Protein AF-A0A8D0NKV9-F1 (afdb_monomer_lite)

Sequence (385 aa):
MSQAYSSSQRVSSYRRTFGGAPSFPLGSPLSASPVFPRAGFGTKGSSSSVTSRVYQVSRTSGGAGGLGPLRASRLGATRVPSSSYGAGELLDFSLADAVNQEFLTTRTNEKVELQELNDRFANYIEKVRFLEQQNAALAAEVNRLKGREPTRVAEIYEEELRELRRQDVDAATLARIDLERRIESLNEEIAFLKKVHEEEIRELQAQLQEQQVQVEMDMSKPDLTAALRDIRAQYETIAAKNISEAEEWYKSKVSDLTQAANKNNDALRQAKQEMMEYRHQIQSYTCEIDALKGTNDSLMRQMRELEDRFASEASGYQDNIARLEEEIRHLKDEMARHLREYQDLLNVKMALDVEIATYRKLLEGEESRINLPIQTFSALNFRGE

Foldseek 3Di:
DDDDDDDDDDDDDDDDDDDDDDDDDDDDDDDDDDDDDDDDDDDDDDDDDDDDDDDDDDDDDDDDDDDDDDDDDDDDDDDDDDDDDDDDDDPPCVVVVVVVVVVVVVVVVVVVVVVVVVVVVVVVVVVVVVVVVVVVVVVVVVVVCVVCPPVVVVVVVVVVVVVVVVVVVVVVVVVVVVVVVVVVVVVVVVVVVVVVVVVVVVVVVVVVVVVVPDDDDDDDDDPCVVVVVVVVVVVVVVVVVVVVVVVVVVVVVVVVVVVVVVVVVVVVVVVVVVVVVVVVVVVVVVVVVVVVVVVVVVVVVVVVVVVVVVVVVVVVVVVVVVVVVVVVVVVVVVVVVVVVVVVVVVVVVVVVVVVVVVVVVVVVVVVVVVPDPPPPPDDDDDDDD

Organism: Sus scrofa (NCBI:txid9823)

Structure (mmCIF, N/CA/C/O backbone):
data_AF-A0A8D0NKV9-F1
#
_entry.id   AF-A0A8D0NKV9-F1
#
loop_
_atom_site.group_PDB
_atom_site.id
_atom_site.type_symbol
_atom_site.label_atom_id
_atom_site.label_alt_id
_atom_site.label_comp_id
_atom_site.label_asym_id
_atom_site.label_entity_id
_atom_site.label_seq_id
_atom_site.pdbx_PDB_ins_code
_atom_site.Cartn_x
_atom_site.Cartn_y
_atom_site.Cartn_z
_atom_site.occupancy
_atom_site.B_iso_or_equiv
_atom_site.auth_seq_id
_atom_site.auth_comp_id
_atom_site.auth_asym_id
_atom_site.auth_atom_id
_atom_site.pdbx_PDB_model_num
ATOM 1 N N . MET A 1 1 ? 23.474 -35.790 44.692 1.00 37.50 1 MET A N 1
ATOM 2 C CA . MET A 1 1 ? 23.752 -37.194 45.070 1.00 37.50 1 MET A CA 1
ATOM 3 C C . MET A 1 1 ? 23.475 -37.322 46.562 1.00 37.50 1 MET A C 1
ATOM 5 O O . MET A 1 1 ? 23.985 -36.480 47.282 1.00 37.50 1 MET A O 1
ATOM 9 N N . SER A 1 2 ? 22.668 -38.245 47.086 1.00 37.56 2 SER A N 1
ATOM 10 C CA . SER A 1 2 ? 21.790 -39.246 46.456 1.00 37.56 2 SER A CA 1
ATOM 11 C C . SER A 1 2 ? 20.716 -39.697 47.463 1.00 37.56 2 SER A C 1
ATOM 13 O O . SER A 1 2 ? 21.002 -39.698 48.649 1.00 37.56 2 SER A O 1
ATOM 15 N N . GLN A 1 3 ? 19.542 -40.097 46.953 1.00 39.59 3 GLN A N 1
ATOM 16 C CA . GLN A 1 3 ? 18.559 -41.069 47.493 1.00 39.59 3 GLN A CA 1
ATOM 17 C C . GLN A 1 3 ? 18.235 -41.054 49.014 1.00 39.59 3 GLN A C 1
ATOM 19 O O . GLN A 1 3 ? 19.085 -41.320 49.848 1.00 39.59 3 GLN A O 1
ATOM 24 N N . ALA A 1 4 ? 17.025 -40.677 49.444 1.00 46.28 4 ALA A N 1
ATOM 25 C CA . ALA A 1 4 ? 15.717 -41.349 49.283 1.00 46.28 4 ALA A CA 1
ATOM 26 C C . ALA A 1 4 ? 15.426 -42.443 50.331 1.00 46.28 4 ALA A C 1
ATOM 28 O O . ALA A 1 4 ? 16.180 -43.398 50.461 1.00 46.28 4 ALA A O 1
ATOM 29 N N . TYR A 1 5 ? 14.259 -42.340 50.977 1.00 37.50 5 TYR A N 1
ATOM 30 C CA . TYR A 1 5 ? 13.490 -43.467 51.518 1.00 37.50 5 TYR A CA 1
ATOM 31 C C . TYR A 1 5 ? 11.991 -43.228 51.279 1.00 37.50 5 TYR A C 1
ATOM 33 O O . TYR A 1 5 ? 11.564 -42.102 51.034 1.00 37.50 5 TYR A O 1
ATOM 41 N N . SER A 1 6 ? 11.220 -44.314 51.249 1.00 43.34 6 SER A N 1
ATOM 42 C CA . SER A 1 6 ? 9.898 -44.410 50.615 1.00 43.34 6 SER A CA 1
ATOM 43 C C . SER A 1 6 ? 8.874 -45.102 51.529 1.00 43.34 6 SER A C 1
ATOM 45 O O . SER A 1 6 ? 9.253 -45.717 52.526 1.00 43.34 6 SER A O 1
ATOM 47 N N . SER A 1 7 ? 7.610 -45.116 51.080 1.00 42.78 7 SER A N 1
ATOM 48 C CA . SER A 1 7 ? 6.491 -45.972 51.525 1.00 42.78 7 SER A CA 1
ATOM 49 C C . SER A 1 7 ? 5.678 -45.456 52.743 1.00 42.78 7 SER A C 1
ATOM 51 O O . SER A 1 7 ? 6.221 -44.747 53.579 1.00 42.78 7 SER A O 1
ATOM 53 N N . SER A 1 8 ? 4.371 -45.746 52.899 1.00 42.25 8 SER A N 1
ATOM 54 C CA . SER A 1 8 ? 3.478 -46.626 52.109 1.00 42.25 8 SER A CA 1
ATOM 55 C C . SER A 1 8 ? 1.965 -46.419 52.397 1.00 42.25 8 SER A C 1
ATOM 57 O O . SER A 1 8 ? 1.619 -45.688 53.314 1.00 42.25 8 SER A O 1
ATOM 59 N N . GLN A 1 9 ? 1.116 -47.204 51.696 1.00 38.25 9 GLN A N 1
ATOM 60 C CA . GLN A 1 9 ? -0.330 -47.517 51.919 1.00 38.25 9 GLN A CA 1
ATOM 61 C C . GLN A 1 9 ? -1.363 -46.475 51.406 1.00 38.25 9 GLN A C 1
ATOM 63 O O . GLN A 1 9 ? -1.316 -45.320 51.797 1.00 38.25 9 GLN A O 1
ATOM 68 N N . ARG A 1 10 ? -2.185 -46.755 50.363 1.00 43.94 10 ARG A N 1
ATOM 69 C CA . ARG A 1 10 ? -3.327 -47.719 50.152 1.00 43.94 10 ARG A CA 1
ATOM 70 C C . ARG A 1 10 ? -4.640 -47.199 50.786 1.00 43.94 10 ARG A C 1
ATOM 72 O O . ARG A 1 10 ? -4.572 -46.609 51.847 1.00 43.94 10 ARG A O 1
ATOM 79 N N . VAL A 1 11 ? -5.842 -47.284 50.184 1.00 34.66 11 VAL A N 1
ATOM 80 C CA . VAL A 1 11 ? -6.679 -48.419 49.679 1.00 34.66 11 VAL A CA 1
ATOM 81 C C . VAL A 1 11 ? -7.663 -47.824 48.612 1.00 34.66 11 VAL A C 1
ATOM 83 O O . VAL A 1 11 ? -8.124 -46.713 48.816 1.00 34.66 11 VAL A O 1
ATOM 86 N N . SER A 1 12 ? -7.846 -48.302 47.364 1.00 35.84 12 SER A N 1
ATOM 87 C CA . SER A 1 12 ? -8.710 -49.416 46.864 1.00 35.84 12 SER A CA 1
ATOM 88 C C . SER A 1 12 ? -10.222 -49.330 47.236 1.00 35.84 12 SER A C 1
ATOM 90 O O . SER A 1 12 ? -10.547 -48.828 48.296 1.00 35.84 12 SER A O 1
ATOM 92 N N . SER A 1 13 ? -11.227 -49.814 46.480 1.00 37.94 13 SER A N 1
ATOM 93 C CA . SER A 1 13 ? -11.366 -50.215 45.053 1.00 37.94 13 SER A CA 1
ATOM 94 C C . SER A 1 13 ? -12.820 -50.670 44.747 1.00 37.94 13 SER A C 1
ATOM 96 O O . SER A 1 13 ? -13.356 -51.424 45.557 1.00 37.94 13 SER A O 1
ATOM 98 N N . TYR A 1 14 ? -13.421 -50.380 43.573 1.00 33.28 14 TYR A N 1
ATOM 99 C CA . TYR A 1 14 ? -14.574 -51.168 43.064 1.00 33.28 14 TYR A CA 1
ATOM 100 C C . TYR A 1 14 ? -14.653 -51.271 41.528 1.00 33.28 14 TYR A C 1
ATOM 102 O O . TYR A 1 14 ? -14.447 -50.296 40.812 1.00 33.28 14 TYR A O 1
ATOM 110 N N . ARG A 1 15 ? -14.987 -52.469 41.029 1.00 39.03 15 ARG A N 1
ATOM 111 C CA . ARG A 1 15 ? -15.218 -52.806 39.612 1.00 39.03 15 ARG A CA 1
ATOM 112 C C . ARG A 1 15 ? -16.426 -53.743 39.554 1.00 39.03 15 ARG A C 1
ATOM 114 O O . ARG A 1 15 ? -16.374 -54.809 40.163 1.00 39.03 15 ARG A O 1
ATOM 121 N N . ARG A 1 16 ? -17.482 -53.403 38.809 1.00 42.22 16 ARG A N 1
ATOM 122 C CA . ARG A 1 16 ? -18.534 -54.359 38.411 1.00 42.22 16 ARG A CA 1
ATOM 123 C C . ARG A 1 16 ? -18.977 -54.110 36.976 1.00 42.22 16 ARG A C 1
ATOM 125 O O . ARG A 1 16 ? -19.066 -52.972 36.535 1.00 42.22 16 ARG A O 1
ATOM 132 N N . THR A 1 17 ? -19.228 -55.206 36.270 1.00 38.75 17 THR A N 1
ATOM 133 C CA . THR A 1 17 ? -19.561 -55.261 34.845 1.00 38.75 17 THR A CA 1
ATOM 134 C C . THR A 1 17 ? -20.658 -56.298 34.621 1.00 38.75 17 THR A C 1
ATOM 136 O O . THR A 1 17 ? -20.405 -57.478 34.838 1.00 38.75 17 THR A O 1
ATOM 139 N N . PHE A 1 18 ? -21.828 -55.856 34.165 1.00 40.69 18 PHE A N 1
ATOM 140 C CA . PHE A 1 18 ? -22.885 -56.609 33.469 1.00 40.69 18 PHE A CA 1
ATOM 141 C C . PHE A 1 18 ? -23.744 -55.537 32.757 1.00 40.69 18 PHE A C 1
ATOM 143 O O . PHE A 1 18 ? -23.969 -54.487 33.349 1.00 40.69 18 PHE A O 1
ATOM 150 N N . GLY A 1 19 ? -24.225 -55.662 31.518 1.00 33.34 19 GLY A N 1
ATOM 151 C CA . GLY A 1 19 ? -24.092 -56.746 30.543 1.00 33.34 19 GLY A CA 1
ATOM 152 C C . GLY A 1 19 ? -25.449 -57.092 29.918 1.00 33.34 19 GLY A C 1
ATOM 153 O O . GLY A 1 19 ? -26.158 -57.915 30.483 1.00 33.34 19 GLY A O 1
ATOM 154 N N . GLY A 1 20 ? -25.804 -56.493 28.772 1.00 31.64 20 GLY A N 1
ATOM 155 C CA . GLY A 1 20 ? -27.033 -56.827 28.028 1.00 31.64 20 GLY A CA 1
ATOM 156 C C . GLY A 1 20 ? -27.544 -55.707 27.107 1.00 31.64 20 GLY A C 1
ATOM 157 O O . GLY A 1 20 ? -28.004 -54.679 27.587 1.00 31.64 20 GLY A O 1
ATOM 158 N N . ALA A 1 21 ? -27.458 -55.920 25.790 1.00 41.00 21 ALA A N 1
ATOM 159 C CA . ALA A 1 21 ? -28.088 -55.110 24.725 1.00 41.00 21 ALA A CA 1
ATOM 160 C C . ALA A 1 21 ? -29.430 -55.795 24.288 1.00 41.00 21 ALA A C 1
ATOM 162 O O . ALA A 1 21 ? -29.786 -56.742 24.997 1.00 41.00 21 ALA A O 1
ATOM 163 N N . PRO A 1 22 ? -30.184 -55.448 23.200 1.00 53.50 22 PRO A N 1
ATOM 164 C CA . PRO A 1 22 ? -29.752 -54.808 21.934 1.00 53.50 22 PRO A CA 1
ATOM 165 C C . PRO A 1 22 ? -30.721 -53.810 21.232 1.00 53.50 22 PRO A C 1
ATOM 167 O O . PRO A 1 22 ? -31.932 -53.911 21.369 1.00 53.50 22 PRO A O 1
ATOM 170 N N . SER A 1 23 ? -30.184 -52.964 20.334 1.00 35.22 23 SER A N 1
ATOM 171 C CA . SER A 1 23 ? -30.701 -52.739 18.955 1.00 35.22 23 SER A CA 1
ATOM 172 C C . SER A 1 23 ? -29.837 -51.724 18.170 1.00 35.22 23 SER A C 1
ATOM 174 O O . SER A 1 23 ? -29.266 -50.809 18.756 1.00 35.22 23 SER A O 1
ATOM 176 N N . PHE A 1 24 ? -29.716 -51.915 16.851 1.00 37.56 24 PHE A N 1
ATOM 177 C CA . PHE A 1 24 ? -28.836 -51.187 15.908 1.00 37.56 24 PHE A CA 1
ATOM 178 C C . PHE A 1 24 ? -29.619 -50.114 15.086 1.00 37.56 24 PHE A C 1
ATOM 180 O O . PHE A 1 24 ? -30.815 -49.957 15.317 1.00 37.56 24 PHE A O 1
ATOM 187 N N . PRO A 1 25 ? -29.055 -49.487 14.026 1.00 52.72 25 PRO A N 1
ATOM 188 C CA . PRO A 1 25 ? -27.925 -48.542 14.018 1.00 52.72 25 PRO A CA 1
ATOM 189 C C . PRO A 1 25 ? -28.240 -47.247 13.220 1.00 52.72 25 PRO A C 1
ATOM 191 O O . PRO A 1 25 ? -29.028 -47.294 12.280 1.00 52.72 25 PRO A O 1
ATOM 194 N N . LEU A 1 26 ? -27.525 -46.132 13.446 1.00 34.00 26 LEU A N 1
ATOM 195 C CA . LEU A 1 26 ? -27.241 -45.183 12.349 1.00 34.00 26 LEU A CA 1
ATOM 196 C C . LEU A 1 26 ? -26.061 -44.243 12.644 1.00 34.00 26 LEU A C 1
ATOM 198 O O . LEU A 1 26 ? -26.023 -43.583 13.678 1.00 34.00 26 LEU A O 1
ATOM 202 N N . GLY A 1 27 ? -25.126 -44.159 11.697 1.00 35.34 27 GLY A N 1
ATOM 203 C CA . GLY A 1 27 ? -24.030 -43.192 11.664 1.00 35.34 27 GLY A CA 1
ATOM 204 C C . GLY A 1 27 ? -23.747 -42.797 10.213 1.00 35.34 27 GLY A C 1
ATOM 205 O O . GLY A 1 27 ? -23.648 -43.663 9.347 1.00 35.34 27 GLY A O 1
ATOM 206 N N . SER A 1 28 ? -23.704 -41.492 9.960 1.00 41.34 28 SER A N 1
ATOM 207 C CA . SER A 1 28 ? -23.596 -40.820 8.652 1.00 41.34 28 SER A CA 1
ATOM 208 C C . SER A 1 28 ? -22.167 -40.897 8.054 1.00 41.34 28 SER A C 1
ATOM 210 O O . SER A 1 28 ? -21.309 -41.532 8.669 1.00 41.34 28 SER A O 1
ATOM 212 N N . PRO A 1 29 ? -21.815 -40.180 6.955 1.00 47.41 29 PRO A N 1
ATOM 213 C CA . PRO A 1 29 ? -22.640 -39.467 5.958 1.00 47.41 29 PRO A CA 1
ATOM 214 C C . PRO A 1 29 ? -22.266 -39.773 4.482 1.00 47.41 29 PRO A C 1
ATOM 216 O O . PRO A 1 29 ? -21.177 -40.261 4.194 1.00 47.41 29 PRO A O 1
ATOM 219 N N . LEU A 1 30 ? -23.116 -39.385 3.515 1.00 33.41 30 LEU A N 1
ATOM 220 C CA . LEU A 1 30 ? -22.753 -39.345 2.085 1.00 33.41 30 LEU A CA 1
ATOM 221 C C . LEU A 1 30 ? -23.382 -38.163 1.318 1.00 33.41 30 LEU A C 1
ATOM 223 O O . LEU A 1 30 ? -24.601 -38.029 1.282 1.00 33.41 30 LEU A O 1
ATOM 227 N N . SER A 1 31 ? -22.529 -37.453 0.562 1.00 36.91 31 SER A N 1
ATOM 228 C CA . SER A 1 31 ? -22.850 -36.594 -0.604 1.00 36.91 31 SER A CA 1
ATOM 229 C C . SER A 1 31 ? -23.639 -35.284 -0.337 1.00 36.91 31 SER A C 1
ATOM 231 O O . SER A 1 31 ? -24.351 -35.178 0.652 1.00 36.91 31 SER A O 1
ATOM 233 N N . ALA A 1 32 ? -23.568 -34.234 -1.169 1.00 35.41 32 ALA A N 1
ATOM 234 C CA . ALA A 1 32 ? -22.734 -33.988 -2.356 1.00 35.41 32 ALA A CA 1
ATOM 235 C C . ALA A 1 32 ? -22.660 -32.479 -2.685 1.00 35.41 32 ALA A C 1
ATOM 237 O O . ALA A 1 32 ? -23.609 -31.743 -2.427 1.00 35.41 32 ALA A O 1
ATOM 238 N N . SER A 1 33 ? -21.584 -32.044 -3.353 1.00 33.25 33 SER A N 1
ATOM 239 C CA . SER A 1 33 ? -21.570 -30.919 -4.314 1.00 33.25 33 SER A CA 1
ATOM 240 C C . SER A 1 33 ? -20.283 -30.959 -5.165 1.00 33.25 33 SER A C 1
ATOM 242 O O . SER A 1 33 ? -19.340 -31.655 -4.780 1.00 33.25 33 SER A O 1
ATOM 244 N N . PRO A 1 34 ? -20.270 -30.372 -6.378 1.00 49.59 34 PRO A N 1
ATOM 245 C CA . PRO A 1 34 ? -19.651 -31.045 -7.523 1.00 49.59 34 PRO A CA 1
ATOM 246 C C . PRO A 1 34 ? -18.180 -30.704 -7.793 1.00 49.59 34 PRO A C 1
ATOM 248 O O . PRO A 1 34 ? -17.725 -29.576 -7.617 1.00 49.59 34 PRO A O 1
ATOM 251 N N . VAL A 1 35 ? -17.466 -31.691 -8.343 1.00 40.88 35 VAL A N 1
ATOM 252 C CA . VAL A 1 35 ? -16.112 -31.557 -8.899 1.00 40.88 35 VAL A CA 1
ATOM 253 C C . VAL A 1 35 ? -16.202 -31.381 -10.417 1.00 40.88 35 VAL A C 1
ATOM 255 O O . VAL A 1 35 ? -16.782 -32.219 -11.106 1.00 40.88 35 VAL A O 1
ATOM 258 N N . PHE A 1 36 ? -15.591 -30.321 -10.950 1.00 38.03 36 PHE A N 1
ATOM 259 C CA . PHE A 1 36 ? -15.428 -30.131 -12.395 1.00 38.03 36 PHE A CA 1
ATOM 260 C C . PHE A 1 36 ? -14.220 -30.931 -12.926 1.00 38.03 36 PHE A C 1
ATOM 262 O O . PHE A 1 36 ? -13.148 -30.888 -12.315 1.00 38.03 36 PHE A O 1
ATOM 269 N N . PRO A 1 37 ? -14.330 -31.626 -14.075 1.00 42.84 37 PRO A N 1
ATOM 270 C CA . PRO A 1 37 ? -13.218 -32.378 -14.646 1.00 42.84 37 PRO A CA 1
ATOM 271 C C . PRO A 1 37 ? -12.280 -31.460 -15.444 1.00 42.84 37 PRO A C 1
ATOM 273 O O . PRO A 1 37 ? -12.620 -30.995 -16.532 1.00 42.84 37 PRO A O 1
ATOM 276 N N . ARG A 1 38 ? -11.057 -31.234 -14.949 1.00 36.72 38 ARG A N 1
ATOM 277 C CA . ARG A 1 38 ? -9.996 -30.598 -15.746 1.00 36.72 38 ARG A CA 1
ATOM 278 C C . ARG A 1 38 ? -9.284 -31.655 -16.590 1.00 36.72 38 ARG A C 1
ATOM 280 O O . ARG A 1 38 ? -8.613 -32.531 -16.052 1.00 36.72 38 ARG A O 1
ATOM 287 N N . ALA A 1 39 ? -9.417 -31.555 -17.911 1.00 36.66 39 ALA A N 1
ATOM 288 C CA . ALA A 1 39 ? -8.768 -32.461 -18.853 1.00 36.66 39 ALA A CA 1
ATOM 289 C C . ALA A 1 39 ? -7.233 -32.420 -18.725 1.00 36.66 39 ALA A C 1
ATOM 291 O O . ALA A 1 39 ? -6.617 -31.354 -18.797 1.00 36.66 39 ALA A O 1
ATOM 292 N N . GLY A 1 40 ? -6.615 -33.593 -18.574 1.00 31.95 40 GLY A N 1
ATOM 293 C CA . GLY A 1 40 ? -5.165 -33.752 -18.613 1.00 31.95 40 GLY A CA 1
ATOM 294 C C . GLY A 1 40 ? -4.662 -33.856 -20.050 1.00 31.95 40 GLY A C 1
ATOM 295 O O . GLY A 1 40 ? -4.670 -34.941 -20.627 1.00 31.95 40 GLY A O 1
ATOM 296 N N . PHE A 1 41 ? -4.185 -32.748 -20.621 1.00 35.38 41 PHE A N 1
ATOM 297 C CA . PHE A 1 41 ? -3.395 -32.788 -21.853 1.00 35.38 41 PHE A CA 1
ATOM 298 C C . PHE A 1 41 ? -1.959 -33.208 -21.519 1.00 35.38 41 PHE A C 1
ATOM 300 O O . PHE A 1 41 ? -1.168 -32.417 -21.008 1.00 35.38 41 PHE A O 1
ATOM 307 N N . GLY A 1 42 ? -1.622 -34.468 -21.792 1.00 33.19 42 GLY A N 1
ATOM 308 C CA . GLY A 1 42 ? -0.254 -34.961 -21.666 1.00 33.19 42 GLY A CA 1
ATOM 309 C C . GLY A 1 42 ? 0.595 -34.546 -22.865 1.00 33.19 42 GLY A C 1
ATOM 310 O O . GLY A 1 42 ? 0.474 -35.140 -23.935 1.00 33.19 42 GLY A O 1
ATOM 311 N N . THR A 1 43 ? 1.492 -33.576 -22.690 1.00 35.06 43 THR A N 1
ATOM 312 C CA . THR A 1 43 ? 2.549 -33.276 -23.665 1.00 35.06 43 THR A CA 1
ATOM 313 C C . THR A 1 43 ? 3.856 -33.944 -23.238 1.00 35.06 43 THR A C 1
ATOM 315 O O . THR A 1 43 ? 4.393 -33.703 -22.157 1.00 35.06 43 THR A O 1
ATOM 318 N N . LYS A 1 44 ? 4.386 -34.826 -24.092 1.00 39.19 44 LYS A N 1
ATOM 319 C CA . LYS A 1 44 ? 5.700 -35.447 -23.886 1.00 39.19 44 LYS A CA 1
ATOM 320 C C . LYS A 1 44 ? 6.793 -34.436 -24.238 1.00 39.19 44 LYS A C 1
ATOM 322 O O . LYS A 1 44 ? 7.098 -34.255 -25.412 1.00 39.19 44 LYS A O 1
ATOM 327 N N . GLY A 1 45 ? 7.379 -33.797 -23.229 1.00 30.08 45 GLY A N 1
ATOM 328 C CA . GLY A 1 45 ? 8.586 -32.982 -23.371 1.00 30.08 45 GLY A CA 1
ATOM 329 C C . GLY A 1 45 ? 9.827 -33.767 -22.953 1.00 30.08 45 GLY A C 1
ATOM 330 O O . GLY A 1 45 ? 10.133 -33.843 -21.767 1.00 30.08 45 GLY A O 1
ATOM 331 N N . SER A 1 46 ? 10.546 -34.357 -23.909 1.00 42.69 46 SER A N 1
ATOM 332 C CA . SER A 1 46 ? 11.860 -34.951 -23.644 1.00 42.69 46 SER A CA 1
ATOM 333 C C . SER A 1 46 ? 12.905 -33.852 -23.445 1.00 42.69 46 SER A C 1
ATOM 335 O O . SER A 1 46 ? 13.247 -33.160 -24.398 1.00 42.69 46 SER A O 1
ATOM 337 N N . SER A 1 47 ? 13.465 -33.732 -22.240 1.00 33.19 47 SER A N 1
ATOM 338 C CA . SER A 1 47 ? 14.684 -32.957 -21.988 1.00 33.19 47 SER A CA 1
ATOM 339 C C . SER A 1 47 ? 15.832 -33.897 -21.613 1.00 33.19 47 SER A C 1
ATOM 341 O O . SER A 1 47 ? 15.916 -34.443 -20.514 1.00 33.19 47 SER A O 1
ATOM 343 N N . SER A 1 48 ? 16.731 -34.119 -22.569 1.00 35.91 48 SER A N 1
ATOM 344 C CA . SER A 1 48 ? 17.958 -34.887 -22.369 1.00 35.91 48 SER A CA 1
ATOM 345 C C . SER A 1 48 ? 18.922 -34.123 -21.459 1.00 35.91 48 SER A C 1
ATOM 347 O O . SER A 1 48 ? 19.508 -33.122 -21.875 1.00 35.91 48 SER A O 1
ATOM 349 N N . SER A 1 49 ? 19.121 -34.610 -20.233 1.00 32.50 49 SER A N 1
ATOM 350 C CA . SER A 1 49 ? 20.180 -34.111 -19.353 1.00 32.50 49 SER A CA 1
ATOM 351 C C . SER A 1 49 ? 21.553 -34.510 -19.902 1.00 32.50 49 SER A C 1
ATOM 353 O O . SER A 1 49 ? 21.962 -35.667 -19.804 1.00 32.50 49 SER A O 1
ATOM 355 N N . VAL A 1 50 ? 22.274 -33.549 -20.482 1.00 37.38 50 VAL A N 1
ATOM 356 C CA . VAL A 1 50 ? 23.686 -33.713 -20.850 1.00 37.38 50 VAL A CA 1
ATOM 357 C C . VAL A 1 50 ? 24.535 -33.297 -19.653 1.00 37.38 50 VAL A C 1
ATOM 359 O O . VAL A 1 50 ? 24.815 -32.120 -19.439 1.00 37.38 50 VAL A O 1
ATOM 362 N N . THR A 1 51 ? 24.942 -34.274 -18.842 1.00 36.41 51 THR A N 1
ATOM 363 C CA . THR A 1 51 ? 25.865 -34.040 -17.723 1.00 36.41 51 THR A CA 1
ATOM 364 C C . THR A 1 51 ? 27.274 -33.760 -18.252 1.00 36.41 51 THR A C 1
ATOM 366 O O . THR A 1 51 ? 28.041 -34.685 -18.523 1.00 36.41 51 THR A O 1
ATOM 369 N N . SER A 1 52 ? 27.633 -32.481 -18.381 1.00 35.19 52 SER A N 1
ATOM 370 C CA . SER A 1 52 ? 29.013 -32.077 -18.667 1.00 35.19 52 SER A CA 1
ATOM 371 C C . SER A 1 52 ? 29.903 -32.326 -17.445 1.00 35.19 52 SER A C 1
ATOM 373 O O . SER A 1 52 ? 29.667 -31.781 -16.365 1.00 35.19 52 SER A O 1
ATOM 375 N N . ARG A 1 53 ? 30.930 -33.171 -17.597 1.00 41.72 53 ARG A N 1
ATOM 376 C CA . ARG A 1 53 ? 31.921 -33.430 -16.542 1.00 41.72 53 ARG A CA 1
ATOM 377 C C . ARG A 1 53 ? 32.962 -32.313 -16.528 1.00 41.72 53 ARG A C 1
ATOM 379 O O . ARG A 1 53 ? 33.860 -32.289 -17.365 1.00 41.72 53 ARG A O 1
ATOM 386 N N . VAL A 1 54 ? 32.869 -31.423 -15.544 1.00 34.44 54 VAL A N 1
ATOM 387 C CA . VAL A 1 54 ? 33.912 -30.427 -15.265 1.00 34.44 54 VAL A CA 1
ATOM 388 C C . VAL A 1 54 ? 35.136 -31.130 -14.674 1.00 34.44 54 VAL A C 1
ATOM 390 O O . VAL A 1 54 ? 35.070 -31.678 -13.574 1.00 34.44 54 VAL A O 1
ATOM 393 N N . TYR A 1 55 ? 36.269 -31.081 -15.375 1.00 34.09 55 TYR A N 1
ATOM 394 C CA . TYR A 1 55 ? 37.561 -31.440 -14.791 1.00 34.09 55 TYR A CA 1
ATOM 395 C C . TYR A 1 55 ? 38.001 -30.339 -13.820 1.00 34.09 55 TYR A C 1
ATOM 397 O O . TYR A 1 55 ? 38.402 -29.251 -14.230 1.00 34.09 55 TYR A O 1
ATOM 405 N N . GLN A 1 56 ? 37.934 -30.626 -12.520 1.00 35.94 56 GLN A N 1
ATOM 406 C CA . GLN A 1 56 ? 38.546 -29.782 -11.498 1.00 35.94 56 GLN A CA 1
ATOM 407 C C . GLN A 1 56 ? 40.069 -29.968 -11.523 1.00 35.94 56 GLN A C 1
ATOM 409 O O . GLN A 1 56 ? 40.565 -31.073 -11.315 1.00 35.94 56 GLN A O 1
ATOM 414 N N . VAL A 1 57 ? 40.813 -28.879 -11.730 1.00 33.44 57 VAL A N 1
ATOM 415 C CA . VAL A 1 57 ? 42.262 -28.841 -11.489 1.00 33.44 57 VAL A CA 1
ATOM 416 C C . VAL A 1 57 ? 42.501 -28.180 -10.137 1.00 33.44 57 VAL A C 1
ATOM 418 O O . VAL A 1 57 ? 42.408 -26.958 -9.998 1.00 33.44 57 VAL A O 1
ATOM 421 N N . SER A 1 58 ? 42.798 -28.999 -9.130 1.00 33.59 58 SER A N 1
ATOM 422 C CA . SER A 1 58 ? 43.139 -28.539 -7.784 1.00 33.59 58 SER A CA 1
ATOM 423 C C . SER A 1 58 ? 44.426 -27.715 -7.802 1.00 33.59 58 SER A C 1
ATOM 425 O O . SER A 1 58 ? 45.495 -28.220 -8.142 1.00 33.59 58 SER A O 1
ATOM 427 N N . ARG A 1 59 ? 44.340 -26.444 -7.398 1.00 35.94 59 ARG A N 1
ATOM 428 C CA . ARG A 1 59 ? 45.510 -25.582 -7.186 1.00 35.94 59 ARG A CA 1
ATOM 429 C C . ARG A 1 59 ? 46.049 -25.802 -5.774 1.00 35.94 59 ARG A C 1
ATOM 431 O O . ARG A 1 59 ? 45.431 -25.358 -4.812 1.00 35.94 59 ARG A O 1
ATOM 438 N N . THR A 1 60 ? 47.201 -26.452 -5.640 1.00 36.19 60 THR A N 1
ATOM 439 C CA . THR A 1 60 ? 47.916 -26.554 -4.359 1.00 36.19 60 THR A CA 1
ATOM 440 C C . THR A 1 60 ? 48.884 -25.386 -4.195 1.00 36.19 60 THR A C 1
ATOM 442 O O . THR A 1 60 ? 49.900 -25.311 -4.884 1.00 36.19 60 THR A O 1
ATOM 445 N N . SER A 1 61 ? 48.588 -24.485 -3.263 1.00 40.56 61 SER A N 1
ATOM 446 C CA . SER A 1 61 ? 49.529 -23.470 -2.785 1.00 40.56 61 SER A CA 1
ATOM 447 C C . SER A 1 61 ? 50.559 -24.096 -1.838 1.00 40.56 61 SER A C 1
ATOM 449 O O . SER A 1 61 ? 50.177 -24.663 -0.816 1.00 40.56 61 SER A O 1
ATOM 451 N N . GLY A 1 62 ? 51.851 -23.950 -2.134 1.00 35.28 62 GLY A N 1
ATOM 452 C CA . GLY A 1 62 ? 52.949 -24.371 -1.259 1.00 35.28 62 GLY A CA 1
ATOM 453 C C . GLY A 1 62 ? 54.215 -23.582 -1.583 1.00 35.28 62 GLY A C 1
ATOM 454 O O . GLY A 1 62 ? 54.653 -23.571 -2.731 1.00 35.28 62 GLY A O 1
ATOM 455 N N . GLY A 1 63 ? 54.754 -22.860 -0.600 1.00 34.69 63 GLY A N 1
ATOM 456 C CA . GLY A 1 63 ? 55.882 -21.947 -0.790 1.00 34.69 63 GLY A CA 1
ATOM 457 C C . GLY A 1 63 ? 57.255 -22.559 -0.493 1.00 34.69 63 GLY A C 1
ATOM 458 O O . GLY A 1 63 ? 57.366 -23.544 0.226 1.00 34.69 63 GLY A O 1
ATOM 459 N N . ALA A 1 64 ? 58.280 -21.903 -1.045 1.00 41.44 64 ALA A N 1
ATOM 460 C CA . ALA A 1 64 ? 59.684 -21.842 -0.619 1.00 41.44 64 ALA A CA 1
ATOM 461 C C . ALA A 1 64 ? 60.273 -22.999 0.231 1.00 41.44 64 ALA A C 1
ATOM 463 O O . ALA A 1 64 ? 60.130 -23.042 1.450 1.00 41.44 64 ALA A O 1
ATOM 464 N N . GLY A 1 65 ? 61.110 -23.821 -0.409 1.00 33.75 65 GLY A N 1
ATOM 465 C CA . GLY A 1 65 ? 62.085 -24.716 0.224 1.00 33.75 65 GLY A CA 1
ATOM 466 C C . GLY A 1 65 ? 63.150 -25.101 -0.808 1.00 33.75 65 GLY A C 1
ATOM 467 O O . GLY A 1 65 ? 62.797 -25.424 -1.937 1.00 33.75 65 GLY A O 1
ATOM 468 N N . GLY A 1 66 ? 64.437 -24.952 -0.478 1.00 38.28 66 GLY A N 1
ATOM 469 C CA . GLY A 1 66 ? 65.533 -24.994 -1.462 1.00 38.28 66 GLY A CA 1
ATOM 470 C C . GLY A 1 66 ? 66.142 -26.379 -1.739 1.00 38.28 66 GLY A C 1
ATOM 471 O O . GLY A 1 66 ? 65.484 -27.398 -1.570 1.00 38.28 66 GLY A O 1
ATOM 472 N N . LEU A 1 67 ? 67.445 -26.351 -2.076 1.00 35.38 67 LEU A N 1
ATOM 473 C CA . LEU A 1 67 ? 68.374 -27.422 -2.509 1.00 35.38 67 LEU A CA 1
ATOM 474 C C . LEU A 1 67 ? 68.636 -27.454 -4.037 1.00 35.38 67 LEU A C 1
ATOM 476 O O . LEU A 1 67 ? 67.717 -27.402 -4.845 1.00 35.38 67 LEU A O 1
ATOM 480 N N . GLY A 1 68 ? 69.927 -27.484 -4.416 1.00 35.72 68 GLY A N 1
ATOM 481 C CA . GLY A 1 68 ? 70.419 -27.613 -5.807 1.00 35.72 68 GLY A CA 1
ATOM 482 C C . GLY A 1 68 ? 70.507 -29.086 -6.265 1.00 35.72 68 GLY A C 1
ATOM 483 O O . GLY A 1 68 ? 69.739 -29.880 -5.724 1.00 35.72 68 GLY A O 1
ATOM 484 N N . PRO A 1 69 ? 71.455 -29.521 -7.144 1.00 50.12 69 PRO A N 1
ATOM 485 C CA . PRO A 1 69 ? 72.766 -28.905 -7.447 1.00 50.12 69 PRO A CA 1
ATOM 486 C C . PRO A 1 69 ? 73.267 -29.063 -8.926 1.00 50.12 69 PRO A C 1
ATOM 488 O O . PRO A 1 69 ? 72.511 -29.431 -9.813 1.00 50.12 69 PRO A O 1
ATOM 491 N N . LEU A 1 70 ? 74.587 -28.863 -9.137 1.00 36.69 70 LEU A N 1
ATOM 492 C CA . LEU A 1 70 ? 75.440 -29.263 -10.294 1.00 36.69 70 LEU A CA 1
ATOM 493 C C . LEU A 1 70 ? 75.261 -28.441 -11.596 1.00 36.69 70 LEU A C 1
ATOM 495 O O . LEU A 1 70 ? 74.184 -28.395 -12.166 1.00 36.69 70 LEU A O 1
ATOM 499 N N . ARG A 1 71 ? 76.239 -27.690 -12.132 1.00 38.59 71 ARG A N 1
ATOM 500 C CA . ARG A 1 71 ? 77.704 -27.859 -12.333 1.00 38.59 71 ARG A CA 1
ATOM 501 C C . ARG A 1 71 ? 78.072 -28.881 -13.423 1.00 38.59 71 ARG A C 1
ATOM 503 O O . ARG A 1 71 ? 78.272 -30.053 -13.130 1.00 38.59 71 ARG A O 1
ATOM 510 N N . ALA A 1 72 ? 78.300 -28.381 -14.641 1.00 37.97 72 ALA A N 1
ATOM 511 C CA . ALA A 1 72 ? 79.062 -29.048 -15.701 1.00 37.97 72 ALA A CA 1
ATOM 512 C C . ALA A 1 72 ? 80.290 -28.191 -16.075 1.00 37.97 72 ALA A C 1
ATOM 514 O O . ALA A 1 72 ? 80.235 -26.960 -16.035 1.00 37.97 72 ALA A O 1
ATOM 515 N N . SER A 1 73 ? 81.421 -28.838 -16.360 1.00 36.06 73 SER A N 1
ATOM 516 C CA . SER A 1 73 ? 82.754 -28.213 -16.349 1.00 36.06 73 SER A CA 1
ATOM 517 C C . SER A 1 73 ? 83.265 -27.797 -17.732 1.00 36.06 73 SER A C 1
ATOM 519 O O . SER A 1 73 ? 82.988 -28.450 -18.732 1.00 36.06 73 SER A O 1
ATOM 521 N N . ARG A 1 74 ? 84.111 -26.757 -17.769 1.00 43.19 74 ARG A N 1
ATOM 522 C CA . ARG A 1 74 ? 84.954 -26.417 -18.930 1.00 43.19 74 ARG A CA 1
ATOM 523 C C . ARG A 1 74 ? 86.196 -27.313 -18.996 1.00 43.19 74 ARG A C 1
ATOM 525 O O . ARG A 1 74 ? 86.976 -27.282 -18.052 1.00 43.19 74 ARG A O 1
ATOM 532 N N . LEU A 1 75 ? 86.425 -27.951 -20.144 1.00 38.81 75 LEU A N 1
ATOM 533 C CA . LEU A 1 75 ? 87.711 -28.279 -20.796 1.00 38.81 75 LEU A CA 1
ATOM 534 C C . LEU A 1 75 ? 87.373 -28.490 -22.295 1.00 38.81 75 LEU A C 1
ATOM 536 O O . LEU A 1 75 ? 86.279 -28.956 -22.585 1.00 38.81 75 LEU A O 1
ATOM 540 N N . GLY A 1 76 ? 88.189 -28.184 -23.305 1.00 35.28 76 GLY A N 1
ATOM 541 C CA . GLY A 1 76 ? 89.471 -27.484 -23.340 1.00 35.28 76 GLY A CA 1
ATOM 542 C C . GLY A 1 76 ? 90.102 -27.601 -24.741 1.00 35.28 76 GLY A C 1
ATOM 543 O O . GLY A 1 76 ? 90.461 -28.698 -25.130 1.00 35.28 76 GLY A O 1
ATOM 544 N N . ALA A 1 77 ? 90.236 -26.470 -25.448 1.00 44.72 77 ALA A N 1
ATOM 545 C CA . ALA A 1 77 ? 91.089 -26.194 -26.622 1.00 44.72 77 ALA A CA 1
ATOM 546 C C . ALA A 1 77 ? 91.137 -27.153 -27.844 1.00 44.72 77 ALA A C 1
ATOM 548 O O . ALA A 1 77 ? 91.494 -28.320 -27.757 1.00 44.72 77 ALA A O 1
ATOM 549 N N . THR A 1 78 ? 91.082 -26.560 -29.042 1.00 34.22 78 THR A N 1
ATOM 550 C CA . THR A 1 78 ? 92.234 -26.608 -29.972 1.00 34.22 78 THR A CA 1
ATOM 551 C C . THR A 1 78 ? 92.185 -25.447 -30.969 1.00 34.22 78 THR A C 1
ATOM 553 O O . THR A 1 78 ? 91.156 -25.172 -31.577 1.00 34.22 78 THR A O 1
ATOM 556 N N . ARG A 1 79 ? 93.318 -24.754 -31.137 1.00 45.34 79 ARG A N 1
ATOM 557 C CA . ARG A 1 79 ? 93.612 -23.973 -32.348 1.00 45.34 79 ARG A CA 1
ATOM 558 C C . ARG A 1 79 ? 94.190 -24.934 -33.385 1.00 45.34 79 ARG A C 1
ATOM 560 O O . ARG A 1 79 ? 95.016 -25.766 -33.020 1.00 45.34 79 ARG A O 1
ATOM 567 N N . VAL A 1 80 ? 93.860 -24.738 -34.655 1.00 42.44 80 VAL A N 1
ATOM 568 C CA . VAL A 1 80 ? 94.612 -25.272 -35.803 1.00 42.44 80 VAL A CA 1
ATOM 569 C C . VAL A 1 80 ? 94.776 -24.163 -36.855 1.00 42.44 80 VAL A C 1
ATOM 571 O O . VAL A 1 80 ? 94.048 -23.168 -36.788 1.00 42.44 80 VAL A O 1
ATOM 574 N N . PRO A 1 81 ? 95.821 -24.223 -37.701 1.00 48.75 81 PRO A N 1
ATOM 575 C CA . PRO A 1 81 ? 96.486 -23.015 -38.185 1.00 48.75 81 PRO A CA 1
ATOM 576 C C . PRO A 1 81 ? 95.965 -22.497 -39.528 1.00 48.75 81 PRO A C 1
ATOM 578 O O . PRO A 1 81 ? 95.443 -23.247 -40.348 1.00 48.75 81 PRO A O 1
ATOM 581 N N . SER A 1 82 ? 96.249 -21.222 -39.801 1.00 49.66 82 SER A N 1
ATOM 582 C CA . SER A 1 82 ? 96.299 -20.714 -41.171 1.00 49.66 82 SER A CA 1
ATOM 583 C C . SER A 1 82 ? 97.412 -21.413 -41.954 1.00 49.66 82 SER A C 1
ATOM 585 O O . SER A 1 82 ? 98.574 -21.355 -41.548 1.00 49.66 82 SER A O 1
ATOM 587 N N . SER A 1 83 ? 97.092 -21.961 -43.124 1.00 40.69 83 SER A N 1
ATOM 588 C CA . SER A 1 83 ? 98.003 -21.883 -44.266 1.00 40.69 83 SER A CA 1
ATOM 589 C C . SER A 1 83 ? 97.236 -21.873 -45.586 1.00 40.69 83 SER A C 1
ATOM 591 O O . SER A 1 83 ? 96.105 -22.344 -45.674 1.00 40.69 83 SER A O 1
ATOM 593 N N . SER A 1 84 ? 97.845 -21.249 -46.584 1.00 59.28 84 SER A N 1
ATOM 594 C CA . SER A 1 84 ? 97.253 -20.843 -47.856 1.00 59.28 84 SER A CA 1
ATOM 595 C C . SER A 1 84 ? 97.236 -21.951 -48.907 1.00 59.28 84 SER A C 1
ATOM 597 O O . SER A 1 84 ? 98.298 -22.489 -49.184 1.00 59.28 84 SER A O 1
ATOM 599 N N . TYR A 1 85 ? 96.090 -22.155 -49.558 1.00 38.50 85 TYR A N 1
ATOM 600 C CA . TYR A 1 85 ? 95.833 -22.358 -51.003 1.00 38.50 85 TYR A CA 1
ATOM 601 C C . TYR A 1 85 ? 94.295 -22.205 -51.126 1.00 38.50 85 TYR A C 1
ATOM 603 O O . TYR A 1 85 ? 93.591 -22.628 -50.219 1.00 38.50 85 TYR A O 1
ATOM 611 N N . GLY A 1 86 ? 93.648 -21.575 -52.103 1.00 37.84 86 GLY A N 1
ATOM 612 C CA . GLY A 1 86 ? 94.014 -21.188 -53.458 1.00 37.84 86 GLY A CA 1
ATOM 613 C C . GLY A 1 86 ? 92.794 -21.489 -54.348 1.00 37.84 86 GLY A C 1
ATOM 614 O O . GLY A 1 86 ? 92.424 -22.651 -54.453 1.00 37.84 86 GLY A O 1
ATOM 615 N N . ALA A 1 87 ? 92.213 -20.463 -54.987 1.00 42.22 87 ALA A N 1
ATOM 616 C CA . ALA A 1 87 ? 91.022 -20.518 -55.861 1.00 42.22 87 ALA A CA 1
ATOM 617 C C . ALA A 1 87 ? 89.659 -20.840 -55.189 1.00 42.22 87 ALA A C 1
ATOM 619 O O . ALA A 1 87 ? 89.598 -21.197 -54.016 1.00 42.22 87 ALA A O 1
ATOM 620 N N . GLY A 1 88 ? 88.570 -20.585 -55.934 1.00 48.25 88 GLY A N 1
ATOM 621 C CA . GLY A 1 88 ? 87.171 -20.683 -55.479 1.00 48.25 88 GLY A CA 1
AT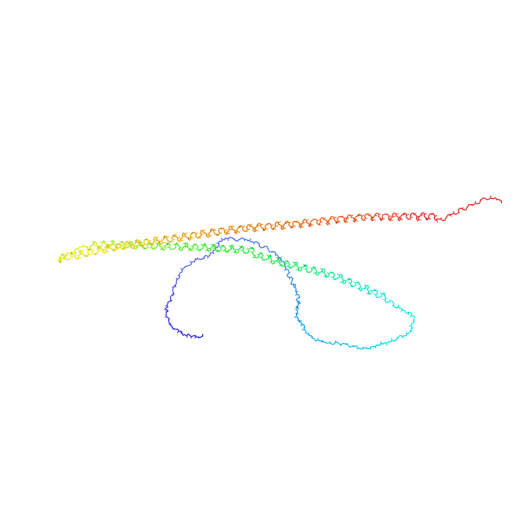OM 622 C C . GLY A 1 88 ? 86.774 -22.081 -54.984 1.00 48.25 88 GLY A C 1
ATOM 623 O O . GLY A 1 88 ? 87.442 -23.064 -55.274 1.00 48.25 88 GLY A O 1
ATOM 624 N N . GLU A 1 89 ? 85.692 -22.227 -54.224 1.00 46.56 89 GLU A N 1
ATOM 625 C CA . GLU A 1 89 ? 84.375 -21.665 -54.541 1.00 46.56 89 GLU A CA 1
ATOM 626 C C . GLU A 1 89 ? 83.614 -21.268 -53.261 1.00 46.56 89 GLU A C 1
ATOM 628 O O . GLU A 1 89 ? 83.533 -22.034 -52.300 1.00 46.56 89 GLU A O 1
ATOM 633 N N . LEU A 1 90 ? 83.067 -20.049 -53.233 1.00 53.47 90 LEU A N 1
ATOM 634 C CA . LEU A 1 90 ? 82.191 -19.588 -52.155 1.00 53.47 90 LEU A CA 1
ATOM 635 C C . LEU A 1 90 ? 80.829 -20.261 -52.372 1.00 53.47 90 LEU A C 1
ATOM 637 O O . LEU A 1 90 ? 80.046 -19.801 -53.198 1.00 53.47 90 LEU A O 1
ATOM 641 N N . LEU A 1 91 ? 80.571 -21.375 -51.678 1.00 58.88 91 LEU A N 1
ATOM 642 C CA . LEU A 1 91 ? 79.247 -22.000 -51.682 1.00 58.88 91 LEU A CA 1
ATOM 643 C C . LEU A 1 91 ? 78.247 -21.012 -51.075 1.00 58.88 91 LEU A C 1
ATOM 645 O O . LEU A 1 91 ? 78.256 -20.758 -49.869 1.00 58.88 91 LEU A O 1
ATOM 649 N N . ASP A 1 92 ? 77.428 -20.422 -51.942 1.00 58.88 92 ASP A N 1
ATOM 650 C CA . ASP A 1 92 ? 76.515 -19.345 -51.589 1.00 58.88 92 ASP A CA 1
ATOM 651 C C . ASP A 1 92 ? 75.279 -19.877 -50.849 1.00 58.88 92 ASP A C 1
ATOM 653 O O . ASP A 1 92 ? 74.236 -20.187 -51.428 1.00 58.88 92 ASP A O 1
ATOM 657 N N . PHE A 1 93 ? 75.402 -19.972 -49.527 1.00 57.53 93 PHE A N 1
ATOM 658 C CA . PHE A 1 93 ? 74.285 -20.278 -48.638 1.00 57.53 93 PHE A CA 1
ATOM 659 C C . PHE A 1 93 ? 73.300 -19.106 -48.475 1.00 57.53 93 PHE A C 1
ATOM 661 O O . PHE A 1 93 ? 72.275 -19.296 -47.824 1.00 57.53 93 PHE A O 1
ATOM 668 N N . SER A 1 94 ? 73.528 -17.932 -49.088 1.00 73.56 94 SER A N 1
ATOM 669 C CA . SER A 1 94 ? 72.627 -16.779 -48.956 1.00 73.56 94 SER A CA 1
ATOM 670 C C . SER A 1 94 ? 71.210 -17.078 -49.447 1.00 73.56 94 SER A C 1
ATOM 672 O O . SER A 1 94 ? 70.263 -16.520 -48.900 1.00 73.56 94 SER A O 1
ATOM 674 N N . LEU A 1 95 ? 71.032 -17.973 -50.427 1.00 70.94 95 LEU A N 1
ATOM 675 C CA . LEU A 1 95 ? 69.701 -18.415 -50.857 1.00 70.94 95 LEU A CA 1
ATOM 676 C C . LEU A 1 95 ? 69.025 -19.321 -49.812 1.00 70.94 95 LEU A C 1
ATOM 678 O O . LEU A 1 95 ? 67.826 -19.199 -49.579 1.00 70.94 95 LEU A O 1
ATOM 682 N N . ALA A 1 96 ? 69.781 -20.203 -49.154 1.00 73.75 96 ALA A N 1
ATOM 683 C CA . ALA A 1 96 ? 69.255 -21.074 -48.102 1.00 73.75 96 ALA A CA 1
ATOM 684 C C . ALA A 1 96 ? 68.906 -20.282 -46.830 1.00 73.75 96 ALA A C 1
ATOM 686 O O . ALA A 1 96 ? 67.850 -20.509 -46.241 1.00 73.75 96 ALA A O 1
ATOM 687 N N . ASP A 1 97 ? 69.743 -19.313 -46.446 1.00 78.50 97 ASP A N 1
ATOM 688 C CA . ASP A 1 97 ? 69.465 -18.401 -45.334 1.00 78.50 97 ASP A CA 1
ATOM 689 C C . ASP A 1 97 ? 68.310 -17.440 -45.652 1.00 78.50 97 ASP A C 1
ATOM 691 O O . ASP A 1 97 ? 67.479 -17.202 -44.777 1.00 78.50 97 ASP A O 1
ATOM 695 N N . ALA A 1 98 ? 68.185 -16.944 -46.891 1.00 80.00 98 ALA A N 1
ATOM 696 C CA . ALA A 1 98 ? 67.035 -16.141 -47.316 1.00 80.00 98 ALA A CA 1
ATOM 697 C C . ALA A 1 98 ? 65.724 -16.941 -47.243 1.00 80.00 98 ALA A C 1
ATOM 699 O O . ALA A 1 98 ? 64.779 -16.499 -46.595 1.00 80.00 98 ALA A O 1
ATOM 700 N N . VAL A 1 99 ? 65.683 -18.156 -47.805 1.00 81.06 99 VAL A N 1
ATOM 701 C CA . VAL A 1 99 ? 64.503 -19.042 -47.733 1.00 81.06 99 VAL A CA 1
ATOM 702 C C . VAL A 1 99 ? 64.171 -19.423 -46.284 1.00 81.06 99 VAL A C 1
ATOM 704 O O . VAL A 1 99 ? 63.002 -19.480 -45.903 1.00 81.06 99 VAL A O 1
ATOM 707 N N . ASN A 1 100 ? 65.179 -19.641 -45.434 1.00 81.88 100 ASN A N 1
ATOM 708 C CA . ASN A 1 100 ? 64.967 -19.902 -44.011 1.00 81.88 100 ASN A CA 1
ATOM 709 C C . ASN A 1 100 ? 64.452 -18.655 -43.260 1.00 81.88 100 ASN A C 1
ATOM 711 O O . ASN A 1 100 ? 63.599 -18.785 -42.383 1.00 81.88 100 ASN A O 1
ATOM 715 N N . GLN A 1 101 ? 64.893 -17.443 -43.620 1.00 82.38 101 GLN A N 1
ATOM 716 C CA . GLN A 1 101 ? 64.319 -16.194 -43.099 1.00 82.38 101 GLN A CA 1
ATOM 717 C C . GLN A 1 101 ? 62.875 -15.971 -43.576 1.00 82.38 101 GLN A C 1
ATOM 719 O O . GLN A 1 101 ? 62.030 -15.593 -42.765 1.00 82.38 101 GLN A O 1
ATOM 724 N N . GLU A 1 102 ? 62.545 -16.254 -44.837 1.00 82.75 102 GLU A N 1
ATOM 725 C CA . GLU A 1 102 ? 61.164 -16.203 -45.347 1.00 82.75 102 GLU A CA 1
ATOM 726 C C . GLU A 1 102 ? 60.254 -17.218 -44.636 1.00 82.75 102 GLU A C 1
ATOM 728 O O . GLU A 1 102 ? 59.127 -16.902 -44.248 1.00 82.75 102 GLU A O 1
ATOM 733 N N . PHE A 1 103 ? 60.756 -18.422 -44.355 1.00 87.75 103 PHE A N 1
ATOM 734 C CA . PHE A 1 103 ? 60.022 -19.415 -43.572 1.00 87.75 103 PHE A CA 1
ATOM 735 C C . PHE A 1 103 ? 59.824 -18.985 -42.107 1.00 87.75 103 PHE A C 1
ATOM 737 O O . PHE A 1 103 ? 58.742 -19.169 -41.541 1.00 87.75 103 PHE A O 1
ATOM 744 N N . LEU A 1 104 ? 60.844 -18.382 -41.486 1.00 86.06 104 LEU A N 1
ATOM 745 C CA . LEU A 1 104 ? 60.752 -17.841 -40.128 1.00 86.06 104 LEU A CA 1
ATOM 746 C C . LEU A 1 104 ? 59.780 -16.659 -40.048 1.00 86.06 104 LEU A C 1
ATOM 748 O O . LEU A 1 104 ? 58.958 -16.638 -39.135 1.00 86.06 104 LEU A O 1
ATOM 752 N N . THR A 1 105 ? 59.824 -15.723 -41.000 1.00 85.06 105 THR A N 1
ATOM 753 C CA . THR A 1 105 ? 58.897 -14.577 -41.054 1.00 85.06 105 THR A CA 1
ATOM 754 C C . THR A 1 105 ? 57.457 -15.028 -41.290 1.00 85.06 105 THR A C 1
ATOM 756 O O . THR A 1 105 ? 56.559 -14.577 -40.579 1.00 85.06 105 THR A O 1
ATOM 759 N N . THR A 1 106 ? 57.233 -15.996 -42.184 1.00 88.44 106 THR A N 1
ATOM 760 C CA . THR A 1 106 ? 55.911 -16.611 -42.392 1.00 88.44 106 THR A CA 1
ATOM 761 C C . THR A 1 106 ? 55.384 -17.230 -41.093 1.00 88.44 106 THR A C 1
ATOM 763 O O . THR A 1 106 ? 54.292 -16.885 -40.646 1.00 88.44 106 THR A O 1
ATOM 766 N N . ARG A 1 107 ? 56.196 -18.042 -40.398 1.00 90.44 107 ARG A N 1
ATOM 767 C CA . ARG A 1 107 ? 55.823 -18.618 -39.092 1.00 90.44 107 ARG A CA 1
ATOM 768 C C . ARG A 1 107 ? 55.591 -17.580 -37.997 1.00 90.44 107 ARG A C 1
ATOM 770 O O . ARG A 1 107 ? 54.761 -17.817 -37.119 1.00 90.44 107 ARG A O 1
ATOM 777 N N . THR A 1 108 ? 56.320 -16.463 -37.982 1.00 88.62 108 THR A N 1
ATOM 778 C CA . THR A 1 108 ? 56.043 -15.392 -37.014 1.00 88.62 108 THR A CA 1
ATOM 779 C C . THR A 1 108 ? 54.741 -14.670 -37.329 1.00 88.62 108 THR A C 1
ATOM 781 O O . THR A 1 108 ? 54.009 -14.364 -36.392 1.00 88.62 108 THR A O 1
ATOM 784 N N . ASN A 1 109 ? 54.412 -14.470 -38.607 1.00 89.69 109 ASN A N 1
ATOM 785 C CA . ASN A 1 109 ? 53.164 -13.834 -39.027 1.00 89.69 109 ASN A CA 1
ATOM 786 C C . ASN A 1 109 ? 51.955 -14.719 -38.681 1.00 89.69 109 ASN A C 1
ATOM 788 O O . ASN A 1 109 ? 51.072 -14.268 -37.956 1.00 89.69 109 ASN A O 1
ATOM 792 N N . GLU A 1 110 ? 51.980 -16.005 -39.053 1.00 92.88 110 GLU A N 1
ATOM 793 C CA . GLU A 1 110 ? 50.955 -16.991 -38.661 1.00 92.88 110 GLU A CA 1
ATOM 794 C C . GLU A 1 110 ? 50.760 -17.041 -37.135 1.00 92.88 110 GLU A C 1
ATOM 796 O O . GLU A 1 110 ? 49.639 -17.114 -36.632 1.00 92.88 110 GLU A O 1
ATOM 801 N N . LYS A 1 111 ? 51.856 -16.972 -36.366 1.00 92.00 111 LYS A N 1
ATOM 802 C CA . LYS A 1 111 ? 51.796 -16.954 -34.900 1.00 92.00 111 LYS A CA 1
ATOM 803 C C . LYS A 1 111 ? 51.134 -15.682 -34.356 1.00 92.00 111 LYS A C 1
ATOM 805 O O . LYS A 1 111 ? 50.420 -15.777 -33.360 1.00 92.00 111 LYS A O 1
ATOM 810 N N . VAL A 1 112 ? 51.366 -14.520 -34.971 1.00 92.75 112 VAL A N 1
ATOM 811 C CA . VAL A 1 112 ? 50.715 -13.255 -34.589 1.00 92.75 112 VAL A CA 1
ATOM 812 C C . VAL A 1 112 ? 49.224 -13.296 -34.928 1.00 92.75 112 VAL A C 1
ATOM 814 O O . VAL A 1 112 ? 48.413 -12.986 -34.061 1.00 92.75 112 VAL A O 1
ATOM 817 N N . GLU A 1 113 ? 48.841 -13.778 -36.112 1.00 92.12 113 GLU A N 1
ATOM 818 C CA . GLU A 1 113 ? 47.430 -13.945 -36.497 1.00 92.12 113 GLU A CA 1
ATOM 819 C C . GLU A 1 113 ? 46.680 -14.903 -35.554 1.00 92.12 113 GLU A C 1
ATOM 821 O O . GLU A 1 113 ? 45.581 -14.600 -35.083 1.00 92.12 113 GLU A O 1
ATOM 826 N N . LEU A 1 114 ? 47.296 -16.037 -35.198 1.00 93.75 114 LEU A N 1
ATOM 827 C CA . LEU A 1 114 ? 46.749 -16.982 -34.216 1.00 93.75 114 LEU A CA 1
ATOM 828 C C . LEU A 1 114 ? 46.689 -16.412 -32.791 1.00 93.75 114 LEU A C 1
ATOM 830 O O . LEU A 1 114 ? 45.864 -16.864 -31.988 1.00 93.75 114 LEU A O 1
ATOM 834 N N . GLN A 1 115 ? 47.548 -15.443 -32.464 1.00 92.75 115 GLN A N 1
ATOM 835 C CA . GLN A 1 115 ? 47.512 -14.741 -31.186 1.00 92.75 115 GLN A CA 1
ATOM 836 C C . GLN A 1 115 ? 46.391 -13.696 -31.162 1.00 92.75 115 GLN A C 1
ATOM 838 O O . GLN A 1 115 ? 45.570 -13.750 -30.252 1.00 92.75 115 GLN A O 1
ATOM 843 N N . GLU A 1 116 ? 46.249 -12.856 -32.193 1.00 93.81 116 GLU A N 1
ATOM 844 C CA . GLU A 1 116 ? 45.102 -11.945 -32.322 1.00 93.81 116 GLU A CA 1
ATOM 845 C C . GLU A 1 116 ? 43.763 -12.692 -32.287 1.00 93.81 116 GLU A C 1
ATOM 847 O O . GLU A 1 116 ? 42.796 -12.236 -31.673 1.00 93.81 116 GLU A O 1
ATOM 852 N N . LEU A 1 117 ? 43.690 -13.854 -32.942 1.00 95.19 117 LEU A N 1
ATOM 853 C CA . LEU A 1 117 ? 42.494 -14.685 -32.931 1.00 95.19 117 LEU A CA 1
ATOM 854 C C . LEU A 1 117 ? 42.216 -15.262 -31.531 1.00 95.19 117 LEU A C 1
ATOM 856 O O . LEU A 1 117 ? 41.061 -15.279 -31.104 1.00 95.19 117 LEU A O 1
ATOM 860 N N . ASN A 1 118 ? 43.252 -15.674 -30.789 1.00 94.00 118 ASN A N 1
ATOM 861 C CA . ASN A 1 118 ? 43.116 -16.069 -29.382 1.00 94.00 118 ASN A CA 1
ATOM 862 C C . ASN A 1 118 ? 42.651 -14.910 -28.499 1.00 94.00 118 ASN A C 1
ATOM 864 O O . ASN A 1 118 ? 41.755 -15.108 -27.684 1.00 94.00 118 ASN A O 1
ATOM 868 N N . ASP A 1 119 ? 43.198 -13.710 -28.679 1.00 94.44 119 ASP A N 1
ATOM 869 C CA . ASP A 1 119 ? 42.814 -12.531 -27.903 1.00 94.44 119 ASP A CA 1
ATOM 870 C C . ASP A 1 119 ? 41.348 -12.152 -28.185 1.00 94.44 119 ASP A C 1
ATOM 872 O O . ASP A 1 119 ? 40.583 -11.846 -27.266 1.00 94.44 119 ASP A O 1
ATOM 876 N N . ARG A 1 120 ? 40.885 -12.276 -29.437 1.00 95.62 120 ARG A N 1
ATOM 877 C CA . ARG A 1 120 ? 39.456 -12.148 -29.783 1.00 95.62 120 ARG A CA 1
ATOM 878 C C . ARG A 1 120 ? 38.609 -13.244 -29.126 1.00 95.62 120 ARG A C 1
ATOM 880 O O . ARG A 1 120 ? 37.556 -12.930 -28.572 1.00 95.62 120 ARG A O 1
ATOM 887 N N . PHE A 1 121 ? 39.051 -14.505 -29.120 1.00 96.31 121 PHE A N 1
ATOM 888 C CA . PHE A 1 121 ? 38.339 -15.583 -28.421 1.00 96.31 121 PHE A CA 1
ATOM 889 C C . PHE A 1 121 ? 38.306 -15.391 -26.899 1.00 96.31 121 PHE A C 1
ATOM 891 O O . PHE A 1 121 ? 37.266 -15.645 -26.295 1.00 96.31 121 PHE A O 1
ATOM 898 N N . ALA A 1 122 ? 39.378 -14.898 -26.279 1.00 94.88 122 ALA A N 1
ATOM 899 C CA . ALA A 1 122 ? 39.416 -14.569 -24.857 1.00 94.88 122 ALA A CA 1
ATOM 900 C C . ALA A 1 122 ? 38.362 -13.504 -24.515 1.00 94.88 122 ALA A C 1
ATOM 902 O O . ALA A 1 122 ? 37.539 -13.725 -23.628 1.00 94.88 122 ALA A O 1
ATOM 903 N N . ASN A 1 123 ? 38.295 -12.423 -25.301 1.00 95.94 123 ASN A N 1
ATOM 904 C CA . ASN A 1 123 ? 37.262 -11.391 -25.170 1.00 95.94 123 ASN A CA 1
ATOM 905 C C . ASN A 1 123 ? 35.835 -11.954 -25.336 1.00 95.94 123 ASN A C 1
ATOM 907 O O . ASN A 1 123 ? 34.941 -11.609 -24.561 1.00 95.94 123 ASN A O 1
ATOM 911 N N . TYR A 1 124 ? 35.600 -12.857 -26.297 1.00 97.12 124 TYR A N 1
ATOM 912 C CA . TYR A 1 124 ? 34.299 -13.527 -26.434 1.00 97.12 124 TYR A CA 1
ATOM 913 C C . TYR A 1 124 ? 33.970 -14.431 -25.236 1.00 97.12 124 TYR A C 1
ATOM 915 O O . TYR A 1 124 ? 32.837 -14.410 -24.761 1.00 97.12 124 TYR A O 1
ATOM 923 N N . ILE A 1 125 ? 34.937 -15.187 -24.709 1.00 95.44 125 ILE A N 1
ATOM 924 C CA . ILE A 1 125 ? 34.755 -16.049 -23.530 1.00 95.44 125 ILE A CA 1
ATOM 925 C C . ILE A 1 125 ? 34.447 -15.209 -22.283 1.00 95.44 125 ILE A C 1
ATOM 927 O O . ILE A 1 125 ? 33.561 -15.569 -21.507 1.00 95.44 125 ILE A O 1
ATOM 931 N N . GLU A 1 126 ? 35.126 -14.077 -22.091 1.00 96.06 126 GLU A N 1
ATOM 932 C CA . GLU A 1 126 ? 34.820 -13.137 -21.008 1.00 96.06 126 GLU A CA 1
ATOM 933 C C . GLU A 1 126 ? 33.431 -12.515 -21.170 1.00 96.06 126 GLU A C 1
ATOM 935 O O . GLU A 1 126 ? 32.668 -12.466 -20.203 1.00 96.06 126 GLU A O 1
ATOM 940 N N . LYS A 1 127 ? 33.045 -12.127 -22.393 1.00 96.69 127 LYS A N 1
ATOM 941 C CA . LYS A 1 127 ? 31.702 -11.605 -22.670 1.00 96.69 127 LYS A CA 1
ATOM 942 C C . LYS A 1 127 ? 30.613 -12.645 -22.401 1.00 96.69 127 LYS A C 1
ATOM 944 O O . LYS A 1 127 ? 29.596 -12.298 -21.804 1.00 96.69 127 LYS A O 1
ATOM 949 N N . VAL A 1 128 ? 30.826 -13.905 -22.790 1.00 97.06 128 VAL A N 1
ATOM 950 C CA . VAL A 1 128 ? 29.911 -15.018 -22.490 1.00 97.06 128 VAL A CA 1
ATOM 951 C C . VAL A 1 128 ? 29.797 -15.218 -20.981 1.00 97.06 128 VAL A C 1
ATOM 953 O O . VAL A 1 128 ? 28.683 -15.185 -20.473 1.00 97.06 128 VAL A O 1
ATOM 956 N N . ARG A 1 129 ? 30.911 -15.298 -20.241 1.00 96.00 129 ARG A N 1
ATOM 957 C CA . ARG A 1 129 ? 30.888 -15.423 -18.770 1.00 96.00 129 ARG A CA 1
ATOM 958 C C . ARG A 1 129 ? 30.165 -14.268 -18.081 1.00 96.00 129 ARG A C 1
ATOM 960 O O . ARG A 1 129 ? 29.420 -14.494 -17.133 1.00 96.00 129 ARG A O 1
ATOM 967 N N . PHE A 1 130 ? 30.363 -13.038 -18.552 1.00 97.12 130 PHE A N 1
ATOM 968 C CA . PHE A 1 130 ? 29.665 -11.863 -18.030 1.00 97.12 130 PHE A CA 1
ATOM 969 C C . PHE A 1 130 ? 28.147 -11.954 -18.262 1.00 97.12 130 PHE A C 1
ATOM 971 O O . PHE A 1 130 ? 27.365 -11.692 -17.348 1.00 97.12 130 PHE A O 1
ATOM 978 N N . LEU A 1 131 ? 27.723 -12.373 -19.459 1.00 95.31 131 LEU A N 1
ATOM 979 C CA . LEU A 1 131 ? 26.310 -12.575 -19.791 1.00 95.31 131 LEU A CA 1
ATOM 980 C C . LEU A 1 131 ? 25.698 -13.763 -19.030 1.00 95.31 131 LEU A C 1
ATOM 982 O O . LEU A 1 131 ? 24.566 -13.667 -18.563 1.00 95.31 131 LEU A O 1
ATOM 986 N N . GLU A 1 132 ? 26.438 -14.856 -18.838 1.00 95.31 132 GLU A N 1
ATOM 987 C CA . GLU A 1 132 ? 26.044 -15.985 -17.985 1.00 95.31 132 GLU A CA 1
ATOM 988 C C . GLU A 1 132 ? 25.865 -15.545 -16.526 1.00 95.31 132 GLU A C 1
ATOM 990 O O . GLU A 1 132 ? 24.865 -15.893 -15.898 1.00 95.31 132 GLU A O 1
ATOM 995 N N . GLN A 1 133 ? 26.779 -14.725 -15.998 1.00 96.31 133 GLN A N 1
ATOM 996 C CA . GLN A 1 133 ? 26.690 -14.178 -14.645 1.00 96.31 133 GLN A CA 1
ATOM 997 C C . GLN A 1 133 ? 25.498 -13.221 -14.485 1.00 96.31 133 GLN A C 1
ATOM 999 O O . GLN A 1 133 ? 24.778 -13.315 -13.489 1.00 96.31 133 GLN A O 1
ATOM 1004 N N . GLN A 1 134 ? 25.239 -12.343 -15.463 1.00 96.06 134 GLN A N 1
ATOM 1005 C CA . GLN A 1 134 ? 24.037 -11.501 -15.470 1.00 96.06 134 GLN A CA 1
ATOM 1006 C C . GLN A 1 134 ? 22.756 -12.339 -15.552 1.00 96.06 134 GLN A C 1
ATOM 1008 O O . GLN A 1 134 ? 21.839 -12.114 -14.766 1.00 96.06 134 GLN A O 1
ATOM 1013 N N . ASN A 1 135 ? 22.699 -13.343 -16.429 1.00 93.31 135 ASN A N 1
ATOM 1014 C CA . ASN A 1 135 ? 21.545 -14.238 -16.538 1.00 93.31 135 ASN A CA 1
ATOM 1015 C C . ASN A 1 135 ? 21.306 -15.031 -15.245 1.00 93.31 135 ASN A C 1
ATOM 1017 O O . ASN A 1 135 ? 20.157 -15.187 -14.835 1.00 93.31 135 ASN A O 1
ATOM 1021 N N . ALA A 1 136 ? 22.362 -15.481 -14.562 1.00 96.31 136 ALA A N 1
ATOM 1022 C CA . ALA A 1 136 ? 22.249 -16.136 -13.260 1.00 96.31 136 ALA A CA 1
ATOM 1023 C C . ALA A 1 136 ? 21.702 -15.186 -12.177 1.00 96.31 136 ALA A C 1
ATOM 1025 O O . ALA A 1 136 ? 20.827 -15.580 -11.403 1.00 96.31 136 ALA A O 1
ATOM 1026 N N . ALA A 1 137 ? 22.160 -13.929 -12.148 1.00 95.00 137 ALA A N 1
ATOM 1027 C CA . ALA A 1 137 ? 21.655 -12.911 -11.226 1.00 95.00 137 ALA A CA 1
ATOM 1028 C C . ALA A 1 137 ? 20.180 -12.556 -11.502 1.00 95.00 137 ALA A C 1
ATOM 1030 O O . ALA A 1 137 ? 19.366 -12.542 -10.579 1.00 95.00 137 ALA A O 1
ATOM 1031 N N . LEU A 1 138 ? 19.809 -12.353 -12.771 1.00 93.00 138 LEU A N 1
ATOM 1032 C CA . LEU A 1 138 ? 18.426 -12.098 -13.188 1.00 93.00 138 LEU A CA 1
ATOM 1033 C C . LEU A 1 138 ? 17.508 -13.289 -12.877 1.00 93.00 138 LEU A C 1
ATOM 1035 O O . LEU A 1 138 ? 16.399 -13.096 -12.386 1.00 93.00 138 LEU A O 1
ATOM 1039 N N . ALA A 1 139 ? 17.965 -14.526 -13.092 1.00 92.75 139 ALA A N 1
ATOM 1040 C CA . ALA A 1 139 ? 17.205 -15.725 -12.741 1.00 92.75 139 ALA A CA 1
ATOM 1041 C C . ALA A 1 139 ? 16.989 -15.858 -11.222 1.00 92.75 139 ALA A C 1
ATOM 1043 O O . ALA A 1 139 ? 15.899 -16.237 -10.787 1.00 92.75 139 ALA A O 1
ATOM 1044 N N . ALA A 1 140 ? 17.995 -15.517 -10.408 1.00 92.00 140 ALA A N 1
ATOM 1045 C CA . ALA A 1 140 ? 17.860 -15.474 -8.954 1.00 92.00 140 ALA A CA 1
ATOM 1046 C C . ALA A 1 140 ? 16.831 -14.418 -8.512 1.00 92.00 140 ALA A C 1
ATOM 1048 O O . ALA A 1 140 ? 15.967 -14.717 -7.687 1.00 92.00 140 ALA A O 1
ATOM 1049 N N . GLU A 1 141 ? 16.862 -13.225 -9.108 1.00 90.31 141 GLU A N 1
ATOM 1050 C CA . GLU A 1 141 ? 15.926 -12.140 -8.802 1.00 90.31 141 GLU A CA 1
ATOM 1051 C C . GLU A 1 141 ? 14.485 -12.467 -9.232 1.00 90.31 141 GLU A C 1
ATOM 1053 O O . GLU A 1 141 ? 13.546 -12.290 -8.455 1.00 90.31 141 GLU A O 1
ATOM 1058 N N . VAL A 1 142 ? 14.296 -13.059 -10.416 1.00 86.31 142 VAL A N 1
ATOM 1059 C CA . VAL A 1 142 ? 12.986 -13.556 -10.873 1.00 86.31 142 VAL A CA 1
ATOM 1060 C C . VAL A 1 142 ? 12.430 -14.621 -9.924 1.00 86.31 142 VAL A C 1
ATOM 1062 O O . VAL A 1 142 ? 11.237 -14.597 -9.618 1.00 86.31 142 VAL A O 1
ATOM 1065 N N . ASN A 1 143 ? 13.264 -15.534 -9.419 1.00 84.88 143 ASN A N 1
ATOM 1066 C CA . ASN A 1 143 ? 12.834 -16.526 -8.429 1.00 84.88 143 ASN A CA 1
ATOM 1067 C C . ASN A 1 143 ? 12.507 -15.884 -7.070 1.00 84.88 143 ASN A C 1
ATOM 1069 O O . ASN A 1 143 ? 11.513 -16.260 -6.447 1.00 84.88 143 ASN A O 1
ATOM 1073 N N . ARG A 1 144 ? 13.277 -14.877 -6.635 1.00 85.12 144 ARG A N 1
ATOM 1074 C CA . ARG A 1 144 ? 13.019 -14.105 -5.407 1.00 85.12 144 ARG A CA 1
ATOM 1075 C C . ARG A 1 144 ? 11.677 -13.370 -5.465 1.00 85.12 144 ARG A C 1
ATOM 1077 O O . ARG A 1 144 ? 10.928 -13.392 -4.490 1.00 85.12 144 ARG A O 1
ATOM 1084 N N . LEU A 1 145 ? 11.363 -12.742 -6.598 1.00 80.25 145 LEU A N 1
ATOM 1085 C CA . LEU A 1 145 ? 10.093 -12.048 -6.824 1.00 80.25 145 LEU A CA 1
ATOM 1086 C C . LEU A 1 145 ? 8.923 -13.038 -6.923 1.00 80.25 145 LEU A C 1
ATOM 1088 O O . LEU A 1 145 ? 7.932 -12.880 -6.213 1.00 80.25 145 LEU A O 1
ATOM 1092 N N . LYS A 1 146 ? 9.062 -14.118 -7.706 1.00 77.94 146 LYS A N 1
ATOM 1093 C CA . LYS A 1 146 ? 8.031 -15.166 -7.834 1.00 77.94 146 LYS A CA 1
ATOM 1094 C C . LYS A 1 146 ? 7.733 -15.903 -6.529 1.00 77.94 146 LYS A C 1
ATOM 1096 O O . LYS A 1 146 ? 6.597 -16.313 -6.335 1.00 77.94 146 LYS A O 1
ATOM 1101 N N . GLY A 1 147 ? 8.715 -16.069 -5.643 1.00 69.88 147 GLY A N 1
ATOM 1102 C CA . GLY A 1 147 ? 8.487 -16.641 -4.314 1.00 69.88 147 GLY A CA 1
ATOM 1103 C C . GLY A 1 147 ? 7.726 -15.707 -3.368 1.00 69.88 147 GLY A C 1
ATOM 1104 O O . GLY A 1 147 ? 7.085 -16.185 -2.435 1.00 69.88 147 GLY A O 1
ATOM 1105 N N . ARG A 1 148 ? 7.776 -14.389 -3.607 1.00 69.56 148 ARG A N 1
ATOM 1106 C CA . ARG A 1 148 ? 7.236 -13.355 -2.713 1.00 69.56 148 ARG A CA 1
ATOM 1107 C C . ARG A 1 148 ? 5.861 -12.836 -3.135 1.00 69.56 148 ARG A C 1
ATOM 1109 O O . ARG A 1 148 ? 5.022 -12.671 -2.261 1.00 69.56 148 ARG A O 1
ATOM 1116 N N . GLU A 1 149 ? 5.629 -12.593 -4.424 1.00 61.16 149 GLU A N 1
ATOM 1117 C CA . GLU A 1 149 ? 4.401 -11.938 -4.911 1.00 61.16 149 GLU A CA 1
ATOM 1118 C C . GLU A 1 149 ? 3.121 -12.778 -4.703 1.00 61.16 149 GLU A C 1
ATOM 1120 O O . GLU A 1 149 ? 2.222 -12.304 -4.009 1.00 61.16 149 GLU A O 1
ATOM 1125 N N . PRO A 1 150 ? 2.998 -14.029 -5.199 1.00 64.50 150 PRO A N 1
ATOM 1126 C CA . PRO A 1 150 ? 1.752 -14.788 -5.061 1.00 64.50 150 PRO A CA 1
ATOM 1127 C C . PRO A 1 150 ? 1.586 -15.354 -3.646 1.00 64.50 150 PRO A C 1
ATOM 1129 O O . PRO A 1 150 ? 0.485 -15.365 -3.101 1.00 64.50 150 PRO A O 1
ATOM 1132 N N . THR A 1 151 ? 2.687 -15.825 -3.053 1.00 72.62 151 THR A N 1
ATOM 1133 C CA . THR A 1 151 ? 2.682 -16.545 -1.775 1.00 72.62 151 THR A CA 1
ATOM 1134 C C . THR A 1 151 ? 2.362 -15.620 -0.612 1.00 72.62 151 THR A C 1
ATOM 1136 O O . THR A 1 151 ? 1.464 -15.924 0.159 1.00 72.62 151 THR A O 1
ATOM 1139 N N . ARG A 1 152 ? 3.025 -14.457 -0.507 1.00 77.88 152 ARG A N 1
ATOM 1140 C CA . ARG A 1 152 ? 2.844 -13.563 0.648 1.00 77.88 152 ARG A CA 1
ATOM 1141 C C . ARG A 1 152 ? 1.442 -12.959 0.695 1.00 77.88 152 ARG A C 1
ATOM 1143 O O . ARG A 1 152 ? 0.891 -12.785 1.773 1.00 77.88 152 ARG A O 1
ATOM 1150 N N . VAL A 1 153 ? 0.865 -12.642 -0.464 1.00 79.50 153 VAL A N 1
ATOM 1151 C CA . VAL A 1 153 ? -0.510 -12.128 -0.551 1.00 79.50 153 VAL A CA 1
ATOM 1152 C C . VAL A 1 153 ? -1.515 -13.221 -0.166 1.00 79.50 153 VAL A C 1
ATOM 1154 O O . VAL A 1 153 ? -2.432 -12.954 0.604 1.00 79.50 153 VAL A O 1
ATOM 1157 N N . ALA A 1 154 ? -1.312 -14.463 -0.621 1.00 80.88 154 ALA A N 1
ATOM 1158 C CA . ALA A 1 154 ? -2.137 -15.598 -0.204 1.00 80.88 154 ALA A CA 1
ATOM 1159 C C . ALA A 1 154 ? -2.005 -15.910 1.301 1.00 80.88 154 ALA A C 1
ATOM 1161 O O . ALA A 1 154 ? -3.018 -16.121 1.961 1.00 80.88 154 ALA A O 1
ATOM 1162 N N . GLU A 1 155 ? -0.788 -15.881 1.853 1.00 83.62 155 GLU A N 1
ATOM 1163 C CA . GLU A 1 155 ? -0.513 -16.069 3.285 1.00 83.62 155 GLU A CA 1
ATOM 1164 C C . GLU A 1 155 ? -1.237 -15.024 4.146 1.00 83.62 155 GLU A C 1
ATOM 1166 O O . GLU A 1 155 ? -1.900 -15.400 5.111 1.00 83.62 155 GLU A O 1
ATOM 1171 N N . ILE A 1 156 ? -1.177 -13.739 3.767 1.00 86.19 156 ILE A N 1
ATOM 1172 C CA . ILE A 1 156 ? -1.875 -12.652 4.475 1.00 86.19 156 ILE A CA 1
ATOM 1173 C C . ILE A 1 156 ? -3.394 -12.871 4.439 1.00 86.19 156 ILE A C 1
ATOM 1175 O O . ILE A 1 156 ? -4.033 -12.827 5.486 1.00 86.19 156 ILE A O 1
ATOM 1179 N N . TYR A 1 157 ? -3.979 -13.183 3.276 1.00 86.25 157 TYR A N 1
ATOM 1180 C CA . TYR A 1 157 ? -5.421 -13.447 3.192 1.00 86.25 157 TYR A CA 1
ATOM 1181 C C . TYR A 1 157 ? -5.852 -14.709 3.957 1.00 86.25 157 TYR A C 1
ATOM 1183 O O . TYR A 1 157 ? -6.934 -14.730 4.543 1.00 86.25 157 TYR A O 1
ATOM 1191 N N . GLU A 1 158 ? -5.031 -15.764 3.993 1.00 89.69 158 GLU A N 1
ATOM 1192 C CA . GLU A 1 158 ? -5.302 -16.936 4.833 1.00 89.69 158 GLU A CA 1
ATOM 1193 C C . GLU A 1 158 ? -5.186 -16.630 6.332 1.00 89.69 158 GLU A C 1
ATOM 1195 O O . GLU A 1 158 ? -5.913 -17.224 7.131 1.00 89.69 158 GLU A O 1
ATOM 1200 N N . GLU A 1 159 ? -4.282 -15.732 6.727 1.00 92.12 159 GLU A N 1
ATOM 1201 C CA . GLU A 1 159 ? -4.113 -15.278 8.107 1.00 92.12 159 GLU A CA 1
ATOM 1202 C C . GLU A 1 159 ? -5.277 -14.391 8.564 1.00 92.12 159 GLU A C 1
ATOM 1204 O O . GLU A 1 159 ? -5.900 -14.706 9.578 1.00 92.12 159 GLU A O 1
ATOM 1209 N N . GLU A 1 160 ? -5.669 -13.388 7.775 1.00 91.94 160 GLU A N 1
ATOM 1210 C CA . GLU A 1 160 ? -6.860 -12.562 8.026 1.00 91.94 160 GLU A CA 1
ATOM 1211 C C . GLU A 1 160 ? -8.134 -13.416 8.121 1.00 91.94 160 GLU A C 1
ATOM 1213 O O . GLU A 1 160 ? -8.924 -13.272 9.056 1.00 91.94 160 GLU A O 1
ATOM 1218 N N . LEU A 1 161 ? -8.318 -14.374 7.205 1.00 90.50 161 LEU A N 1
ATOM 1219 C CA . LEU A 1 161 ? -9.473 -15.276 7.213 1.00 90.50 161 LEU A CA 1
ATOM 1220 C C . LEU A 1 161 ? -9.457 -16.257 8.400 1.00 90.50 161 LEU A C 1
ATOM 1222 O O . LEU A 1 161 ? -10.512 -16.725 8.836 1.00 90.50 161 LEU A O 1
ATOM 1226 N N . ARG A 1 162 ? -8.276 -16.599 8.928 1.00 93.94 162 ARG A N 1
ATOM 1227 C CA . ARG A 1 162 ? -8.127 -17.414 10.143 1.00 93.94 162 ARG A CA 1
ATOM 1228 C C . ARG A 1 162 ? -8.463 -16.603 11.392 1.00 93.94 162 ARG A C 1
ATOM 1230 O O . ARG A 1 162 ? -9.181 -17.117 12.247 1.00 93.94 162 ARG A O 1
ATOM 1237 N N . GLU A 1 163 ? -7.999 -15.359 11.472 1.00 94.25 163 GLU A N 1
ATOM 1238 C CA . GLU A 1 163 ? -8.269 -14.479 12.610 1.00 94.25 163 GLU A CA 1
ATOM 1239 C C . GLU A 1 163 ? -9.744 -14.052 12.653 1.00 94.25 163 GLU A C 1
ATOM 1241 O O . GLU A 1 163 ? -10.351 -14.121 13.718 1.00 94.25 163 GLU A O 1
ATOM 1246 N N . LEU A 1 164 ? -10.377 -13.750 11.511 1.00 91.88 164 LEU A N 1
ATOM 1247 C CA . LEU A 1 164 ? -11.814 -13.448 11.452 1.00 91.88 164 LEU A CA 1
ATOM 1248 C C . LEU A 1 164 ? -12.669 -14.623 11.957 1.00 91.88 164 LEU A C 1
ATOM 1250 O O . LEU A 1 164 ? -13.509 -14.447 12.834 1.00 91.88 164 LEU A O 1
ATOM 1254 N N . ARG A 1 165 ? -12.395 -15.852 11.490 1.00 93.31 165 ARG A N 1
ATOM 1255 C CA . ARG A 1 165 ? -13.078 -17.063 11.991 1.00 93.31 165 ARG A CA 1
ATOM 1256 C C . ARG A 1 165 ? -12.884 -17.266 13.490 1.00 93.31 165 ARG A C 1
ATOM 1258 O O . ARG A 1 165 ? -13.779 -17.778 14.156 1.00 93.31 165 ARG A O 1
ATOM 1265 N N . ARG A 1 166 ? -11.707 -16.922 14.015 1.00 95.19 166 ARG A N 1
ATOM 1266 C CA . ARG A 1 166 ? -11.430 -17.007 15.448 1.00 95.19 166 ARG A CA 1
ATOM 1267 C C . ARG A 1 166 ? -12.239 -15.961 16.216 1.00 95.19 166 ARG A C 1
ATOM 1269 O O . ARG A 1 166 ? -12.866 -16.325 17.201 1.00 95.19 166 ARG A O 1
ATOM 1276 N N . GLN A 1 167 ? -12.294 -14.718 15.738 1.00 94.19 167 GLN A N 1
ATOM 1277 C CA . GLN A 1 167 ? -13.121 -13.660 16.325 1.00 94.19 167 GLN A CA 1
ATOM 1278 C C . GLN A 1 167 ? -14.610 -14.032 16.325 1.00 94.19 167 GLN A C 1
ATOM 1280 O O . GLN A 1 167 ? -15.262 -13.870 17.353 1.00 94.19 167 GLN A O 1
ATOM 1285 N N . ASP A 1 168 ? -15.131 -14.609 15.237 1.00 91.88 168 ASP A N 1
ATOM 1286 C CA . ASP A 1 168 ? -16.512 -15.110 15.166 1.00 91.88 168 ASP A CA 1
ATOM 1287 C C . ASP A 1 168 ? -16.781 -16.207 16.216 1.00 91.88 168 ASP A C 1
ATOM 1289 O O . ASP A 1 168 ? -17.819 -16.201 16.882 1.00 91.88 168 ASP A O 1
ATOM 1293 N N . VAL A 1 169 ? -15.842 -17.145 16.398 1.00 95.62 169 VAL A N 1
ATOM 1294 C CA . VAL A 1 169 ? -15.941 -18.224 17.399 1.00 95.62 169 VAL A CA 1
ATOM 1295 C C . VAL A 1 169 ? -15.832 -17.686 18.828 1.00 95.62 169 VAL A C 1
ATOM 1297 O O . VAL A 1 169 ? -16.615 -18.097 19.688 1.00 95.62 169 VAL A O 1
ATOM 1300 N N . ASP A 1 170 ? -14.911 -16.760 19.090 1.00 94.69 170 ASP A N 1
ATOM 1301 C CA . ASP A 1 170 ? -14.730 -16.126 20.399 1.00 94.69 170 ASP A CA 1
ATOM 1302 C C . ASP A 1 170 ? -15.979 -15.291 20.760 1.00 94.69 170 ASP A C 1
ATOM 1304 O O . ASP A 1 170 ? -16.522 -15.430 21.859 1.00 94.69 170 ASP A O 1
ATOM 1308 N N . ALA A 1 171 ? -16.527 -14.519 19.813 1.00 95.12 171 ALA A N 1
ATOM 1309 C CA . ALA A 1 171 ? -17.762 -13.749 19.980 1.00 95.12 171 ALA A CA 1
ATOM 1310 C C . ALA A 1 171 ? -18.994 -14.643 20.204 1.00 95.12 171 ALA A C 1
ATOM 1312 O O . ALA A 1 171 ? -19.780 -14.394 21.122 1.00 95.12 171 ALA A O 1
ATOM 1313 N N . ALA A 1 172 ? -19.148 -15.721 19.426 1.00 93.38 172 ALA A N 1
ATOM 1314 C CA . ALA A 1 172 ? -20.215 -16.701 19.632 1.00 93.38 172 ALA A CA 1
ATOM 1315 C C . ALA A 1 172 ? -20.088 -17.413 20.991 1.00 93.38 172 ALA A C 1
ATOM 1317 O O . ALA A 1 172 ? -21.097 -17.700 21.637 1.00 93.38 172 ALA A O 1
ATOM 1318 N N . THR A 1 173 ? -18.861 -17.664 21.456 1.00 95.81 173 THR A N 1
ATOM 1319 C CA . THR A 1 173 ? -18.595 -18.273 22.766 1.00 95.81 173 THR A CA 1
ATOM 1320 C C . THR A 1 173 ? -18.954 -17.325 23.909 1.00 95.81 173 THR A C 1
ATOM 1322 O O . THR A 1 173 ? -19.617 -17.754 24.852 1.00 95.81 173 THR A O 1
ATOM 1325 N N . LEU A 1 174 ? -18.598 -16.039 23.810 1.00 96.88 174 LEU A N 1
ATOM 1326 C CA . LEU A 1 174 ? -19.004 -15.011 24.776 1.00 96.88 174 LEU A CA 1
ATOM 1327 C C . LEU A 1 174 ? -20.531 -14.866 24.834 1.00 96.88 174 LEU A C 1
ATOM 1329 O O . LEU A 1 174 ? -21.109 -14.962 25.914 1.00 96.88 174 LEU A O 1
ATOM 1333 N N . ALA A 1 175 ? -21.195 -14.752 23.679 1.00 95.25 175 ALA A N 1
ATOM 1334 C CA . ALA A 1 175 ? -22.655 -14.683 23.608 1.00 95.25 175 ALA A CA 1
ATOM 1335 C C . ALA A 1 175 ? -23.331 -15.923 24.225 1.00 95.25 175 ALA A C 1
ATOM 1337 O O . ALA A 1 175 ? -24.351 -15.798 24.903 1.00 95.25 175 ALA A O 1
ATOM 1338 N N . ARG A 1 176 ? -22.749 -17.120 24.044 1.00 97.19 176 ARG A N 1
ATOM 1339 C CA . ARG A 1 176 ? -23.231 -18.351 24.687 1.00 97.19 176 ARG A CA 1
ATOM 1340 C C . ARG A 1 176 ? -23.095 -18.285 26.211 1.00 97.19 176 ARG A C 1
ATOM 1342 O O . ARG A 1 176 ? -24.058 -18.596 26.900 1.00 97.19 176 ARG A O 1
ATOM 1349 N N . ILE A 1 177 ? -21.945 -17.842 26.723 1.00 97.62 177 ILE A N 1
ATOM 1350 C CA . ILE A 1 177 ? -21.674 -17.712 28.166 1.00 97.62 177 ILE A CA 1
ATOM 1351 C C . ILE A 1 177 ? -22.612 -16.687 28.821 1.00 97.62 177 ILE A C 1
ATOM 1353 O O . ILE A 1 177 ? -23.113 -16.923 29.919 1.00 97.62 177 ILE A O 1
ATOM 1357 N N . ASP A 1 178 ? -22.891 -15.563 28.162 1.00 96.12 178 ASP A N 1
ATOM 1358 C CA . ASP A 1 178 ? -23.798 -14.548 28.709 1.00 96.12 178 ASP A CA 1
ATOM 1359 C C . ASP A 1 178 ? -25.267 -15.006 28.691 1.00 96.12 178 ASP A C 1
ATOM 1361 O O . ASP A 1 178 ? -26.013 -14.721 29.632 1.00 96.12 178 ASP A O 1
ATOM 1365 N N . LEU A 1 179 ? -25.677 -15.794 27.690 1.00 94.94 179 LEU A N 1
ATOM 1366 C CA . LEU A 1 179 ? -26.975 -16.479 27.696 1.00 94.94 179 LEU A CA 1
ATOM 1367 C C . LEU A 1 179 ? -27.053 -17.561 28.785 1.00 94.94 179 LEU A C 1
ATOM 1369 O O . LEU A 1 179 ? -28.065 -17.628 29.482 1.00 94.94 179 LEU A O 1
ATOM 1373 N N . GLU A 1 180 ? -25.998 -18.360 28.977 1.00 96.69 180 GLU A N 1
ATOM 1374 C CA . GLU A 1 180 ? -25.887 -19.353 30.059 1.00 96.69 180 GLU A CA 1
ATOM 1375 C C . GLU A 1 180 ? -26.064 -18.676 31.430 1.00 96.69 180 GLU A C 1
ATOM 1377 O O . GLU A 1 180 ? -26.970 -19.042 32.179 1.00 96.69 180 GLU A O 1
ATOM 1382 N N . ARG A 1 181 ? -25.320 -17.595 31.705 1.00 97.56 181 ARG A N 1
ATOM 1383 C CA . ARG A 1 181 ? -25.472 -16.776 32.924 1.00 97.56 181 ARG A CA 1
ATOM 1384 C C . ARG A 1 181 ? -26.875 -16.203 33.091 1.00 97.56 181 ARG A C 1
ATOM 1386 O O . ARG A 1 181 ? -27.384 -16.140 34.210 1.00 97.56 181 ARG A O 1
ATOM 1393 N N . ARG A 1 182 ? -27.516 -15.751 32.005 1.00 97.12 182 ARG A N 1
ATOM 1394 C CA . ARG A 1 182 ? -28.873 -15.193 32.085 1.00 97.12 182 ARG A CA 1
ATOM 1395 C C . ARG A 1 182 ? -29.910 -16.269 32.403 1.00 97.12 182 ARG A C 1
ATOM 1397 O O . ARG A 1 182 ? -30.829 -15.990 33.167 1.00 97.12 182 ARG A O 1
ATOM 1404 N N . ILE A 1 183 ? -29.748 -17.478 31.866 1.00 97.56 183 ILE A N 1
ATOM 1405 C CA . ILE A 1 183 ? -30.563 -18.648 32.219 1.00 97.56 183 ILE A CA 1
ATOM 1406 C C . ILE A 1 183 ? -30.364 -19.005 33.697 1.00 97.56 183 ILE A C 1
ATOM 1408 O O . ILE A 1 183 ? -31.343 -19.228 34.404 1.00 97.56 183 ILE A O 1
ATOM 1412 N N . GLU A 1 184 ? -29.122 -19.013 34.181 1.00 97.19 184 GLU A N 1
ATOM 1413 C CA . GLU A 1 184 ? -28.788 -19.325 35.575 1.00 97.19 184 GLU A CA 1
ATOM 1414 C C . GLU A 1 184 ? -29.414 -18.308 36.548 1.00 97.19 184 GLU A C 1
ATOM 1416 O O . GLU A 1 184 ? -30.169 -18.696 37.438 1.00 97.19 184 GLU A O 1
ATOM 1421 N N . SER A 1 185 ? -29.252 -17.008 36.280 1.00 97.00 185 SER A N 1
ATOM 1422 C CA . SER A 1 185 ? -29.889 -15.916 37.034 1.00 97.00 185 SER A CA 1
ATOM 1423 C C . SER A 1 185 ? -31.425 -15.999 37.050 1.00 97.00 185 SER A C 1
ATOM 1425 O O . SER A 1 185 ? -32.039 -15.755 38.087 1.00 97.00 185 SER A O 1
ATOM 1427 N N . LEU A 1 186 ? -32.063 -16.359 35.930 1.00 96.31 186 LEU A N 1
ATOM 1428 C CA . LEU A 1 186 ? -33.520 -16.541 35.876 1.00 96.31 186 LEU A CA 1
ATOM 1429 C C . LEU A 1 186 ? -33.976 -17.791 36.647 1.00 96.31 186 LEU A C 1
ATOM 1431 O O . LEU A 1 186 ? -35.044 -17.781 37.257 1.00 96.31 186 LEU A O 1
ATOM 1435 N N . ASN A 1 187 ? -33.177 -18.861 36.659 1.00 97.44 187 ASN A N 1
ATOM 1436 C CA . ASN A 1 187 ? -33.458 -20.051 37.463 1.00 97.44 187 ASN A CA 1
ATOM 1437 C C . ASN A 1 187 ? -33.337 -19.766 38.969 1.00 97.44 187 ASN A C 1
ATOM 1439 O O . ASN A 1 187 ? -34.173 -20.241 39.739 1.00 97.44 187 ASN A O 1
ATOM 1443 N N . GLU A 1 188 ? -32.350 -18.968 39.388 1.00 97.50 188 GLU A N 1
ATOM 1444 C CA . GLU A 1 188 ? -32.218 -18.485 40.770 1.00 97.50 188 GLU A CA 1
ATOM 1445 C C . GLU A 1 188 ? -33.423 -17.629 41.189 1.00 97.50 188 GLU A C 1
ATOM 1447 O O . GLU A 1 188 ? -33.988 -17.848 42.260 1.00 97.50 188 GLU A O 1
ATOM 1452 N N . GLU A 1 189 ? -33.878 -16.714 40.326 1.00 97.25 189 GLU A N 1
ATOM 1453 C CA . GLU A 1 189 ? -35.065 -15.881 40.566 1.00 97.25 189 GLU A CA 1
ATOM 1454 C C . GLU A 1 189 ? -36.347 -16.728 40.692 1.00 97.25 189 GLU A C 1
ATOM 1456 O O . GLU A 1 189 ? -37.124 -16.552 41.633 1.00 97.25 189 GLU A O 1
ATOM 1461 N N . ILE A 1 190 ? -36.534 -17.729 39.822 1.00 96.88 190 ILE A N 1
ATOM 1462 C CA . ILE A 1 190 ? -37.644 -18.694 39.916 1.00 96.88 190 ILE A CA 1
ATOM 1463 C C . ILE A 1 190 ? -37.567 -19.516 41.214 1.00 96.88 190 ILE A C 1
ATOM 1465 O O . ILE A 1 190 ? -38.599 -19.776 41.837 1.00 96.88 190 ILE A O 1
ATOM 1469 N N . ALA A 1 191 ? -36.373 -19.946 41.629 1.00 97.19 191 ALA A N 1
ATOM 1470 C CA . ALA A 1 191 ? -36.184 -20.701 42.868 1.00 97.19 191 ALA A CA 1
ATOM 1471 C C . ALA A 1 191 ? -36.478 -19.843 44.111 1.00 97.19 191 ALA A C 1
ATOM 1473 O O . ALA A 1 191 ? -37.144 -20.314 45.036 1.00 97.19 191 ALA A O 1
ATOM 1474 N N . PHE A 1 192 ? -36.050 -18.578 44.106 1.00 97.75 192 PHE A N 1
ATOM 1475 C CA . PHE A 1 192 ? -36.353 -17.610 45.157 1.00 97.75 192 PHE A CA 1
ATOM 1476 C C . PHE A 1 192 ? -37.862 -17.361 45.279 1.00 97.75 192 PHE A C 1
ATOM 1478 O O . PHE A 1 192 ? -38.414 -17.525 46.366 1.00 97.75 192 PHE A O 1
ATOM 1485 N N . LEU A 1 193 ? -38.546 -17.057 44.170 1.00 95.94 193 LEU A N 1
ATOM 1486 C CA . LEU A 1 193 ? -39.994 -16.814 44.163 1.00 95.94 193 LEU A CA 1
ATOM 1487 C C . LEU A 1 193 ? -40.792 -18.026 44.665 1.00 95.94 193 LEU A C 1
ATOM 1489 O O . LEU A 1 193 ? -41.723 -17.861 45.450 1.00 95.94 193 LEU A O 1
ATOM 1493 N N . LYS A 1 194 ? -40.405 -19.250 44.276 1.00 95.56 194 LYS A N 1
ATOM 1494 C CA . LYS A 1 194 ? -41.018 -20.481 44.806 1.00 95.56 194 LYS A CA 1
ATOM 1495 C C . LYS A 1 194 ? -40.843 -20.605 46.316 1.00 95.56 194 LYS A C 1
ATOM 1497 O O . LYS A 1 194 ? -41.816 -20.886 47.008 1.00 95.56 194 LYS A O 1
ATOM 1502 N N . LYS A 1 195 ? -39.631 -20.366 46.824 1.00 97.12 195 LYS A N 1
ATOM 1503 C CA . LYS A 1 195 ? -39.341 -20.441 48.259 1.00 97.12 195 LYS A CA 1
ATOM 1504 C C . LYS A 1 195 ? -40.154 -19.416 49.058 1.00 97.12 195 LYS A C 1
ATOM 1506 O O . LYS A 1 195 ? -40.736 -19.787 50.071 1.00 97.12 195 LYS A O 1
ATOM 1511 N N . VAL A 1 196 ? -40.227 -18.167 48.589 1.00 97.25 196 VAL A N 1
ATOM 1512 C CA . VAL A 1 196 ? -41.045 -17.116 49.222 1.00 97.25 196 VAL A CA 1
ATOM 1513 C C . VAL A 1 196 ? -42.514 -17.532 49.254 1.00 97.25 196 VAL A C 1
ATOM 1515 O O . VAL A 1 196 ? -43.143 -17.448 50.300 1.00 97.25 196 VAL A O 1
ATOM 1518 N N . HIS A 1 197 ? -43.048 -18.069 48.155 1.00 94.38 197 HIS A N 1
ATOM 1519 C CA . HIS A 1 197 ? -44.446 -18.494 48.107 1.00 94.38 197 HIS A CA 1
ATOM 1520 C C . HIS A 1 197 ? -44.739 -19.710 49.012 1.00 94.38 197 HIS A C 1
ATOM 1522 O O . HIS A 1 197 ? -45.788 -19.777 49.648 1.00 94.38 197 HIS A O 1
ATOM 1528 N N . GLU A 1 198 ? -43.802 -20.657 49.136 1.00 95.44 198 GLU A N 1
ATOM 1529 C CA . GLU A 1 198 ? -43.883 -21.744 50.126 1.00 95.44 198 GLU A CA 1
ATOM 1530 C C . GLU A 1 198 ? -43.812 -21.233 51.577 1.00 95.44 198 GLU A C 1
ATOM 1532 O O . GLU A 1 198 ? -44.425 -21.825 52.468 1.00 95.44 198 GLU A O 1
ATOM 1537 N N . GLU A 1 199 ? -43.069 -20.153 51.831 1.00 94.31 199 GLU A N 1
ATOM 1538 C CA . GLU A 1 199 ? -42.996 -19.481 53.133 1.00 94.31 199 GLU A CA 1
ATOM 1539 C C . GLU A 1 199 ? -44.299 -18.728 53.456 1.00 94.31 199 GLU A C 1
ATOM 1541 O O . GLU A 1 199 ? -44.856 -18.968 54.526 1.00 94.31 199 GLU A O 1
ATOM 1546 N N . GLU A 1 200 ? -44.859 -17.951 52.522 1.00 92.94 200 GLU A N 1
ATOM 1547 C CA . GLU A 1 200 ? -46.173 -17.292 52.660 1.00 92.94 200 GLU A CA 1
ATOM 1548 C C . GLU A 1 200 ? -47.300 -18.303 52.930 1.00 92.94 200 GLU A C 1
ATOM 1550 O O . GLU A 1 200 ? -48.109 -18.117 53.839 1.00 92.94 200 GLU A O 1
ATOM 1555 N N . ILE A 1 201 ? -47.348 -19.412 52.178 1.00 91.38 201 ILE A N 1
ATOM 1556 C CA . ILE A 1 201 ? -48.345 -20.475 52.384 1.00 91.38 201 ILE A CA 1
ATOM 1557 C C . ILE A 1 201 ? -48.202 -21.090 53.783 1.00 91.38 201 ILE A C 1
ATOM 1559 O O . ILE A 1 201 ? -49.210 -21.339 54.448 1.00 91.38 201 ILE A O 1
ATOM 1563 N N . ARG A 1 202 ? -46.968 -21.322 54.249 1.00 94.06 202 ARG A N 1
ATOM 1564 C CA . ARG A 1 202 ? -46.699 -21.868 55.587 1.00 94.06 202 ARG A CA 1
ATOM 1565 C C . ARG A 1 202 ? -47.100 -20.890 56.691 1.00 94.06 202 ARG A C 1
ATOM 1567 O O . ARG A 1 202 ? -47.650 -21.319 57.700 1.00 94.06 202 ARG A O 1
ATOM 1574 N N . GLU A 1 203 ? -46.847 -19.599 56.504 1.00 91.88 203 GLU A N 1
ATOM 1575 C CA . GLU A 1 203 ? -47.206 -18.558 57.467 1.00 91.88 203 GLU A CA 1
ATOM 1576 C C . GLU A 1 203 ? -48.729 -18.375 57.556 1.00 91.88 203 GLU A C 1
ATOM 1578 O O . GLU A 1 203 ? -49.277 -18.367 58.655 1.00 91.88 203 GLU A O 1
ATOM 1583 N N . LEU A 1 204 ? -49.441 -18.364 56.424 1.00 86.44 204 LEU A N 1
ATOM 1584 C CA . LEU A 1 204 ? -50.910 -18.346 56.395 1.00 86.44 204 LEU A CA 1
ATOM 1585 C C . LEU A 1 204 ? -51.526 -19.602 57.038 1.00 86.44 204 LEU A C 1
ATOM 1587 O O . LEU A 1 204 ? -52.528 -19.505 57.748 1.00 86.44 204 LEU A O 1
ATOM 1591 N N . GLN A 1 205 ? -50.923 -20.780 56.836 1.00 84.56 205 GLN A N 1
ATOM 1592 C CA . GLN A 1 205 ? -51.327 -22.010 57.529 1.00 84.56 205 GLN A CA 1
ATOM 1593 C C . GLN A 1 205 ? -51.108 -21.909 59.044 1.00 84.56 205 GLN A C 1
ATOM 1595 O O . GLN A 1 205 ? -51.995 -22.289 59.808 1.00 84.56 205 GLN A O 1
ATOM 1600 N N . ALA A 1 206 ? -49.969 -21.362 59.481 1.00 85.56 206 ALA A N 1
ATOM 1601 C CA . ALA A 1 206 ? -49.669 -21.156 60.895 1.00 85.56 206 ALA A CA 1
ATOM 1602 C C . ALA A 1 206 ? -50.632 -20.148 61.546 1.00 85.56 206 ALA A C 1
ATOM 1604 O O . ALA A 1 206 ? -51.185 -20.448 62.598 1.00 85.56 206 ALA A O 1
ATOM 1605 N N . GLN A 1 207 ? -50.919 -19.015 60.896 1.00 83.31 207 GLN A N 1
ATOM 1606 C CA . GLN A 1 207 ? -51.885 -18.017 61.378 1.00 83.31 207 GLN A CA 1
ATOM 1607 C C . GLN A 1 207 ? -53.299 -18.603 61.522 1.00 83.31 207 GLN A C 1
ATOM 1609 O O . GLN A 1 207 ? -53.985 -18.341 62.510 1.00 83.31 207 GLN A O 1
ATOM 1614 N N . LEU A 1 208 ? -53.732 -19.442 60.575 1.00 71.12 208 LEU A N 1
ATOM 1615 C CA . LEU A 1 208 ? -55.032 -20.119 60.635 1.00 71.12 208 LEU A CA 1
ATOM 1616 C C . LEU A 1 208 ? -55.093 -21.179 61.752 1.00 71.12 208 LEU A C 1
ATOM 1618 O O . LEU A 1 208 ? -56.160 -21.427 62.315 1.00 71.12 208 LEU A O 1
ATOM 1622 N N . GLN A 1 209 ? -53.950 -21.774 62.101 1.00 69.06 209 GLN A N 1
ATOM 1623 C CA . GLN A 1 209 ? -53.812 -22.715 63.213 1.00 69.06 209 GLN A CA 1
ATOM 1624 C C . GLN A 1 209 ? -53.699 -21.998 64.574 1.00 69.06 209 GLN A C 1
ATOM 1626 O O . GLN A 1 209 ? -54.242 -22.477 65.566 1.00 69.06 209 GLN A O 1
ATOM 1631 N N . GLU A 1 210 ? -53.070 -20.823 64.627 1.00 64.56 210 GLU A N 1
ATOM 1632 C CA . GLU A 1 210 ? -52.961 -19.972 65.820 1.00 64.56 210 GLU A CA 1
ATOM 1633 C C . GLU A 1 210 ? -54.315 -19.348 66.201 1.00 64.56 210 GLU A C 1
ATOM 1635 O O . GLU A 1 210 ? -54.707 -19.381 67.371 1.00 64.56 210 GLU A O 1
ATOM 1640 N N . GLN A 1 211 ? -55.106 -18.913 65.210 1.00 54.38 211 GLN A N 1
ATOM 1641 C CA . GLN A 1 211 ? -56.498 -18.480 65.410 1.00 54.38 211 GLN A CA 1
ATOM 1642 C C . GLN A 1 211 ? -57.419 -19.583 65.973 1.00 54.38 211 GLN A C 1
ATOM 1644 O O . GLN A 1 211 ? -58.507 -19.274 66.456 1.00 54.38 211 GLN A O 1
ATOM 1649 N N . GLN A 1 212 ? -56.998 -20.854 65.959 1.00 43.94 212 GLN A N 1
ATOM 1650 C CA . GLN A 1 212 ? -57.730 -21.972 66.567 1.00 43.94 212 GLN A CA 1
ATOM 1651 C C . GLN A 1 212 ? -57.387 -22.242 68.045 1.00 43.94 212 GLN A C 1
ATOM 1653 O O . GLN A 1 212 ? -58.040 -23.089 68.653 1.00 43.94 212 GLN A O 1
ATOM 1658 N N . VAL A 1 213 ? -56.386 -21.570 68.632 1.00 46.38 213 VAL A N 1
ATOM 1659 C CA . VAL A 1 213 ? -55.796 -21.975 69.931 1.00 46.38 213 VAL A CA 1
ATOM 1660 C C . VAL A 1 213 ? -55.932 -20.917 71.042 1.00 46.38 213 VAL A C 1
ATOM 1662 O O . VAL A 1 213 ? -55.700 -21.217 72.211 1.00 46.38 213 VAL A O 1
ATOM 1665 N N . GLN A 1 214 ? -56.351 -19.687 70.736 1.00 33.16 214 GLN A N 1
ATOM 1666 C CA . GLN A 1 214 ? -56.274 -18.568 71.686 1.00 33.16 214 GLN A CA 1
ATOM 1667 C C . GLN A 1 214 ? -57.558 -18.341 72.521 1.00 33.16 214 GLN A C 1
ATOM 1669 O O . GLN A 1 214 ? -58.287 -17.372 72.314 1.00 33.16 214 GLN A O 1
ATOM 1674 N N . VAL A 1 215 ? -57.818 -19.211 73.508 1.00 40.44 215 VAL A N 1
ATOM 1675 C CA . VAL A 1 215 ? -58.824 -18.988 74.573 1.00 40.44 215 VAL A CA 1
ATOM 1676 C C . VAL A 1 215 ? -58.280 -19.416 75.947 1.00 40.44 215 VAL A C 1
ATOM 1678 O O . VAL A 1 215 ? -57.727 -20.500 76.083 1.00 40.44 215 VAL A O 1
ATOM 1681 N N . GLU A 1 216 ? -58.506 -18.556 76.949 1.00 34.94 216 GLU A N 1
ATOM 1682 C CA . GLU A 1 216 ? -58.302 -18.739 78.403 1.00 34.94 216 GLU A CA 1
ATOM 1683 C C . GLU A 1 216 ? -56.876 -18.951 78.963 1.00 34.94 216 GLU A C 1
ATOM 1685 O O . GLU A 1 216 ? -56.304 -20.036 78.936 1.00 34.94 216 GLU A O 1
ATOM 1690 N N . MET A 1 217 ? -56.407 -17.943 79.712 1.00 40.75 217 MET A N 1
ATOM 1691 C CA . MET A 1 217 ? -55.977 -18.174 81.099 1.00 40.75 217 MET A CA 1
ATOM 1692 C C . MET A 1 217 ? -56.177 -16.908 81.949 1.00 40.75 217 MET A C 1
ATOM 1694 O O . MET A 1 217 ? -55.522 -15.890 81.732 1.00 40.75 217 MET A O 1
ATOM 1698 N N . ASP A 1 218 ? -57.085 -16.980 82.923 1.00 43.31 218 ASP A N 1
ATOM 1699 C CA . ASP A 1 218 ? -57.243 -15.978 83.984 1.00 43.31 218 ASP A CA 1
ATOM 1700 C C . ASP A 1 218 ? -56.274 -16.303 85.131 1.00 43.31 218 ASP A C 1
ATOM 1702 O O . ASP A 1 218 ? -56.201 -17.453 85.566 1.00 43.31 218 ASP A O 1
ATOM 1706 N N . MET A 1 219 ? -55.515 -15.316 85.619 1.00 37.97 21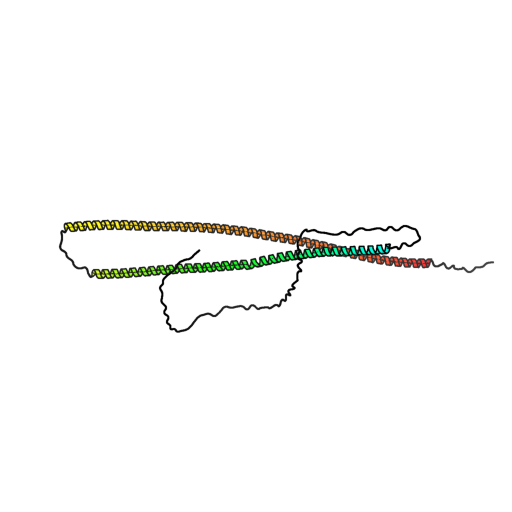9 MET A N 1
ATOM 1707 C CA . MET A 1 219 ? -54.606 -15.488 86.757 1.00 37.97 219 MET A CA 1
ATOM 1708 C C . MET A 1 219 ? -54.660 -14.295 87.712 1.00 37.97 219 MET A C 1
ATOM 1710 O O . MET A 1 219 ? -54.363 -13.148 87.375 1.00 37.97 219 MET A O 1
ATOM 1714 N N . SER A 1 220 ? -55.011 -14.615 88.955 1.00 51.81 220 SER A N 1
ATOM 1715 C CA . SER A 1 220 ? -55.238 -13.692 90.066 1.00 51.81 220 SER A CA 1
ATOM 1716 C C . SER A 1 220 ? -54.044 -12.786 90.397 1.00 51.81 220 SER A C 1
ATOM 1718 O O . SER A 1 220 ? -52.901 -13.234 90.469 1.00 51.81 220 SER A O 1
ATOM 1720 N N . LYS A 1 221 ? -54.354 -11.518 90.695 1.00 46.97 221 LYS A N 1
ATOM 1721 C CA . LYS A 1 221 ? -53.424 -10.398 90.932 1.00 46.97 221 LYS A CA 1
ATOM 1722 C C . LYS A 1 221 ? -52.346 -10.658 92.013 1.00 46.97 221 LYS A C 1
ATOM 1724 O O . LYS A 1 221 ? -52.701 -10.711 93.193 1.00 46.97 221 LYS A O 1
ATOM 1729 N N . PRO A 1 222 ? -51.041 -10.657 91.671 1.00 65.50 222 PRO A N 1
ATOM 1730 C CA . PRO A 1 222 ? -49.992 -10.154 92.566 1.00 65.50 222 PRO A CA 1
ATOM 1731 C C . PRO A 1 222 ? -50.053 -8.610 92.629 1.00 65.50 222 PRO A C 1
ATOM 1733 O O . PRO A 1 222 ? -50.866 -8.014 91.921 1.00 65.50 222 PRO A O 1
ATOM 1736 N N . ASP A 1 223 ? -49.237 -7.945 93.468 1.00 64.19 223 ASP A N 1
ATOM 1737 C CA . ASP A 1 223 ? -49.314 -6.481 93.678 1.00 64.19 223 ASP A CA 1
ATOM 1738 C C . ASP A 1 223 ? -49.216 -5.688 92.363 1.00 64.19 223 ASP A C 1
ATOM 1740 O O . ASP A 1 223 ? -48.148 -5.454 91.786 1.00 64.19 223 ASP A O 1
ATOM 1744 N N . LEU A 1 224 ? -50.394 -5.252 91.918 1.00 67.00 224 LEU A N 1
ATOM 1745 C CA . LEU A 1 224 ? -50.628 -4.683 90.606 1.00 67.00 224 LEU A CA 1
ATOM 1746 C C . LEU A 1 224 ? -49.875 -3.361 90.426 1.00 67.00 224 LEU A C 1
ATOM 1748 O O . LEU A 1 224 ? -49.520 -3.012 89.308 1.00 67.00 224 LEU A O 1
ATOM 1752 N N . THR A 1 225 ? -49.598 -2.627 91.508 1.00 75.56 225 THR A N 1
ATOM 1753 C CA . THR A 1 225 ? -49.001 -1.286 91.417 1.00 75.56 225 THR A CA 1
ATOM 1754 C C . THR A 1 225 ? -47.497 -1.344 91.172 1.00 75.56 225 THR A C 1
ATOM 1756 O O . THR A 1 225 ? -46.963 -0.490 90.466 1.00 75.56 225 THR A O 1
ATOM 1759 N N . ALA A 1 226 ? -46.807 -2.338 91.740 1.00 73.88 226 ALA A N 1
ATOM 1760 C CA . ALA A 1 226 ? -45.400 -2.597 91.449 1.00 73.88 226 ALA A CA 1
ATOM 1761 C C . ALA A 1 226 ? -45.246 -3.243 90.066 1.00 73.88 226 ALA A C 1
ATOM 1763 O O . ALA A 1 226 ? -44.517 -2.713 89.228 1.00 73.88 226 ALA A O 1
ATOM 1764 N N . ALA A 1 227 ? -46.025 -4.295 89.786 1.00 78.56 227 ALA A N 1
ATOM 1765 C CA . ALA A 1 227 ? -45.992 -4.995 88.505 1.00 78.56 227 ALA A CA 1
ATOM 1766 C C . ALA A 1 227 ? -46.310 -4.070 87.314 1.00 78.56 227 ALA A C 1
ATOM 1768 O O . ALA A 1 227 ? -45.578 -4.080 86.331 1.00 78.56 227 ALA A O 1
ATOM 1769 N N . LEU A 1 228 ? -47.333 -3.205 87.401 1.00 83.31 228 LEU A N 1
ATOM 1770 C CA . LEU A 1 228 ? -47.626 -2.228 86.339 1.00 83.31 228 LEU A CA 1
ATOM 1771 C C . LEU A 1 228 ? -46.514 -1.185 86.158 1.00 83.31 228 LEU A C 1
ATOM 1773 O O . LEU A 1 228 ? -46.342 -0.681 85.048 1.00 83.31 228 LEU A O 1
ATOM 1777 N N . ARG A 1 229 ? -45.762 -0.847 87.214 1.00 86.69 229 ARG A N 1
ATOM 1778 C CA . ARG A 1 229 ? -44.632 0.090 87.119 1.00 86.69 229 ARG A CA 1
ATOM 1779 C C . ARG A 1 229 ? -43.457 -0.543 86.380 1.00 86.69 229 ARG A C 1
ATOM 1781 O O . ARG A 1 229 ? -42.927 0.086 85.470 1.00 86.69 229 ARG A O 1
ATOM 1788 N N . ASP A 1 230 ? -43.123 -1.787 86.710 1.00 86.75 230 ASP A N 1
ATOM 1789 C CA . ASP A 1 230 ? -42.053 -2.536 86.045 1.00 86.75 230 ASP A CA 1
ATOM 1790 C C . ASP A 1 230 ? -42.423 -2.876 84.595 1.00 86.75 230 ASP A C 1
ATOM 1792 O O . ASP A 1 230 ? -41.610 -2.681 83.695 1.00 86.75 230 ASP A O 1
ATOM 1796 N N . ILE A 1 231 ? -43.672 -3.282 84.336 1.00 89.06 231 ILE A N 1
ATOM 1797 C CA . ILE A 1 231 ? -44.198 -3.490 82.977 1.00 89.06 231 ILE A CA 1
ATOM 1798 C C . ILE A 1 231 ? -44.105 -2.190 82.167 1.00 89.06 231 ILE A C 1
ATOM 1800 O O . ILE A 1 231 ? -43.625 -2.208 81.037 1.00 89.06 231 ILE A O 1
ATOM 1804 N N . ARG A 1 232 ? -44.499 -1.041 82.736 1.00 89.81 232 ARG A N 1
ATOM 1805 C CA . ARG A 1 232 ? -44.377 0.258 82.056 1.00 89.81 232 ARG A CA 1
ATOM 1806 C C . ARG A 1 232 ? -42.920 0.638 81.784 1.00 89.81 232 ARG A C 1
ATOM 1808 O O . ARG A 1 232 ? -42.628 1.080 80.679 1.00 89.81 232 ARG A O 1
ATOM 1815 N N . ALA A 1 233 ? -42.018 0.435 82.743 1.00 90.56 233 ALA A N 1
ATOM 1816 C CA . ALA A 1 233 ? -40.591 0.694 82.561 1.00 90.56 233 ALA A CA 1
ATOM 1817 C C . ALA A 1 233 ? -39.976 -0.220 81.483 1.00 90.56 233 ALA A C 1
ATOM 1819 O O . ALA A 1 233 ? -39.158 0.234 80.680 1.00 90.56 233 ALA A O 1
ATOM 1820 N N . GLN A 1 234 ? -40.405 -1.485 81.403 1.00 91.75 234 GLN A N 1
ATOM 1821 C CA . GLN A 1 234 ? -40.028 -2.386 80.312 1.00 91.75 234 GLN A CA 1
ATOM 1822 C C . GLN A 1 234 ? -40.593 -1.918 78.967 1.00 91.75 234 GLN A C 1
ATOM 1824 O O . GLN A 1 234 ? -39.840 -1.882 78.001 1.00 91.75 234 GLN A O 1
ATOM 1829 N N . TYR A 1 235 ? -41.856 -1.484 78.888 1.00 90.50 235 TYR A N 1
ATOM 1830 C CA . TYR A 1 235 ? -42.414 -0.912 77.656 1.00 90.50 235 TYR A CA 1
ATOM 1831 C C . TYR A 1 235 ? -41.702 0.371 77.217 1.00 90.50 235 TYR A C 1
ATOM 1833 O O . TYR A 1 235 ? -41.406 0.506 76.035 1.00 90.50 235 TYR A O 1
ATOM 1841 N N . GLU A 1 236 ? -41.371 1.285 78.133 1.00 92.50 236 GLU A N 1
ATOM 1842 C CA . GLU A 1 236 ? -40.581 2.487 77.824 1.00 92.50 236 GLU A CA 1
ATOM 1843 C C . GLU A 1 236 ? -39.165 2.111 77.344 1.00 92.50 236 GLU A C 1
ATOM 1845 O O . GLU A 1 236 ? -38.688 2.664 76.354 1.00 92.50 236 GLU A O 1
ATOM 1850 N N . THR A 1 237 ? 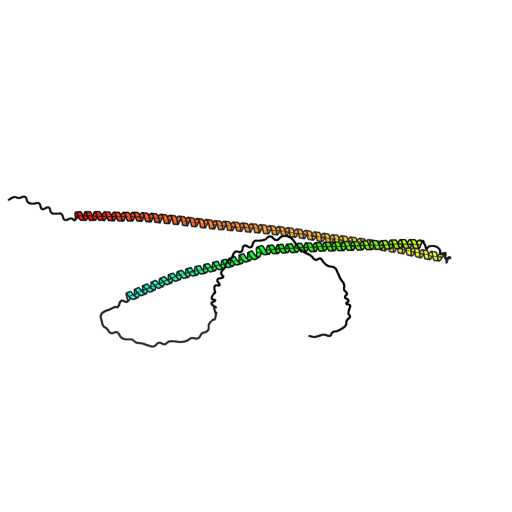-38.531 1.099 77.951 1.00 94.62 237 THR A N 1
ATOM 1851 C CA . THR A 1 237 ? -37.223 0.572 77.511 1.00 94.62 237 THR A CA 1
ATOM 1852 C C . THR A 1 237 ? -37.296 -0.083 76.127 1.00 94.62 237 THR A C 1
ATOM 1854 O O . THR A 1 237 ? -36.443 0.172 75.279 1.00 94.62 237 THR A O 1
ATOM 1857 N N . ILE A 1 238 ? -38.316 -0.908 75.869 1.00 92.69 238 ILE A N 1
ATOM 1858 C CA . ILE A 1 238 ? -38.532 -1.586 74.583 1.00 92.69 238 ILE A CA 1
ATOM 1859 C C . ILE A 1 238 ? -38.869 -0.567 73.490 1.00 92.69 238 ILE A C 1
ATOM 1861 O O . ILE A 1 238 ? -38.327 -0.667 72.395 1.00 92.69 238 ILE A O 1
ATOM 1865 N N . ALA A 1 239 ? -39.703 0.435 73.779 1.00 92.94 239 ALA A N 1
ATOM 1866 C CA . ALA A 1 239 ? -40.041 1.499 72.836 1.00 92.94 239 ALA A CA 1
ATOM 1867 C C . ALA A 1 239 ? -38.820 2.368 72.497 1.00 92.94 239 ALA A C 1
ATOM 1869 O O . ALA A 1 239 ? -38.558 2.611 71.321 1.00 92.94 239 ALA A O 1
ATOM 1870 N N . ALA A 1 240 ? -38.031 2.774 73.498 1.00 94.44 240 ALA A N 1
ATOM 1871 C CA . ALA A 1 240 ? -36.787 3.510 73.273 1.00 94.44 240 ALA A CA 1
ATOM 1872 C C . ALA A 1 240 ? -35.789 2.695 72.433 1.00 94.44 240 ALA A C 1
ATOM 1874 O O . ALA A 1 240 ? -35.226 3.218 71.473 1.00 94.44 240 ALA A O 1
ATOM 1875 N N . LYS A 1 241 ? -35.630 1.399 72.743 1.00 95.69 241 LYS A N 1
ATOM 1876 C CA . LYS A 1 241 ? -34.767 0.478 71.992 1.00 95.69 241 LYS A CA 1
ATOM 1877 C C . LYS A 1 241 ? -35.245 0.287 70.551 1.00 95.69 241 LYS A C 1
ATOM 1879 O O . LYS A 1 241 ? -34.433 0.358 69.637 1.00 95.69 241 LYS A O 1
ATOM 1884 N N . ASN A 1 242 ? -36.551 0.119 70.338 1.00 94.50 242 ASN A N 1
ATOM 1885 C CA . ASN A 1 242 ? -37.152 -0.020 69.012 1.00 94.50 242 ASN A CA 1
ATOM 1886 C C . ASN A 1 242 ? -36.936 1.238 68.152 1.00 94.50 242 ASN A C 1
ATOM 1888 O O . ASN A 1 242 ? -36.583 1.118 66.981 1.00 94.50 242 ASN A O 1
ATOM 1892 N N . ILE A 1 243 ? -37.068 2.432 68.743 1.00 95.31 243 ILE A N 1
ATOM 1893 C CA . ILE A 1 243 ? -36.774 3.704 68.068 1.00 95.31 243 ILE A CA 1
ATOM 1894 C C . ILE A 1 243 ? -35.285 3.794 67.707 1.00 95.31 243 ILE A C 1
ATOM 1896 O O . ILE A 1 243 ? -34.975 4.059 66.549 1.00 95.31 243 ILE A O 1
ATOM 1900 N N . SER A 1 244 ? -34.361 3.515 68.637 1.00 95.69 244 SER A N 1
ATOM 1901 C CA . SER A 1 244 ? -32.921 3.568 68.332 1.00 95.69 244 SER A CA 1
ATOM 1902 C C . SER A 1 244 ? -32.494 2.530 67.289 1.00 95.69 244 SER A C 1
ATOM 1904 O O . SER A 1 244 ? -31.707 2.843 66.402 1.00 95.69 244 SER A O 1
ATOM 1906 N N . GLU A 1 245 ? -33.044 1.313 67.345 1.00 94.88 245 GLU A N 1
ATOM 1907 C CA . GLU A 1 245 ? -32.775 0.261 66.357 1.00 94.88 245 GLU A CA 1
ATOM 1908 C C . GLU A 1 245 ? -33.306 0.649 64.973 1.00 94.88 245 GLU A C 1
ATOM 1910 O O . GLU A 1 245 ? -32.624 0.434 63.972 1.00 94.88 245 GLU A O 1
ATOM 1915 N N . ALA A 1 246 ? -34.482 1.282 64.902 1.00 94.06 246 ALA A N 1
ATOM 1916 C CA . ALA A 1 246 ? -35.011 1.825 63.657 1.00 94.06 246 ALA A CA 1
ATOM 1917 C C . ALA A 1 246 ? -34.138 2.973 63.117 1.00 94.06 246 ALA A C 1
ATOM 1919 O O . ALA A 1 246 ? -33.816 2.980 61.930 1.00 94.06 246 ALA A O 1
ATOM 1920 N N . GLU A 1 247 ? -33.713 3.919 63.960 1.00 95.62 247 GLU A N 1
ATOM 1921 C CA . GLU A 1 247 ? -32.830 5.026 63.563 1.00 95.62 247 GLU A CA 1
ATOM 1922 C C . GLU A 1 247 ? -31.470 4.532 63.047 1.00 95.62 247 GLU A C 1
ATOM 1924 O O . GLU A 1 247 ? -31.017 4.977 61.989 1.00 95.62 247 GLU A O 1
ATOM 1929 N N . GLU A 1 248 ? -30.831 3.586 63.741 1.00 96.19 248 GLU A N 1
ATOM 1930 C CA . GLU A 1 248 ? -29.579 2.967 63.295 1.00 96.19 248 GLU A CA 1
ATOM 1931 C C . GLU A 1 248 ? -29.763 2.179 61.993 1.00 96.19 248 GLU A C 1
ATOM 1933 O O . GLU A 1 248 ? -28.937 2.301 61.083 1.00 96.19 248 GLU A O 1
ATOM 1938 N N . TRP A 1 249 ? -30.873 1.448 61.848 1.00 96.50 249 TRP A N 1
ATOM 1939 C CA . TRP A 1 249 ? -31.212 0.733 60.618 1.00 96.50 249 TRP A CA 1
ATOM 1940 C C . TRP A 1 249 ? -31.405 1.686 59.431 1.00 96.50 249 TRP A C 1
ATOM 1942 O O . TRP A 1 249 ? -30.784 1.493 58.382 1.00 96.50 249 TRP A O 1
ATOM 1952 N N . TYR A 1 250 ? -32.186 2.761 59.593 1.00 96.75 250 TYR A N 1
ATOM 1953 C CA . TYR A 1 250 ? -32.365 3.782 58.555 1.00 96.75 250 TYR A CA 1
ATOM 1954 C C . TYR A 1 250 ? -31.043 4.477 58.215 1.00 96.75 250 TYR A C 1
ATOM 1956 O O . TYR A 1 250 ? -30.730 4.660 57.038 1.00 96.75 250 TYR A O 1
ATOM 1964 N N . LYS A 1 251 ? -30.232 4.821 59.221 1.00 98.19 251 LYS A N 1
ATOM 1965 C CA . LYS A 1 251 ? -28.922 5.456 59.033 1.00 98.19 251 LYS A CA 1
ATOM 1966 C C . LYS A 1 251 ? -27.950 4.548 58.279 1.00 98.19 251 LYS A C 1
ATOM 1968 O O . LYS A 1 251 ? -27.294 5.021 57.350 1.00 98.19 251 LYS A O 1
ATOM 1973 N N . SER A 1 252 ? -27.894 3.256 58.617 1.00 97.81 252 SER A N 1
ATOM 1974 C CA . SER A 1 252 ? -27.118 2.270 57.857 1.00 97.81 252 SER A CA 1
ATOM 1975 C C . SER A 1 252 ? -27.635 2.180 56.427 1.00 97.81 252 SER A C 1
ATOM 1977 O O . SER A 1 252 ? -26.858 2.322 55.488 1.00 97.81 252 SER A O 1
ATOM 1979 N N . LYS A 1 253 ? -28.954 2.052 56.232 1.00 97.88 253 LYS A N 1
ATOM 1980 C CA . LYS A 1 253 ? -29.531 1.885 54.895 1.00 97.88 253 LYS A CA 1
ATOM 1981 C C . LYS A 1 253 ? -29.291 3.096 53.989 1.00 97.88 253 LYS A C 1
ATOM 1983 O O . LYS A 1 253 ? -28.971 2.922 52.814 1.00 97.88 253 LYS A O 1
ATOM 1988 N N . VAL A 1 254 ? -29.389 4.312 54.527 1.00 97.69 254 VAL A N 1
ATOM 1989 C CA . VAL A 1 254 ? -29.049 5.556 53.815 1.00 97.69 254 VAL A CA 1
ATOM 1990 C C . VAL A 1 254 ? -27.551 5.622 53.507 1.00 97.69 254 VAL A C 1
ATOM 1992 O O . VAL A 1 254 ? -27.183 5.996 52.392 1.00 97.69 254 VAL A O 1
ATOM 1995 N N . SER A 1 255 ? -26.683 5.216 54.440 1.00 97.94 255 SER A N 1
ATOM 1996 C CA . SER A 1 255 ? -25.235 5.116 54.213 1.00 97.94 255 SER A CA 1
ATOM 1997 C C . SER A 1 255 ? -24.900 4.129 53.087 1.00 97.94 255 SER A C 1
ATOM 1999 O O . SER A 1 255 ? -24.156 4.478 52.172 1.00 97.94 255 SER A O 1
ATOM 2001 N N . ASP A 1 256 ? -25.497 2.936 53.095 1.00 97.69 256 ASP A N 1
ATOM 2002 C CA . ASP A 1 256 ? -25.280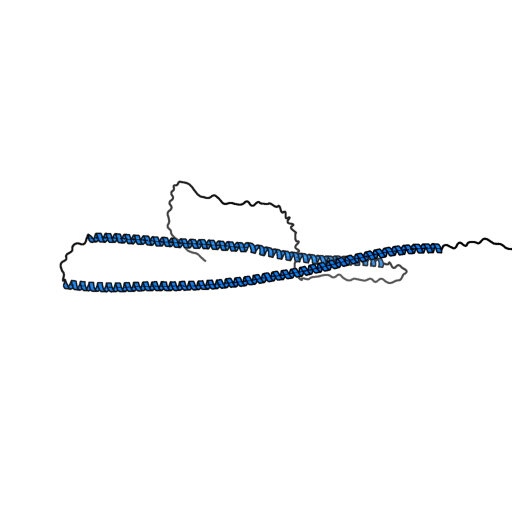 1.893 52.087 1.00 97.69 256 ASP A CA 1
ATOM 2003 C C . ASP A 1 256 ? -25.739 2.341 50.695 1.00 97.69 256 ASP A C 1
ATOM 2005 O O . ASP A 1 256 ? -25.000 2.202 49.718 1.00 97.69 256 ASP A O 1
ATOM 2009 N N . LEU A 1 257 ? -26.932 2.941 50.599 1.00 96.50 257 LEU A N 1
ATOM 2010 C CA . LEU A 1 257 ? -27.451 3.508 49.350 1.00 96.50 257 LEU A CA 1
ATOM 2011 C C . LEU A 1 257 ? -26.570 4.658 48.841 1.00 96.50 257 LEU A C 1
ATOM 2013 O O . LEU A 1 257 ? -26.285 4.725 47.645 1.00 96.50 257 LEU A O 1
ATOM 2017 N N . THR A 1 258 ? -26.079 5.520 49.734 1.00 97.56 258 THR A N 1
ATOM 2018 C CA . THR A 1 258 ? -25.157 6.613 49.383 1.00 97.56 258 THR A CA 1
ATOM 2019 C C . THR A 1 258 ? -23.812 6.068 48.897 1.00 97.56 258 THR A C 1
ATOM 2021 O O . THR A 1 258 ? -23.277 6.533 47.891 1.00 97.56 258 THR A O 1
ATOM 2024 N N . GLN A 1 259 ? -23.269 5.039 49.553 1.00 97.94 259 GLN A N 1
ATOM 2025 C CA . GLN A 1 259 ? -22.022 4.400 49.139 1.00 97.94 259 GLN A CA 1
ATOM 2026 C C . GLN A 1 259 ? -22.175 3.686 47.786 1.00 97.94 259 GLN A C 1
ATOM 2028 O O . GLN A 1 259 ? -21.287 3.793 46.939 1.00 97.94 259 GLN A O 1
ATOM 2033 N N . ALA A 1 260 ? -23.296 2.996 47.555 1.00 96.69 260 ALA A N 1
ATOM 2034 C CA . ALA A 1 260 ? -23.610 2.371 46.272 1.00 96.69 260 ALA A CA 1
ATOM 2035 C C . ALA A 1 260 ? -23.761 3.416 45.151 1.00 96.69 260 ALA A C 1
ATOM 2037 O O . ALA A 1 260 ? -23.206 3.240 44.066 1.00 96.69 260 ALA A O 1
ATOM 2038 N N . ALA A 1 261 ? -24.435 4.538 45.426 1.00 97.19 261 ALA A N 1
ATOM 2039 C CA . ALA A 1 261 ? -24.550 5.655 44.493 1.00 97.19 261 ALA A CA 1
ATOM 2040 C C . ALA A 1 261 ? -23.181 6.271 44.157 1.00 97.19 261 ALA A C 1
ATOM 2042 O O . ALA A 1 261 ? -22.904 6.523 42.984 1.00 97.19 261 ALA A O 1
ATOM 2043 N N . ASN A 1 262 ? -22.300 6.462 45.144 1.00 97.44 262 ASN A N 1
ATOM 2044 C CA . ASN A 1 262 ? -20.943 6.969 44.917 1.00 97.44 262 ASN A CA 1
ATOM 2045 C C . ASN A 1 262 ? -20.113 5.998 44.061 1.00 97.44 262 ASN A C 1
ATOM 2047 O O . ASN A 1 262 ? -19.581 6.407 43.033 1.00 97.44 262 ASN A O 1
ATOM 2051 N N . LYS A 1 263 ? -20.105 4.700 44.400 1.00 97.44 263 LYS A N 1
ATOM 2052 C CA . LYS A 1 263 ? -19.441 3.647 43.606 1.00 97.44 263 LYS A CA 1
ATOM 2053 C C . LYS A 1 263 ? -19.915 3.628 42.148 1.00 97.44 263 LYS A C 1
ATOM 2055 O O . LYS A 1 263 ? -19.093 3.532 41.243 1.00 97.44 263 LYS A O 1
ATOM 2060 N N . ASN A 1 264 ? -21.222 3.766 41.912 1.00 96.62 264 ASN A N 1
ATOM 2061 C CA . ASN A 1 264 ? -21.789 3.834 40.563 1.00 96.62 264 ASN A CA 1
ATOM 2062 C C . ASN A 1 264 ? -21.358 5.116 39.817 1.00 96.62 264 ASN A C 1
ATOM 2064 O O . ASN A 1 264 ? -20.989 5.063 38.646 1.00 96.62 264 ASN A O 1
ATOM 2068 N N . ASN A 1 265 ? -21.330 6.268 40.497 1.00 97.12 265 ASN A N 1
ATOM 2069 C CA . ASN A 1 265 ? -20.828 7.517 39.912 1.00 97.12 265 ASN A CA 1
ATOM 2070 C C . ASN A 1 265 ? -19.338 7.438 39.541 1.00 97.12 265 ASN A C 1
ATOM 2072 O O . ASN A 1 265 ? -18.949 7.964 38.499 1.00 97.12 265 ASN A O 1
ATOM 2076 N N . ASP A 1 266 ? -18.513 6.779 40.354 1.00 96.88 266 ASP A N 1
ATOM 2077 C CA . ASP A 1 266 ? -17.082 6.628 40.081 1.00 96.88 266 ASP A CA 1
ATOM 2078 C C . ASP A 1 266 ? -16.808 5.610 38.965 1.00 96.88 266 ASP A C 1
ATOM 2080 O O . ASP A 1 266 ? -16.013 5.901 38.071 1.00 96.88 266 ASP A O 1
ATOM 2084 N N . ALA A 1 267 ? -17.549 4.498 38.913 1.00 95.62 267 ALA A N 1
ATOM 2085 C CA . ALA A 1 267 ? -17.530 3.583 37.769 1.00 95.62 267 ALA A CA 1
ATOM 2086 C C . ALA A 1 267 ? -17.955 4.289 36.464 1.00 95.62 267 ALA A C 1
ATOM 2088 O O . ALA A 1 267 ? -17.312 4.136 35.425 1.00 95.62 267 ALA A O 1
ATOM 2089 N N . LEU A 1 268 ? -18.984 5.146 36.517 1.00 96.56 268 LEU A N 1
ATOM 2090 C CA . LEU A 1 268 ? -19.410 5.963 35.376 1.00 96.56 268 LEU A CA 1
ATOM 2091 C C . LEU A 1 268 ? -18.351 7.001 34.961 1.00 96.56 268 LEU A C 1
ATOM 2093 O O . LEU A 1 268 ? -18.247 7.321 33.776 1.00 96.56 268 LEU A O 1
ATOM 2097 N N . ARG A 1 269 ? -17.569 7.547 35.903 1.00 97.81 269 ARG A N 1
ATOM 2098 C CA . ARG A 1 269 ? -16.430 8.433 35.595 1.00 97.81 269 ARG A CA 1
ATOM 2099 C C . ARG A 1 269 ? -15.303 7.669 34.905 1.00 97.81 269 ARG A C 1
ATOM 2101 O O . ARG A 1 269 ? -14.821 8.150 33.885 1.00 97.81 269 ARG A O 1
ATOM 2108 N N . GLN A 1 270 ? -14.940 6.490 35.413 1.00 96.81 270 GLN A N 1
ATOM 2109 C CA . GLN A 1 270 ? -13.911 5.625 34.823 1.00 96.81 270 GLN A CA 1
ATOM 2110 C C . GLN A 1 270 ? -14.285 5.216 33.393 1.00 96.81 270 GLN A C 1
ATOM 2112 O O . GLN A 1 270 ? -13.550 5.536 32.464 1.00 96.81 270 GLN A O 1
ATOM 2117 N N . ALA A 1 271 ? -15.489 4.675 33.182 1.00 93.62 271 ALA A N 1
ATOM 2118 C CA . ALA A 1 271 ? -15.971 4.303 31.848 1.00 93.62 271 ALA A CA 1
ATOM 2119 C C . ALA A 1 271 ? -16.007 5.493 30.863 1.00 93.62 271 ALA A C 1
ATOM 2121 O O . ALA A 1 271 ? -15.720 5.342 29.675 1.00 93.62 271 ALA A O 1
ATOM 2122 N N . LYS A 1 272 ? -16.324 6.708 31.338 1.00 96.75 272 LYS A N 1
ATOM 2123 C CA . LYS A 1 272 ? -16.251 7.931 30.516 1.00 96.75 272 LYS A CA 1
ATOM 2124 C C . LYS A 1 272 ? -14.818 8.331 30.175 1.00 96.75 272 LYS A C 1
ATOM 2126 O O . LYS A 1 272 ? -14.601 8.830 29.073 1.00 96.75 272 LYS A O 1
ATOM 2131 N N . GLN A 1 273 ? -13.869 8.146 31.090 1.00 96.88 273 GLN A N 1
ATOM 2132 C CA . GLN A 1 273 ? -12.457 8.416 30.837 1.00 96.88 273 GLN A CA 1
ATOM 2133 C C . GLN A 1 273 ? -11.890 7.423 29.814 1.00 96.88 273 GLN A C 1
ATOM 2135 O O . GLN A 1 273 ? -11.348 7.860 28.803 1.00 96.88 273 GLN A O 1
ATOM 2140 N N . GLU A 1 274 ? -12.118 6.122 30.001 1.00 95.94 274 GLU A N 1
ATOM 2141 C CA . GLU A 1 274 ? -11.735 5.071 29.046 1.00 95.94 274 GLU A CA 1
ATOM 2142 C C . GLU A 1 274 ? -12.316 5.349 27.649 1.00 95.94 274 GLU A C 1
ATOM 2144 O O . GLU A 1 274 ? -11.597 5.340 26.652 1.00 95.94 274 GLU A O 1
ATOM 2149 N N . MET A 1 275 ? -13.601 5.718 27.560 1.00 96.38 275 MET A N 1
ATOM 2150 C CA . MET A 1 275 ? -14.233 6.131 26.299 1.00 96.38 275 MET A CA 1
ATOM 2151 C C . MET A 1 275 ? -13.528 7.338 25.646 1.00 96.38 275 MET A C 1
ATOM 2153 O O . MET A 1 275 ? -13.397 7.383 24.420 1.00 96.38 275 MET A O 1
ATOM 2157 N N . MET A 1 276 ? -13.070 8.327 26.425 1.00 96.88 276 MET A N 1
ATOM 2158 C CA . MET A 1 276 ? -12.296 9.455 25.888 1.00 96.88 276 MET A CA 1
ATOM 2159 C C . MET A 1 276 ? -10.904 9.022 25.415 1.00 96.88 276 MET A C 1
ATOM 2161 O O . MET A 1 276 ? -10.469 9.476 24.356 1.00 96.88 276 MET A O 1
ATOM 2165 N N . GLU A 1 277 ? -10.234 8.130 26.143 1.00 96.94 277 GLU A N 1
ATOM 2166 C CA . GLU A 1 277 ? -8.926 7.578 25.778 1.00 96.94 277 GLU A CA 1
ATOM 2167 C C . GLU A 1 277 ? -9.008 6.769 24.476 1.00 96.94 277 GLU A C 1
ATOM 2169 O O . GLU A 1 277 ? -8.259 7.055 23.540 1.00 96.94 277 GLU A O 1
ATOM 2174 N N . TYR A 1 278 ? -9.986 5.865 24.335 1.00 95.75 278 TYR A N 1
ATOM 2175 C CA . TYR A 1 278 ? -10.248 5.161 23.074 1.00 95.75 278 TYR A CA 1
ATOM 2176 C C . TYR A 1 278 ? -10.586 6.126 21.930 1.00 95.75 278 TYR A C 1
ATOM 2178 O O . TYR A 1 278 ? -10.095 5.958 20.814 1.00 95.75 278 TYR A O 1
ATOM 2186 N N . ARG A 1 279 ? -11.361 7.190 22.186 1.00 97.00 279 ARG A N 1
ATOM 2187 C CA . ARG A 1 279 ? -11.646 8.216 21.168 1.00 97.00 279 ARG A CA 1
ATOM 2188 C C . ARG A 1 279 ? -10.374 8.936 20.706 1.00 97.00 279 ARG A C 1
ATOM 2190 O O . ARG A 1 279 ? -10.238 9.208 19.515 1.00 97.00 279 ARG A O 1
ATOM 2197 N N . HIS A 1 280 ? -9.443 9.227 21.614 1.00 97.88 280 HIS A N 1
ATOM 2198 C CA . HIS A 1 280 ? -8.151 9.824 21.269 1.00 97.88 280 HIS A CA 1
ATOM 2199 C C . HIS A 1 280 ? -7.230 8.847 20.523 1.00 97.88 280 HIS A C 1
ATOM 2201 O O . HIS A 1 280 ? -6.585 9.259 19.561 1.00 97.88 280 HIS A O 1
ATOM 2207 N N . GLN A 1 281 ? -7.222 7.560 20.884 1.00 98.19 281 GLN A N 1
ATOM 2208 C CA . GLN A 1 281 ? -6.504 6.520 20.134 1.00 98.19 281 GLN A CA 1
ATOM 2209 C C . GLN A 1 281 ? -7.033 6.405 18.696 1.00 98.19 281 GLN A C 1
ATOM 2211 O O . GLN A 1 281 ? -6.248 6.462 17.754 1.00 98.19 281 GLN A O 1
ATOM 2216 N N . ILE A 1 282 ? -8.358 6.349 18.508 1.00 96.62 282 ILE A N 1
ATOM 2217 C CA . ILE A 1 282 ? -8.996 6.324 17.178 1.00 96.62 282 ILE A CA 1
ATOM 2218 C C . ILE A 1 282 ? -8.592 7.552 16.352 1.00 96.62 282 ILE A C 1
ATOM 2220 O O . ILE A 1 282 ? -8.239 7.411 15.182 1.00 96.62 282 ILE A O 1
ATOM 2224 N N . GLN A 1 283 ? -8.592 8.750 16.945 1.00 97.56 283 GLN A N 1
ATOM 2225 C CA . GLN A 1 283 ? -8.131 9.968 16.269 1.00 97.56 283 GLN A CA 1
ATOM 2226 C C . GLN A 1 283 ? -6.646 9.890 15.885 1.00 97.56 283 GLN A C 1
ATOM 2228 O O . GLN A 1 283 ? -6.301 10.223 14.754 1.00 97.56 283 GLN A O 1
ATOM 2233 N N . SER A 1 284 ? -5.783 9.406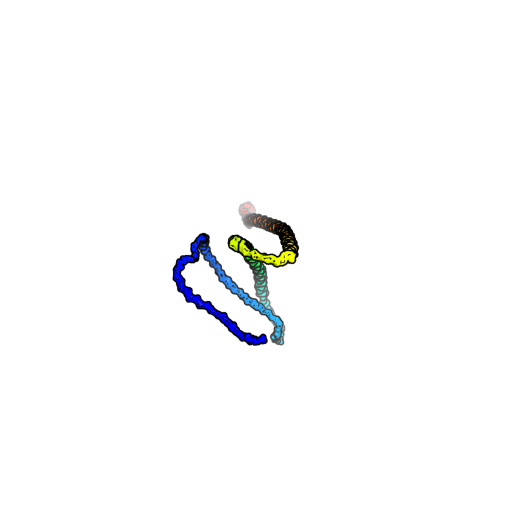 16.784 1.00 97.19 284 SER A N 1
ATOM 2234 C CA . SER A 1 284 ? -4.351 9.224 16.516 1.00 97.19 284 SER A CA 1
ATOM 2235 C C . SER A 1 284 ? -4.112 8.267 15.347 1.00 97.19 284 SER A C 1
ATOM 2237 O O . SER A 1 284 ? -3.418 8.628 14.399 1.00 97.19 284 SER A O 1
ATOM 2239 N N . TYR A 1 285 ? -4.739 7.087 15.368 1.00 97.56 285 TYR A N 1
ATOM 2240 C CA . TYR A 1 285 ? -4.624 6.107 14.288 1.00 97.56 285 TYR A CA 1
ATOM 2241 C C . TYR A 1 285 ? -5.230 6.610 12.973 1.00 97.56 285 TYR A C 1
ATOM 2243 O O . TYR A 1 285 ? -4.690 6.322 11.912 1.00 97.56 285 TYR A O 1
ATOM 2251 N N . THR A 1 286 ? -6.302 7.410 13.014 1.00 97.06 286 THR A N 1
ATOM 2252 C CA . THR A 1 286 ? -6.869 8.038 11.805 1.00 97.06 286 THR A CA 1
ATOM 2253 C C . THR A 1 286 ? -5.854 8.986 11.159 1.00 97.06 286 THR A C 1
ATOM 2255 O O . THR A 1 286 ? -5.574 8.871 9.967 1.00 97.06 286 THR A O 1
ATOM 2258 N N . CYS A 1 287 ? -5.237 9.869 11.952 1.00 97.62 287 CYS A N 1
ATOM 2259 C CA . CYS A 1 287 ? -4.192 10.779 11.479 1.00 97.62 287 CYS A CA 1
ATOM 2260 C C . CYS A 1 287 ? -2.952 10.036 10.952 1.00 97.62 287 CYS A C 1
ATOM 2262 O O . CYS A 1 287 ? -2.381 10.443 9.943 1.00 97.62 287 CYS A O 1
ATOM 2264 N N . GLU A 1 288 ? -2.540 8.947 11.608 1.00 97.94 288 GLU A N 1
ATOM 2265 C CA . GLU A 1 288 ? -1.423 8.106 11.163 1.00 97.94 288 GLU A CA 1
ATOM 2266 C C . GLU A 1 288 ? -1.732 7.408 9.830 1.00 97.94 288 GLU A C 1
ATOM 2268 O O . GLU A 1 288 ? -0.922 7.455 8.906 1.00 97.94 288 GLU A O 1
ATOM 2273 N N . ILE A 1 289 ? -2.933 6.838 9.687 1.00 97.06 289 ILE A N 1
ATOM 2274 C CA . ILE A 1 289 ? -3.413 6.232 8.440 1.00 97.06 289 ILE A CA 1
ATOM 2275 C C . ILE A 1 289 ? -3.407 7.257 7.299 1.00 97.06 289 ILE A C 1
ATOM 2277 O O . ILE A 1 289 ? -2.932 6.948 6.207 1.00 97.06 289 ILE A O 1
ATOM 2281 N N . ASP A 1 290 ? -3.902 8.474 7.524 1.00 97.38 290 ASP A N 1
ATOM 2282 C CA . ASP A 1 290 ? -3.953 9.499 6.477 1.00 97.38 290 ASP A CA 1
ATOM 2283 C C . ASP A 1 290 ? -2.561 10.066 6.139 1.00 97.38 290 ASP A C 1
ATOM 2285 O O . ASP A 1 290 ? -2.272 10.323 4.967 1.00 97.38 290 ASP A O 1
ATOM 2289 N N . ALA A 1 291 ? -1.649 10.150 7.114 1.00 97.25 291 ALA A N 1
ATOM 2290 C CA . ALA A 1 291 ? -0.242 10.461 6.865 1.00 97.25 291 ALA A CA 1
ATOM 2291 C C . ALA A 1 291 ? 0.455 9.368 6.029 1.00 97.25 291 ALA A C 1
ATOM 2293 O O . ALA A 1 291 ? 1.156 9.686 5.066 1.00 97.25 291 ALA A O 1
ATOM 2294 N N . LEU A 1 292 ? 0.230 8.086 6.345 1.00 97.06 292 LEU A N 1
ATOM 2295 C CA . LEU A 1 292 ? 0.777 6.945 5.600 1.00 97.06 292 LEU A CA 1
ATOM 2296 C C . LEU A 1 292 ? 0.192 6.826 4.185 1.00 97.06 292 LEU A C 1
ATOM 2298 O O . LEU A 1 292 ? 0.920 6.501 3.247 1.00 97.06 292 LEU A O 1
ATOM 2302 N N . LYS A 1 293 ? -1.096 7.141 3.992 1.00 98.06 293 LYS A N 1
ATOM 2303 C CA . LYS A 1 293 ? -1.677 7.293 2.647 1.00 98.06 293 LYS A CA 1
ATOM 2304 C C . LYS A 1 293 ? -0.977 8.414 1.884 1.00 98.06 293 LYS A C 1
ATOM 2306 O O . LYS A 1 293 ? -0.570 8.196 0.750 1.00 98.06 293 LYS A O 1
ATOM 2311 N N . GLY A 1 294 ? -0.782 9.580 2.507 1.00 97.25 294 GLY A N 1
ATOM 2312 C CA . GLY A 1 294 ? -0.118 10.729 1.885 1.00 97.25 294 GLY A CA 1
ATOM 2313 C C . GLY A 1 294 ? 1.329 10.452 1.459 1.00 97.25 294 GLY A C 1
ATOM 2314 O O . GLY A 1 294 ? 1.742 10.872 0.375 1.00 97.25 294 GLY A O 1
ATOM 2315 N N . THR A 1 295 ? 2.099 9.710 2.263 1.00 97.56 295 THR A N 1
ATOM 2316 C CA . THR A 1 295 ? 3.462 9.295 1.886 1.00 97.56 295 THR A CA 1
ATOM 2317 C C . THR A 1 295 ? 3.462 8.232 0.789 1.00 97.56 295 THR A C 1
ATOM 2319 O O . THR A 1 295 ? 4.265 8.342 -0.136 1.00 97.56 295 THR A O 1
ATOM 2322 N N . ASN A 1 296 ? 2.542 7.261 0.819 1.00 96.88 296 ASN A N 1
ATOM 2323 C CA . ASN A 1 296 ? 2.378 6.266 -0.247 1.00 96.88 296 ASN A CA 1
ATOM 2324 C C . ASN A 1 296 ? 2.024 6.935 -1.588 1.00 96.88 296 ASN A C 1
ATOM 2326 O O . ASN A 1 296 ? 2.725 6.748 -2.577 1.00 96.88 296 ASN A O 1
ATOM 2330 N N . ASP A 1 297 ? 1.033 7.826 -1.591 1.00 98.06 297 ASP A N 1
ATOM 2331 C CA . ASP A 1 297 ? 0.662 8.667 -2.732 1.00 98.06 297 ASP A CA 1
ATOM 2332 C C . ASP A 1 297 ? 1.857 9.452 -3.304 1.00 98.06 297 ASP A C 1
ATOM 2334 O O . ASP A 1 297 ? 2.000 9.591 -4.519 1.00 98.06 297 ASP A O 1
ATOM 2338 N N . SER A 1 298 ? 2.720 9.988 -2.434 1.00 98.19 298 SER A N 1
ATOM 2339 C CA . SER A 1 298 ? 3.939 10.697 -2.838 1.00 98.19 298 SER A CA 1
ATOM 2340 C C . SER A 1 298 ? 4.942 9.760 -3.520 1.00 98.19 298 SER A C 1
ATOM 2342 O O . SER A 1 298 ? 5.403 10.051 -4.623 1.00 98.19 298 SER A O 1
ATOM 2344 N N . LEU A 1 299 ? 5.214 8.597 -2.919 1.00 98.06 299 LEU A N 1
ATOM 2345 C CA . LEU A 1 299 ? 6.101 7.574 -3.483 1.00 98.06 299 LEU A CA 1
ATOM 2346 C C . LEU A 1 299 ? 5.575 7.033 -4.822 1.00 98.06 299 LEU A C 1
ATOM 2348 O O . LEU A 1 299 ? 6.346 6.879 -5.764 1.00 98.06 299 LEU A O 1
ATOM 2352 N N . MET A 1 300 ? 4.263 6.824 -4.948 1.00 97.56 300 MET A N 1
ATOM 2353 C CA . MET A 1 300 ? 3.618 6.392 -6.192 1.00 97.56 300 MET A CA 1
ATOM 2354 C C . MET A 1 300 ? 3.723 7.445 -7.306 1.00 97.56 300 MET A C 1
ATOM 2356 O O . MET A 1 300 ? 3.882 7.079 -8.471 1.00 97.56 300 MET A O 1
ATOM 2360 N N . ARG A 1 301 ? 3.674 8.747 -6.980 1.00 98.31 301 ARG A N 1
ATOM 2361 C CA . ARG A 1 301 ? 3.981 9.817 -7.951 1.00 98.31 301 ARG A CA 1
ATOM 2362 C C . ARG A 1 301 ? 5.456 9.784 -8.350 1.00 98.31 301 ARG A C 1
ATOM 2364 O O . ARG A 1 301 ? 5.743 9.761 -9.540 1.00 98.31 301 ARG A O 1
ATOM 2371 N N . GLN A 1 302 ? 6.373 9.688 -7.386 1.00 98.31 302 GLN A N 1
ATOM 2372 C CA . GLN A 1 302 ? 7.814 9.614 -7.657 1.00 98.31 302 GLN A CA 1
ATOM 2373 C C . GLN A 1 302 ? 8.196 8.406 -8.523 1.00 98.31 302 GLN A C 1
ATOM 2375 O O . GLN A 1 302 ? 9.024 8.552 -9.419 1.00 98.31 302 GLN A O 1
ATOM 2380 N N . MET A 1 303 ? 7.581 7.237 -8.305 1.00 97.56 303 MET A N 1
ATOM 2381 C CA . MET A 1 303 ? 7.778 6.062 -9.159 1.00 97.56 303 MET A CA 1
ATOM 2382 C C . MET A 1 303 ? 7.349 6.335 -10.602 1.00 97.56 303 MET A C 1
ATOM 2384 O O . MET A 1 303 ? 8.159 6.142 -11.502 1.00 97.56 303 MET A O 1
ATOM 2388 N N . ARG A 1 304 ? 6.139 6.869 -10.822 1.00 98.31 304 ARG A N 1
ATOM 2389 C CA . ARG A 1 304 ? 5.658 7.217 -12.171 1.00 98.31 304 ARG A CA 1
ATOM 2390 C C . ARG A 1 304 ? 6.549 8.248 -12.854 1.00 98.31 304 ARG A C 1
ATOM 2392 O O . ARG A 1 304 ? 6.939 8.055 -13.993 1.00 98.31 304 ARG A O 1
ATOM 2399 N N . GLU A 1 305 ? 6.959 9.299 -12.144 1.00 98.38 305 GLU A N 1
ATOM 2400 C CA . GLU A 1 305 ? 7.884 10.288 -12.706 1.00 98.38 305 GLU A CA 1
ATOM 2401 C C . GLU A 1 305 ? 9.268 9.697 -13.042 1.00 98.38 305 GLU A C 1
ATOM 2403 O O . GLU A 1 305 ? 9.989 10.261 -13.864 1.00 98.38 305 GLU A O 1
ATOM 2408 N N . LEU A 1 306 ? 9.709 8.628 -12.371 1.00 97.75 306 LEU A N 1
ATOM 2409 C CA . LEU A 1 306 ? 10.942 7.912 -12.720 1.00 97.75 306 LEU A CA 1
ATOM 2410 C C . LEU A 1 306 ? 10.725 6.994 -13.929 1.00 97.75 306 LEU A C 1
ATOM 2412 O O . LEU A 1 306 ? 11.567 6.975 -14.822 1.00 97.75 306 LEU A O 1
ATOM 2416 N N . GLU A 1 307 ? 9.593 6.293 -13.994 1.00 97.69 307 GLU A N 1
ATOM 2417 C CA . GLU A 1 307 ? 9.177 5.486 -15.149 1.00 97.69 307 GLU A CA 1
ATOM 2418 C C . GLU A 1 307 ? 9.065 6.350 -16.419 1.00 97.69 307 GLU A C 1
ATOM 2420 O O . GLU A 1 307 ? 9.670 6.014 -17.437 1.00 97.69 307 GLU A O 1
ATOM 2425 N N . ASP A 1 308 ? 8.407 7.512 -16.340 1.00 98.12 308 ASP A N 1
ATOM 2426 C CA . ASP A 1 308 ? 8.278 8.484 -17.436 1.00 98.12 308 ASP A CA 1
ATOM 2427 C C . ASP A 1 308 ? 9.638 9.064 -17.866 1.00 98.12 308 ASP A C 1
ATOM 2429 O O . ASP A 1 308 ? 9.895 9.250 -19.061 1.00 98.12 308 ASP A O 1
ATOM 2433 N N . ARG A 1 309 ? 10.545 9.322 -16.908 1.00 98.56 309 ARG A N 1
ATOM 2434 C CA . ARG A 1 309 ? 11.923 9.765 -17.194 1.00 98.56 309 ARG A CA 1
ATOM 2435 C C . ARG A 1 309 ? 12.709 8.689 -17.940 1.00 98.56 309 ARG A C 1
ATOM 2437 O O . ARG A 1 309 ? 13.253 8.981 -19.002 1.00 98.56 309 ARG A O 1
ATOM 2444 N N . PHE A 1 310 ? 12.707 7.446 -17.458 1.00 97.62 310 PHE A N 1
ATOM 2445 C CA . PHE A 1 310 ? 13.387 6.342 -18.141 1.00 97.62 310 PHE A CA 1
ATOM 2446 C C . PHE A 1 310 ? 12.771 6.019 -19.507 1.00 97.62 310 PHE A C 1
ATOM 2448 O O . PHE A 1 310 ? 13.511 5.717 -20.441 1.00 97.62 310 PHE A O 1
ATOM 2455 N N . ALA A 1 311 ? 11.449 6.128 -19.666 1.00 98.06 311 ALA A N 1
ATOM 2456 C CA . ALA A 1 311 ? 10.788 5.987 -20.963 1.00 98.06 311 ALA A CA 1
ATOM 2457 C C . ALA A 1 311 ? 11.221 7.091 -21.947 1.00 98.06 311 ALA A C 1
ATOM 2459 O O . ALA A 1 311 ? 11.508 6.805 -23.110 1.00 98.06 311 ALA A O 1
ATOM 2460 N N . SER A 1 312 ? 11.339 8.334 -21.469 1.00 98.25 312 SER A N 1
ATOM 2461 C CA . SER A 1 312 ? 11.821 9.472 -22.265 1.00 98.25 312 SER A CA 1
ATOM 2462 C C . SER A 1 312 ? 13.290 9.310 -22.673 1.00 98.25 312 SER A C 1
ATOM 2464 O O . SER A 1 312 ? 13.634 9.522 -23.835 1.00 98.25 312 SER A O 1
ATOM 2466 N N . GLU A 1 313 ? 14.156 8.883 -21.750 1.00 98.31 313 GLU A N 1
ATOM 2467 C CA . GLU A 1 313 ? 15.566 8.583 -22.035 1.00 98.31 313 GLU A CA 1
ATOM 2468 C C . GLU A 1 313 ? 15.705 7.424 -23.033 1.00 98.31 313 GLU A C 1
ATOM 2470 O O . GLU A 1 313 ? 16.456 7.535 -24.001 1.00 98.31 313 GLU A O 1
ATOM 2475 N N . ALA A 1 314 ? 14.940 6.341 -22.856 1.00 97.88 314 ALA A N 1
ATOM 2476 C CA . ALA A 1 314 ? 14.915 5.211 -23.783 1.00 97.88 314 ALA A CA 1
ATOM 2477 C C . ALA A 1 314 ? 14.456 5.624 -25.191 1.00 97.88 314 ALA A C 1
ATOM 2479 O O . ALA A 1 314 ? 15.081 5.212 -26.169 1.00 97.88 314 ALA A O 1
ATOM 2480 N N . SER A 1 315 ? 13.430 6.478 -25.304 1.00 98.31 315 SER A N 1
ATOM 2481 C CA . SER A 1 315 ? 13.017 7.063 -26.587 1.00 98.31 315 SER A CA 1
ATOM 2482 C C . SER A 1 315 ? 14.145 7.888 -27.208 1.00 98.31 315 SER A C 1
ATOM 2484 O O . SER A 1 315 ? 14.479 7.678 -28.367 1.00 98.31 315 SER A O 1
ATOM 2486 N N . GLY A 1 316 ? 14.808 8.751 -26.431 1.00 98.50 316 GLY A N 1
ATOM 2487 C CA . GLY A 1 316 ? 15.933 9.554 -26.919 1.00 98.50 316 GLY A CA 1
ATOM 2488 C C . GLY A 1 316 ? 17.123 8.713 -27.401 1.00 98.50 316 GLY A C 1
ATOM 2489 O O . GLY A 1 316 ? 17.751 9.044 -28.408 1.00 98.50 316 GLY A O 1
ATOM 2490 N N . TYR A 1 317 ? 17.428 7.592 -26.739 1.00 97.75 317 TYR A N 1
ATOM 2491 C CA . TYR A 1 317 ? 18.422 6.637 -27.239 1.00 97.75 317 TYR A CA 1
ATOM 2492 C C . TYR A 1 317 ? 17.955 5.935 -28.521 1.00 97.75 317 TYR A C 1
ATOM 2494 O O . TYR A 1 317 ? 18.757 5.782 -29.442 1.00 97.75 317 TYR A O 1
ATOM 2502 N N . GLN A 1 318 ? 16.677 5.560 -28.616 1.00 98.44 318 GLN A N 1
ATOM 2503 C CA . GLN A 1 318 ? 16.104 4.940 -29.812 1.00 98.44 318 GLN A CA 1
ATOM 2504 C C . GLN A 1 318 ? 16.124 5.890 -31.022 1.00 98.44 318 GLN A C 1
ATOM 2506 O O . GLN A 1 318 ? 16.503 5.470 -32.115 1.00 98.44 318 GLN A O 1
ATOM 2511 N N . ASP A 1 319 ? 15.802 7.171 -30.824 1.00 98.50 319 ASP A N 1
ATOM 2512 C CA . ASP A 1 319 ? 15.856 8.212 -31.857 1.00 98.50 319 ASP A CA 1
ATOM 2513 C C . ASP A 1 319 ? 17.299 8.457 -32.334 1.00 98.50 319 ASP A C 1
ATOM 2515 O O . ASP A 1 319 ? 17.561 8.562 -33.535 1.00 98.50 319 ASP A O 1
ATOM 2519 N N . ASN A 1 320 ? 18.264 8.478 -31.407 1.00 98.62 320 ASN A N 1
ATOM 2520 C CA . ASN A 1 320 ? 19.688 8.582 -31.736 1.00 98.62 320 ASN A CA 1
ATOM 2521 C C . ASN A 1 320 ? 20.191 7.367 -32.537 1.00 98.62 320 ASN A C 1
ATOM 2523 O O . ASN A 1 320 ? 20.951 7.540 -33.491 1.00 98.62 320 ASN A O 1
ATOM 2527 N N . ILE A 1 321 ? 19.758 6.149 -32.188 1.00 98.25 321 ILE A N 1
ATOM 2528 C CA . ILE A 1 321 ? 20.066 4.931 -32.955 1.00 98.25 321 ILE A CA 1
ATOM 2529 C C . ILE A 1 321 ? 19.465 5.029 -34.361 1.00 98.25 321 ILE A C 1
ATOM 2531 O O . ILE A 1 321 ? 20.198 4.880 -35.335 1.00 98.25 321 ILE A O 1
ATOM 2535 N N . ALA A 1 322 ? 18.176 5.363 -34.482 1.00 98.38 322 ALA A N 1
ATOM 2536 C CA . ALA A 1 322 ? 17.494 5.492 -35.770 1.00 98.38 322 ALA A CA 1
ATOM 2537 C C . ALA A 1 322 ? 18.162 6.537 -36.685 1.00 98.38 322 ALA A C 1
ATOM 2539 O O . ALA A 1 322 ? 18.3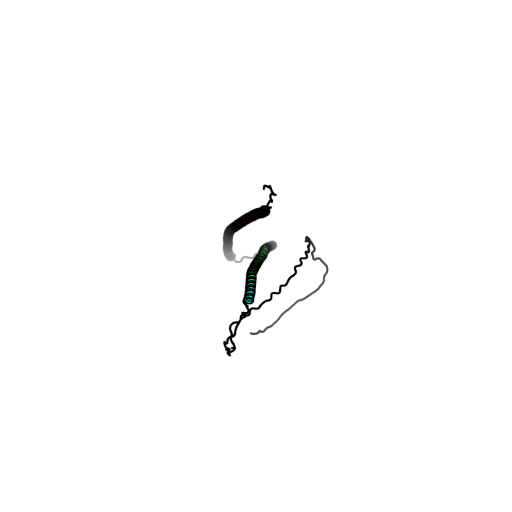12 6.314 -37.889 1.00 98.38 322 ALA A O 1
ATOM 2540 N N . ARG A 1 323 ? 18.630 7.654 -36.112 1.00 98.69 323 ARG A N 1
ATOM 2541 C CA . ARG A 1 323 ? 19.410 8.667 -36.830 1.00 98.69 323 ARG A CA 1
ATOM 2542 C C . ARG A 1 323 ? 20.750 8.122 -37.332 1.00 98.69 323 ARG A C 1
ATOM 2544 O O . ARG A 1 323 ? 21.076 8.322 -38.499 1.00 98.69 323 ARG A O 1
ATOM 2551 N N . LEU A 1 324 ? 21.522 7.438 -36.487 1.00 98.25 324 LEU A N 1
ATOM 2552 C CA . LEU A 1 324 ? 22.802 6.844 -36.893 1.00 98.25 324 LEU A CA 1
ATOM 2553 C C . LEU A 1 324 ? 22.608 5.750 -37.957 1.00 98.25 324 LEU A C 1
ATOM 2555 O O . LEU A 1 324 ? 23.415 5.629 -38.877 1.00 98.25 324 LEU A O 1
ATOM 2559 N N . GLU A 1 325 ? 21.519 4.983 -37.885 1.00 98.31 325 GLU A N 1
ATOM 2560 C CA . GLU A 1 325 ? 21.140 4.009 -38.913 1.00 98.31 325 GLU A CA 1
ATOM 2561 C C . GLU A 1 325 ? 20.766 4.669 -40.251 1.00 98.31 325 GLU A C 1
ATOM 2563 O O . GLU A 1 325 ? 21.081 4.114 -41.306 1.00 98.31 325 GLU A O 1
ATOM 2568 N N . GLU A 1 326 ? 20.128 5.844 -40.234 1.00 98.56 326 GLU A N 1
ATOM 2569 C CA . GLU A 1 326 ? 19.875 6.663 -41.429 1.00 98.56 326 GLU A CA 1
ATOM 2570 C C . GLU A 1 326 ? 21.180 7.211 -42.023 1.00 98.56 326 GLU A C 1
ATOM 2572 O O . GLU A 1 326 ? 21.422 7.045 -43.216 1.00 98.56 326 GLU A O 1
ATOM 2577 N N . GLU A 1 327 ? 22.071 7.772 -41.200 1.00 98.62 327 GLU A N 1
ATOM 2578 C CA . GLU A 1 327 ? 23.385 8.267 -41.641 1.00 98.62 327 GLU A CA 1
ATOM 2579 C C . GLU A 1 327 ? 24.235 7.129 -42.256 1.00 98.62 327 GLU A C 1
ATOM 2581 O O . GLU A 1 327 ? 24.849 7.301 -43.313 1.00 98.62 327 GLU A O 1
ATOM 2586 N N . ILE A 1 328 ? 24.195 5.921 -41.677 1.00 98.19 328 ILE A N 1
ATOM 2587 C CA . ILE A 1 328 ? 24.829 4.716 -42.242 1.00 98.19 328 ILE A CA 1
ATOM 2588 C C . ILE A 1 328 ? 24.176 4.282 -43.565 1.00 98.19 328 ILE A C 1
ATOM 2590 O O . ILE A 1 328 ? 24.888 3.835 -44.468 1.00 98.19 328 ILE A O 1
ATOM 2594 N N . ARG A 1 329 ? 22.844 4.365 -43.700 1.00 98.44 329 ARG A N 1
ATOM 2595 C CA . ARG A 1 329 ? 22.143 4.040 -44.958 1.00 98.44 329 ARG A CA 1
ATOM 2596 C C . ARG A 1 329 ? 22.495 5.037 -46.059 1.00 98.44 329 ARG A C 1
ATOM 2598 O O . ARG A 1 329 ? 22.923 4.602 -47.124 1.00 98.44 329 ARG A O 1
ATOM 2605 N N . HIS A 1 330 ? 22.450 6.335 -45.763 1.00 98.50 330 HIS A N 1
ATOM 2606 C CA . HIS A 1 330 ? 22.868 7.397 -46.675 1.00 98.50 330 HIS A CA 1
ATOM 2607 C C . HIS A 1 330 ? 24.282 7.148 -47.218 1.00 98.50 330 HIS A C 1
ATOM 2609 O O . HIS A 1 330 ? 24.465 7.020 -48.426 1.00 98.50 330 HIS A O 1
ATOM 2615 N N . LEU A 1 331 ? 25.277 6.972 -46.337 1.00 98.31 331 LEU A N 1
ATOM 2616 C CA . LEU A 1 331 ? 26.672 6.740 -46.738 1.00 98.31 331 LEU A CA 1
ATOM 2617 C C . LEU A 1 331 ? 26.867 5.459 -47.571 1.00 98.31 331 LEU A C 1
ATOM 2619 O O . LEU A 1 331 ? 27.724 5.426 -48.457 1.00 98.31 331 LEU A O 1
ATOM 2623 N N . LYS A 1 332 ? 26.074 4.405 -47.330 1.00 98.50 332 LYS A N 1
ATOM 2624 C CA . LYS A 1 332 ? 26.080 3.191 -48.167 1.00 98.50 332 LYS A CA 1
ATOM 2625 C C . LYS A 1 332 ? 25.549 3.468 -49.572 1.00 98.50 332 LYS A C 1
ATOM 2627 O O . LYS A 1 332 ? 26.154 2.999 -50.537 1.00 98.50 332 LYS A O 1
ATOM 2632 N N . ASP A 1 333 ? 24.475 4.242 -49.695 1.00 98.50 333 ASP A N 1
ATOM 2633 C CA . ASP A 1 333 ? 23.912 4.627 -50.992 1.00 98.50 333 ASP A CA 1
ATOM 2634 C C . ASP A 1 333 ? 24.854 5.565 -51.765 1.00 98.50 333 ASP A C 1
ATOM 2636 O O . ASP A 1 333 ? 25.012 5.410 -52.980 1.00 98.50 333 ASP A O 1
ATOM 2640 N N . GLU A 1 334 ? 25.557 6.470 -51.073 1.00 98.56 334 GLU A N 1
ATOM 2641 C CA . GLU A 1 334 ? 26.613 7.300 -51.669 1.00 98.56 334 GLU A CA 1
ATOM 2642 C C . GLU A 1 334 ? 27.768 6.455 -52.215 1.00 98.56 334 GLU A C 1
ATOM 2644 O O . GLU A 1 334 ? 28.168 6.614 -53.370 1.00 98.56 334 GLU A O 1
ATOM 2649 N N . MET A 1 335 ? 28.267 5.507 -51.415 1.00 98.19 335 MET A N 1
ATOM 2650 C CA . MET A 1 335 ? 29.318 4.575 -51.828 1.00 98.19 335 MET A CA 1
ATOM 2651 C C . MET A 1 335 ? 28.876 3.736 -53.036 1.00 98.19 335 MET A C 1
ATOM 2653 O O . MET A 1 335 ? 29.618 3.592 -54.007 1.00 98.19 335 MET A O 1
ATOM 2657 N N . ALA A 1 336 ? 27.642 3.223 -53.020 1.00 98.19 336 ALA A N 1
ATOM 2658 C CA . ALA A 1 336 ? 27.079 2.443 -54.120 1.00 98.19 336 ALA A CA 1
ATOM 2659 C C . ALA A 1 336 ? 26.865 3.269 -55.401 1.00 98.19 336 ALA A C 1
ATOM 2661 O O . ALA A 1 336 ? 26.899 2.708 -56.499 1.00 98.19 336 ALA A O 1
ATOM 2662 N N . ARG A 1 337 ? 26.625 4.582 -55.282 1.00 98.50 337 ARG A N 1
ATOM 2663 C CA . ARG A 1 337 ? 26.587 5.527 -56.407 1.00 98.50 337 ARG A CA 1
ATOM 2664 C C . ARG A 1 337 ? 27.989 5.766 -56.969 1.00 98.50 337 ARG A C 1
ATOM 2666 O O . ARG A 1 337 ? 28.175 5.581 -58.167 1.00 98.50 337 ARG A O 1
ATOM 2673 N N . HIS A 1 338 ? 28.977 6.067 -56.129 1.00 98.25 338 HIS A N 1
ATOM 2674 C CA . HIS A 1 338 ? 30.354 6.268 -56.589 1.00 98.25 338 HIS A CA 1
ATOM 2675 C C . HIS A 1 338 ? 30.940 5.016 -57.255 1.00 98.25 338 HIS A C 1
ATOM 2677 O O . HIS A 1 338 ? 31.581 5.121 -58.294 1.00 98.25 338 HIS A O 1
ATOM 2683 N N . LEU A 1 339 ? 30.663 3.814 -56.737 1.00 98.25 339 LEU A N 1
ATOM 2684 C CA . LEU A 1 339 ? 31.074 2.561 -57.386 1.00 98.25 339 LEU A CA 1
ATOM 2685 C C . LEU A 1 339 ? 30.475 2.387 -58.795 1.00 98.25 339 LEU A C 1
ATOM 2687 O O . LEU A 1 339 ? 31.155 1.864 -59.677 1.00 98.25 339 LEU A O 1
ATOM 2691 N N . ARG A 1 340 ? 29.240 2.855 -59.033 1.00 98.19 340 ARG A N 1
ATOM 2692 C CA . ARG A 1 340 ? 28.638 2.893 -60.379 1.00 98.19 340 ARG A CA 1
ATOM 2693 C C . ARG A 1 340 ? 29.341 3.909 -61.279 1.00 98.19 340 ARG A C 1
ATOM 2695 O O . ARG A 1 340 ? 29.765 3.541 -62.366 1.00 98.19 340 ARG A O 1
ATOM 2702 N N . GLU A 1 341 ? 29.559 5.130 -60.793 1.00 98.19 341 GLU A N 1
ATOM 2703 C CA . GLU A 1 341 ? 30.288 6.185 -61.520 1.00 98.19 341 GLU A CA 1
ATOM 2704 C C . GLU A 1 341 ? 31.709 5.734 -61.925 1.00 98.19 341 GLU A C 1
ATOM 2706 O O . GLU A 1 341 ? 32.134 5.958 -63.059 1.00 98.19 341 GLU A O 1
ATOM 2711 N N . TYR A 1 342 ? 32.426 5.031 -61.039 1.00 98.06 342 TYR A N 1
ATOM 2712 C CA . TYR A 1 342 ? 33.732 4.436 -61.346 1.00 98.06 342 TYR A CA 1
ATOM 2713 C C . TYR A 1 342 ? 33.651 3.321 -62.396 1.00 98.06 342 TYR A C 1
ATOM 2715 O O . TYR A 1 342 ? 34.518 3.253 -63.269 1.00 98.06 342 TYR A O 1
ATOM 2723 N N . GLN A 1 343 ? 32.632 2.457 -62.339 1.00 98.00 343 GLN A N 1
ATOM 2724 C CA . GLN A 1 343 ? 32.441 1.403 -63.338 1.00 98.00 343 GLN A CA 1
ATOM 2725 C C . GLN A 1 343 ? 32.114 1.992 -64.717 1.00 98.00 343 GLN A C 1
ATOM 2727 O O . GLN A 1 343 ? 32.668 1.538 -65.716 1.00 98.00 343 GLN A O 1
ATOM 2732 N N . ASP A 1 344 ? 31.275 3.026 -64.782 1.00 97.94 344 ASP A N 1
ATOM 2733 C CA . ASP A 1 344 ? 30.942 3.714 -66.031 1.00 97.94 344 ASP A CA 1
ATOM 2734 C C . ASP A 1 344 ? 32.170 4.419 -66.629 1.00 97.94 344 ASP A C 1
ATOM 2736 O O . ASP A 1 344 ? 32.441 4.285 -67.825 1.00 97.94 344 ASP A O 1
ATOM 2740 N N . LEU A 1 345 ? 32.984 5.082 -65.801 1.00 98.19 345 LEU A N 1
ATOM 2741 C CA . LEU A 1 345 ? 34.249 5.680 -66.239 1.00 98.19 345 LEU A CA 1
ATOM 2742 C C . LEU A 1 345 ? 35.255 4.623 -66.730 1.00 98.19 345 LEU A C 1
ATOM 2744 O O . LEU A 1 345 ? 35.936 4.843 -67.734 1.00 98.19 345 LEU A O 1
ATOM 2748 N N . LEU A 1 346 ? 35.332 3.463 -66.069 1.00 98.00 346 LEU A N 1
ATOM 2749 C CA . LEU A 1 346 ? 36.150 2.333 -66.516 1.00 98.00 346 LEU A CA 1
ATOM 2750 C C . LEU A 1 346 ? 35.667 1.790 -67.871 1.00 98.00 346 LEU A C 1
ATOM 2752 O O . LEU A 1 346 ? 36.492 1.545 -68.751 1.00 98.00 346 LEU A O 1
ATOM 2756 N N . ASN A 1 347 ? 34.352 1.666 -68.069 1.00 97.75 347 ASN A N 1
ATOM 2757 C CA . ASN A 1 347 ? 33.759 1.242 -69.340 1.00 97.75 347 ASN A CA 1
ATOM 2758 C C . ASN A 1 347 ? 34.121 2.220 -70.476 1.00 97.75 347 ASN A C 1
ATOM 2760 O O . ASN A 1 347 ? 34.544 1.786 -71.549 1.00 97.75 347 ASN A O 1
ATOM 2764 N N . VAL A 1 348 ? 34.033 3.535 -70.231 1.00 98.19 348 VAL A N 1
ATOM 2765 C CA . VAL A 1 348 ? 34.465 4.574 -71.188 1.00 98.19 348 VAL A CA 1
ATOM 2766 C C . VAL A 1 348 ? 35.964 4.468 -71.479 1.00 98.19 348 VAL A C 1
ATOM 2768 O O . VAL A 1 348 ? 36.368 4.507 -72.641 1.00 98.19 348 VAL A O 1
ATOM 2771 N N . LYS A 1 349 ? 36.802 4.268 -70.455 1.00 97.88 349 LYS A N 1
ATOM 2772 C CA . LYS A 1 349 ? 38.251 4.085 -70.628 1.00 97.88 349 LYS A CA 1
ATOM 2773 C C . LYS A 1 349 ? 38.568 2.863 -71.497 1.00 97.88 349 LYS A C 1
ATOM 2775 O O . LYS A 1 349 ? 39.420 2.958 -72.376 1.00 97.88 349 LYS A O 1
ATOM 2780 N N . MET A 1 350 ? 37.870 1.745 -71.294 1.00 98.06 350 MET A N 1
ATOM 2781 C CA . MET A 1 350 ? 38.023 0.541 -72.120 1.00 98.06 350 MET A CA 1
ATOM 2782 C C . MET A 1 350 ? 37.589 0.769 -73.574 1.00 98.06 350 MET A C 1
ATOM 2784 O O . MET A 1 350 ? 38.257 0.282 -74.484 1.00 98.06 350 MET A O 1
ATOM 2788 N N . ALA A 1 351 ? 36.514 1.528 -73.814 1.00 97.88 351 ALA A N 1
ATOM 2789 C CA . ALA A 1 351 ? 36.109 1.904 -75.170 1.00 97.88 351 ALA A CA 1
ATOM 2790 C C . ALA A 1 351 ? 37.193 2.748 -75.869 1.00 97.88 351 ALA A C 1
ATOM 2792 O O . ALA A 1 351 ? 37.582 2.438 -76.994 1.00 97.88 351 ALA A O 1
ATOM 2793 N N . LEU A 1 352 ? 37.760 3.737 -75.168 1.00 97.44 352 LEU A N 1
ATOM 2794 C CA . LEU A 1 352 ? 38.859 4.563 -75.679 1.00 97.44 352 LEU A CA 1
ATOM 2795 C C . LEU A 1 352 ? 40.141 3.755 -75.951 1.00 97.44 352 LEU A C 1
ATOM 2797 O O . LEU A 1 352 ? 40.806 4.005 -76.954 1.00 97.44 352 LEU A O 1
ATOM 2801 N N . ASP A 1 353 ? 40.488 2.764 -75.119 1.00 97.75 353 ASP A N 1
ATOM 2802 C CA . ASP A 1 353 ? 41.619 1.861 -75.402 1.00 97.75 353 ASP A CA 1
ATOM 2803 C C . ASP A 1 353 ? 41.413 1.096 -76.722 1.00 97.75 353 ASP A C 1
ATOM 2805 O O . ASP A 1 353 ? 42.352 0.950 -77.511 1.00 97.75 353 ASP A O 1
ATOM 2809 N N . VAL A 1 354 ? 40.188 0.612 -76.970 1.00 97.06 354 VAL A N 1
ATOM 2810 C CA . VAL A 1 354 ? 39.823 -0.091 -78.211 1.00 97.06 354 VAL A CA 1
ATOM 2811 C C . VAL A 1 354 ? 39.897 0.858 -79.405 1.00 97.06 354 VAL A C 1
ATOM 2813 O O . VAL A 1 354 ? 40.509 0.504 -80.413 1.00 97.06 354 VAL A O 1
ATOM 2816 N N . GLU A 1 355 ? 39.358 2.073 -79.292 1.00 97.31 355 GLU A N 1
ATOM 2817 C CA . GLU A 1 355 ? 39.480 3.101 -80.330 1.00 97.31 355 GLU A CA 1
ATOM 2818 C C . GLU A 1 355 ? 40.953 3.391 -80.656 1.00 97.31 355 GLU A C 1
ATOM 2820 O O . GLU A 1 355 ? 41.362 3.262 -81.811 1.00 97.31 355 GLU A O 1
ATOM 2825 N N . ILE A 1 356 ? 41.790 3.669 -79.649 1.00 95.88 356 ILE A N 1
ATOM 2826 C CA . ILE A 1 356 ? 43.235 3.904 -79.816 1.00 95.88 356 ILE A CA 1
ATOM 2827 C C . ILE A 1 356 ? 43.923 2.709 -80.494 1.00 95.88 356 ILE A C 1
ATOM 2829 O O . ILE A 1 356 ? 44.753 2.907 -81.384 1.00 95.88 356 ILE A O 1
ATOM 2833 N N . ALA A 1 357 ? 43.579 1.474 -80.119 1.00 96.75 357 ALA A N 1
ATOM 2834 C CA . ALA A 1 357 ? 44.115 0.274 -80.759 1.00 96.75 357 ALA A CA 1
ATOM 2835 C C . ALA A 1 357 ? 43.694 0.162 -82.237 1.00 96.75 357 ALA A C 1
ATOM 2837 O O . ALA A 1 357 ? 44.517 -0.202 -83.080 1.00 96.75 357 ALA A O 1
ATOM 2838 N N . THR A 1 358 ? 42.450 0.519 -82.582 1.00 95.25 358 THR A N 1
ATOM 2839 C CA . THR A 1 358 ? 42.014 0.564 -83.987 1.00 95.25 358 THR A CA 1
ATOM 2840 C C . THR A 1 358 ? 42.726 1.663 -84.776 1.00 95.25 358 THR A C 1
ATOM 2842 O O . THR A 1 358 ? 43.257 1.369 -85.845 1.00 95.25 358 THR A O 1
ATOM 2845 N N . TYR A 1 359 ? 42.840 2.884 -84.240 1.00 96.75 359 TYR A N 1
ATOM 2846 C CA . TYR A 1 359 ? 43.552 3.984 -84.897 1.00 96.75 359 TYR A CA 1
ATOM 2847 C C . TYR A 1 359 ? 45.027 3.641 -85.157 1.00 96.75 359 TYR A C 1
ATOM 2849 O O . TYR A 1 359 ? 45.505 3.855 -86.270 1.00 96.75 359 TYR A O 1
ATOM 2857 N N . ARG A 1 360 ? 45.727 3.032 -84.185 1.00 95.56 360 ARG A N 1
ATOM 2858 C CA . ARG A 1 360 ? 47.105 2.529 -84.369 1.00 95.56 360 ARG A CA 1
ATOM 2859 C C . ARG A 1 360 ? 47.205 1.538 -85.528 1.00 95.56 360 ARG A C 1
ATOM 2861 O O . ARG A 1 360 ? 48.042 1.716 -86.404 1.00 95.56 360 ARG A O 1
ATOM 2868 N N . LYS A 1 361 ? 46.303 0.555 -85.591 1.00 94.88 361 LYS A N 1
ATOM 2869 C CA . LYS A 1 361 ? 46.290 -0.451 -86.663 1.00 94.88 361 LYS A CA 1
ATOM 2870 C C . LYS A 1 361 ? 46.007 0.144 -88.051 1.00 94.88 361 LYS A C 1
ATOM 2872 O O . LYS A 1 361 ? 46.527 -0.359 -89.045 1.00 94.88 361 LYS A O 1
ATOM 2877 N N . LEU A 1 362 ? 45.185 1.195 -88.140 1.00 93.12 362 LEU A N 1
ATOM 2878 C CA . LEU A 1 362 ? 44.977 1.924 -89.397 1.00 93.12 362 LEU A CA 1
ATOM 2879 C C . LEU A 1 362 ? 46.251 2.677 -89.815 1.00 93.12 362 LEU A C 1
ATOM 2881 O O . LEU A 1 362 ? 46.653 2.567 -90.971 1.00 93.12 362 LEU A O 1
ATOM 2885 N N . LEU A 1 363 ? 46.907 3.371 -88.878 1.00 90.50 363 LEU A N 1
ATOM 2886 C CA . LEU A 1 363 ? 48.171 4.084 -89.109 1.00 90.50 363 LEU A CA 1
ATOM 2887 C C . LEU A 1 363 ? 49.292 3.138 -89.571 1.00 90.50 363 LEU A C 1
ATOM 2889 O O . LEU A 1 363 ? 49.900 3.391 -90.606 1.00 90.50 363 LEU A O 1
ATOM 2893 N N . GLU A 1 364 ? 49.494 2.003 -88.896 1.00 88.44 364 GLU A N 1
ATOM 2894 C CA . GLU A 1 364 ? 50.443 0.948 -89.304 1.00 88.44 364 GLU A CA 1
ATOM 2895 C C . GLU A 1 364 ? 50.155 0.429 -90.730 1.00 88.44 364 GLU A C 1
ATOM 2897 O O . GLU A 1 364 ? 51.070 0.141 -91.510 1.00 88.44 364 GLU A O 1
ATOM 2902 N N . GLY A 1 365 ? 48.874 0.339 -91.106 1.00 82.12 365 GLY A N 1
ATOM 2903 C CA . GLY A 1 365 ? 48.438 -0.021 -92.456 1.00 82.12 365 GLY A CA 1
ATOM 2904 C C . GLY A 1 365 ? 48.744 1.049 -93.512 1.00 82.12 365 GLY A C 1
ATOM 2905 O O . GLY A 1 365 ? 49.078 0.707 -94.649 1.00 82.12 365 GLY A O 1
ATOM 2906 N N . GLU A 1 366 ? 48.678 2.334 -93.161 1.00 78.31 366 GLU A N 1
ATOM 2907 C CA . GLU A 1 366 ? 49.075 3.432 -94.052 1.00 78.31 366 GLU A CA 1
ATOM 2908 C C . GLU A 1 366 ? 50.596 3.567 -94.165 1.00 78.31 366 GLU A C 1
ATOM 2910 O O . GLU A 1 366 ? 51.106 3.691 -95.279 1.00 78.31 366 GLU A O 1
ATOM 2915 N N . GLU A 1 367 ? 51.341 3.430 -93.067 1.00 77.06 367 GLU A N 1
ATOM 2916 C CA . GLU A 1 367 ? 52.808 3.357 -93.086 1.00 77.06 367 GLU A CA 1
ATOM 2917 C C . GLU A 1 367 ? 53.298 2.190 -93.953 1.00 77.06 367 GLU A C 1
ATOM 2919 O O . GLU A 1 367 ? 54.239 2.349 -94.732 1.00 77.06 367 GLU A O 1
ATOM 2924 N N . SER A 1 368 ? 52.616 1.042 -93.903 1.00 72.06 368 SER A N 1
ATOM 2925 C CA . SER A 1 368 ? 52.892 -0.108 -94.777 1.00 72.06 368 SER A CA 1
ATOM 2926 C C . SER A 1 368 ? 52.614 0.185 -96.258 1.00 72.06 368 SER A C 1
ATOM 2928 O O . SER A 1 368 ? 53.306 -0.342 -97.128 1.00 72.06 368 SER A O 1
ATOM 2930 N N . ARG A 1 369 ? 51.626 1.039 -96.568 1.00 70.12 369 ARG A N 1
ATOM 2931 C CA . ARG A 1 369 ? 51.331 1.491 -97.942 1.00 70.12 369 ARG A CA 1
ATOM 2932 C C . ARG A 1 369 ? 52.342 2.516 -98.454 1.00 70.12 369 ARG A C 1
ATOM 2934 O O . ARG A 1 369 ? 52.658 2.501 -99.640 1.00 70.12 369 ARG A O 1
ATOM 2941 N N . ILE A 1 370 ? 52.838 3.389 -97.579 1.00 64.44 370 ILE A N 1
ATOM 2942 C CA . ILE A 1 370 ? 53.809 4.443 -97.909 1.00 64.44 370 ILE A CA 1
ATOM 2943 C C . ILE A 1 370 ? 55.234 3.872 -98.036 1.00 64.44 370 ILE A C 1
ATOM 2945 O O . ILE A 1 370 ? 55.996 4.337 -98.878 1.00 64.44 370 ILE A O 1
ATOM 2949 N N . ASN A 1 371 ? 55.578 2.829 -97.271 1.00 59.81 371 ASN A N 1
ATOM 2950 C CA . ASN A 1 371 ? 56.885 2.158 -97.324 1.00 59.81 371 ASN A CA 1
ATOM 2951 C C . ASN A 1 371 ? 56.998 1.034 -98.378 1.00 59.81 371 ASN A C 1
ATOM 2953 O O . ASN A 1 371 ? 58.000 0.316 -98.401 1.00 59.81 371 ASN A O 1
ATOM 2957 N N . LEU A 1 372 ? 56.023 0.873 -99.283 1.00 53.69 372 LEU A N 1
ATOM 2958 C CA . LEU A 1 372 ? 56.256 0.075 -100.491 1.00 53.69 372 LEU A CA 1
ATOM 2959 C C . LEU A 1 372 ? 57.354 0.749 -101.334 1.00 53.69 372 LEU A C 1
ATOM 2961 O O . LEU A 1 372 ? 57.268 1.953 -101.587 1.00 53.69 372 LEU A O 1
ATOM 2965 N N . PRO A 1 373 ? 58.370 0.007 -101.814 1.00 50.50 373 PRO A N 1
ATOM 2966 C CA . PRO A 1 373 ? 59.388 0.590 -102.672 1.00 50.50 373 PRO A CA 1
ATOM 2967 C C . PRO A 1 373 ? 58.726 1.109 -103.948 1.00 50.50 373 PRO A C 1
ATOM 2969 O O . PRO A 1 373 ? 58.032 0.365 -104.646 1.00 50.50 373 PRO A O 1
ATOM 2972 N N . ILE A 1 374 ? 58.961 2.387 -104.255 1.00 52.03 374 ILE A N 1
ATOM 2973 C CA . ILE A 1 374 ? 58.529 3.013 -105.507 1.00 52.03 374 ILE A CA 1
ATOM 2974 C C . ILE A 1 374 ? 59.063 2.154 -106.654 1.00 52.03 374 ILE A C 1
ATOM 2976 O O . ILE A 1 374 ? 60.272 2.114 -106.890 1.00 52.03 374 ILE A O 1
ATOM 2980 N N . GLN A 1 375 ? 58.170 1.469 -107.375 1.00 48.88 375 GLN A N 1
ATOM 2981 C CA . GLN A 1 375 ? 58.555 0.804 -108.611 1.00 48.88 375 GLN A CA 1
ATOM 2982 C C . GLN A 1 375 ? 59.004 1.878 -109.598 1.00 48.88 375 GLN A C 1
ATOM 2984 O O . GLN A 1 375 ? 58.211 2.693 -110.072 1.00 48.88 375 GLN A O 1
ATOM 2989 N N . THR A 1 376 ? 60.299 1.879 -109.892 1.00 47.09 376 THR A N 1
ATOM 2990 C CA . THR A 1 376 ? 60.913 2.714 -110.915 1.00 47.09 376 THR A CA 1
ATOM 2991 C C . THR A 1 376 ? 60.347 2.333 -112.280 1.00 47.09 376 THR A C 1
ATOM 2993 O O . THR A 1 376 ? 60.798 1.384 -112.924 1.00 47.09 376 THR A O 1
ATOM 2996 N N . PHE A 1 377 ? 59.353 3.095 -112.744 1.00 47.25 377 PHE A N 1
ATOM 2997 C CA . PHE A 1 377 ? 58.880 3.021 -114.122 1.00 47.25 377 PHE A CA 1
ATOM 2998 C C . PHE A 1 377 ? 60.036 3.357 -115.066 1.00 47.25 377 PHE A C 1
ATOM 3000 O O . PHE A 1 377 ? 60.403 4.516 -115.258 1.00 47.25 377 PHE A O 1
ATOM 3007 N N . SER A 1 378 ? 60.614 2.314 -115.655 1.00 42.41 378 SER A N 1
ATOM 3008 C CA . SER A 1 378 ? 61.649 2.437 -116.674 1.00 42.41 378 SER A CA 1
ATOM 3009 C C . SER A 1 378 ? 61.006 2.946 -117.965 1.00 42.41 378 SER A C 1
ATOM 3011 O O . SER A 1 378 ? 60.346 2.191 -118.679 1.00 42.41 378 SER A O 1
ATOM 3013 N N . ALA A 1 379 ? 61.180 4.235 -118.258 1.00 45.38 379 ALA A N 1
ATOM 3014 C CA . ALA A 1 379 ? 60.751 4.831 -119.517 1.00 45.38 379 ALA A CA 1
ATOM 3015 C C . ALA A 1 379 ? 61.619 4.294 -120.670 1.00 45.38 379 ALA A C 1
ATOM 3017 O O . ALA A 1 379 ? 62.792 4.640 -120.805 1.00 45.38 379 ALA A O 1
ATOM 3018 N N . LEU A 1 380 ? 61.034 3.430 -121.499 1.00 46.34 380 LEU A N 1
ATOM 3019 C CA . LEU A 1 380 ? 61.678 2.866 -122.684 1.00 46.34 380 LEU A CA 1
ATOM 3020 C C . LEU A 1 380 ? 61.813 3.916 -123.803 1.00 46.34 380 LEU A C 1
ATOM 3022 O O . LEU A 1 380 ? 60.840 4.252 -124.466 1.00 46.34 380 LEU A O 1
ATOM 3026 N N . ASN A 1 381 ? 63.053 4.365 -124.012 1.00 46.12 381 ASN A N 1
ATOM 3027 C CA . ASN A 1 381 ? 63.681 4.839 -125.255 1.00 46.12 381 ASN A CA 1
ATOM 3028 C C . ASN A 1 381 ? 62.885 5.689 -126.274 1.00 46.12 381 ASN A C 1
ATOM 3030 O O . ASN A 1 381 ? 62.068 5.188 -127.045 1.00 46.12 381 ASN A O 1
ATOM 3034 N N . PHE A 1 382 ? 63.368 6.921 -126.469 1.00 41.91 382 PHE A N 1
ATOM 3035 C CA . PHE A 1 382 ? 63.298 7.674 -127.731 1.00 41.91 382 PHE A CA 1
ATOM 3036 C C . PHE A 1 382 ? 64.673 8.360 -127.922 1.00 41.91 382 PHE A C 1
ATOM 3038 O O . PHE A 1 382 ? 64.980 9.309 -127.214 1.00 41.91 382 PHE A O 1
ATOM 3045 N N . ARG A 1 383 ? 65.659 7.709 -128.558 1.00 46.00 383 ARG A N 1
ATOM 3046 C CA . ARG A 1 383 ? 65.947 7.645 -130.012 1.00 46.00 383 ARG A CA 1
ATOM 3047 C C . ARG A 1 383 ? 66.508 8.960 -130.588 1.00 46.00 383 ARG A C 1
ATOM 3049 O O . ARG A 1 383 ? 65.760 9.922 -130.704 1.00 46.00 383 ARG A O 1
ATOM 3056 N N . GLY A 1 384 ? 67.751 8.932 -131.085 1.00 44.22 384 GLY A N 1
ATOM 3057 C CA . GLY A 1 384 ? 68.300 9.971 -131.971 1.00 44.22 384 GLY A CA 1
ATOM 3058 C C . GLY A 1 384 ? 69.832 10.004 -132.048 1.00 44.22 384 GLY A C 1
ATOM 3059 O O . GLY A 1 384 ? 70.435 10.554 -131.140 1.00 44.22 384 GLY A O 1
ATOM 3060 N N . GLU A 1 385 ? 70.365 9.436 -133.141 1.00 38.94 385 GLU A N 1
ATOM 3061 C CA . GLU A 1 385 ? 71.700 9.630 -133.777 1.00 38.94 385 GLU A CA 1
ATOM 3062 C C . GLU A 1 385 ? 72.997 9.454 -132.955 1.00 38.94 385 GLU A C 1
ATOM 3064 O O . GLU A 1 385 ? 73.316 10.285 -132.081 1.00 38.94 385 GLU A O 1
#

Secondary structure (DSSP, 8-state):
---------------------------------PPP--------------------------------------------------------THHHHHHHHHHHHHHHHHHHHHHHHHHHHHHHHHHHHHHHHHHHHHHHHHHHHHHHHHHHHHHHHHHHHHHHHHHHHHHHHHHHHHHHHHHHHHHHHHHHHHHHHHHHHHHHHHHHHHTTT--------S-HHHHHHHHHHHHHHHHHHHHHHHHHHHHHHHHHHHHHHHHHHHHHHHHHHHHHHHHHHHHHHHHHHHHHHHHHHHHHHHHHHHHHHHHHHHHHHHHHHHHHHHHHHHHHHHHHHHHHHHHHHHHHHHHHHHHHHHHHHHHHHHHHHHTS-------------

InterPro domains:
  IPR006821 Intermediate filament head, DNA-binding domain [PF04732] (9-108)
  IPR018039 Intermediate filament protein, conserved site [PS00226] (356-364)
  IPR039008 Intermediate filament, rod domain [PF00038] (166-369)
  IPR039008 Intermediate filament, rod domain [PS51842] (110-370)
  IPR039008 Intermediate filament, rod domain [SM01391] (109-369)
  IPR050405 Intermediate filament structural protein [PTHR45652] (166-374)

Radius of gyration: 66.04 Å; chains: 1; bounding box: 157×68×228 Å

pLDDT: mean 76.64, std 25.04, range [30.08, 98.69]